Protein AF-A0A1F2TTV2-F1 (afdb_monomer_lite)

Structure (mmCIF, N/CA/C/O backbone):
data_AF-A0A1F2TTV2-F1
#
_entry.id   AF-A0A1F2TTV2-F1
#
loop_
_atom_site.group_PDB
_atom_site.id
_atom_site.type_symbol
_atom_site.label_atom_id
_atom_site.label_alt_id
_atom_site.label_comp_id
_atom_site.label_asym_id
_atom_site.label_entity_id
_atom_site.label_seq_id
_atom_site.pdbx_PDB_ins_code
_atom_site.Cartn_x
_atom_site.Cartn_y
_atom_site.Cartn_z
_atom_site.occupancy
_atom_site.B_iso_or_equiv
_atom_site.auth_seq_id
_atom_site.auth_comp_id
_atom_site.auth_asym_id
_atom_site.auth_atom_id
_atom_site.pdbx_PDB_model_num
ATOM 1 N N . MET A 1 1 ? 66.619 -64.057 42.452 1.00 34.75 1 MET A N 1
ATOM 2 C CA . MET A 1 1 ? 66.960 -62.623 42.629 1.00 34.75 1 MET A CA 1
ATOM 3 C C . MET A 1 1 ? 65.905 -61.986 43.529 1.00 34.75 1 MET A C 1
ATOM 5 O O . MET A 1 1 ? 64.802 -62.516 43.561 1.00 34.75 1 MET A O 1
ATOM 9 N N . ILE A 1 2 ? 66.247 -60.961 44.324 1.00 36.12 2 ILE A N 1
ATOM 10 C CA . ILE A 1 2 ? 65.448 -60.530 45.494 1.00 36.12 2 ILE A CA 1
ATOM 11 C C . ILE A 1 2 ? 65.369 -58.992 45.594 1.00 36.12 2 ILE A C 1
ATOM 13 O O . ILE A 1 2 ? 66.400 -58.347 45.754 1.00 36.12 2 ILE A O 1
ATOM 17 N N . ALA A 1 3 ? 64.149 -58.440 45.583 1.00 34.34 3 ALA A N 1
ATOM 18 C CA . ALA A 1 3 ? 63.735 -57.106 46.069 1.00 34.34 3 ALA A CA 1
ATOM 19 C C . ALA A 1 3 ? 62.182 -57.108 46.128 1.00 34.34 3 ALA A C 1
ATOM 21 O O . ALA A 1 3 ? 61.565 -57.591 45.187 1.00 34.34 3 ALA A O 1
ATOM 22 N N . ARG A 1 4 ? 61.511 -56.873 47.272 1.00 38.62 4 ARG A N 1
ATOM 23 C CA . ARG A 1 4 ? 61.163 -55.578 47.923 1.00 38.62 4 ARG A CA 1
ATOM 24 C C . ARG A 1 4 ? 60.173 -54.715 47.102 1.00 38.62 4 ARG A C 1
ATOM 26 O O . ARG A 1 4 ? 60.444 -54.479 45.936 1.00 38.62 4 ARG A O 1
ATOM 33 N N . ALA A 1 5 ? 59.076 -54.170 47.656 1.00 34.44 5 ALA A N 1
ATOM 34 C CA . ALA A 1 5 ? 58.500 -54.276 49.015 1.00 34.44 5 ALA A CA 1
ATOM 35 C C . ALA A 1 5 ? 56.993 -53.879 49.063 1.00 34.44 5 ALA A C 1
ATOM 37 O O . ALA A 1 5 ? 56.451 -53.390 48.077 1.00 34.44 5 ALA A O 1
ATOM 38 N N . LEU A 1 6 ? 56.337 -54.082 50.219 1.00 35.69 6 LEU A N 1
ATOM 39 C CA . LEU A 1 6 ? 54.960 -53.650 50.546 1.00 35.69 6 LEU A CA 1
ATOM 40 C C . LEU A 1 6 ? 54.846 -52.131 50.789 1.00 35.69 6 LEU A C 1
ATOM 42 O O . LEU A 1 6 ? 55.786 -51.558 51.332 1.00 35.69 6 LEU A O 1
ATOM 46 N N . VAL A 1 7 ? 53.633 -51.574 50.611 1.00 31.55 7 VAL A N 1
ATOM 47 C CA . VAL A 1 7 ? 52.887 -50.770 51.623 1.00 31.55 7 VAL A CA 1
ATOM 48 C C . VAL A 1 7 ? 51.375 -51.087 51.486 1.00 31.55 7 VAL A C 1
ATOM 50 O O . VAL A 1 7 ? 50.939 -51.492 50.411 1.00 31.55 7 VAL A O 1
ATOM 53 N N . ILE A 1 8 ? 50.583 -50.959 52.565 1.00 40.19 8 ILE A N 1
ATOM 54 C CA . ILE A 1 8 ? 49.146 -51.317 52.649 1.00 40.19 8 ILE A CA 1
ATOM 55 C C . ILE A 1 8 ? 48.315 -50.174 53.275 1.00 40.19 8 ILE A C 1
ATOM 57 O O . ILE A 1 8 ? 48.687 -49.683 54.337 1.00 40.19 8 ILE A O 1
ATOM 61 N N . ALA A 1 9 ? 47.160 -49.841 52.676 1.00 28.47 9 ALA A N 1
ATOM 62 C CA . ALA A 1 9 ? 45.941 -49.261 53.290 1.00 28.47 9 ALA A CA 1
ATOM 63 C C . ALA A 1 9 ? 44.778 -49.405 52.263 1.00 28.47 9 ALA A C 1
ATOM 65 O O . ALA A 1 9 ? 45.043 -49.260 51.074 1.00 28.47 9 ALA A O 1
ATOM 66 N N . ALA A 1 10 ? 43.532 -49.828 52.538 1.00 34.47 10 ALA A N 1
ATOM 67 C CA . ALA A 1 10 ? 42.574 -49.580 53.637 1.00 34.47 10 ALA A CA 1
ATOM 68 C C . ALA A 1 10 ? 41.893 -48.182 53.547 1.00 34.47 10 ALA A C 1
ATOM 70 O O . ALA A 1 10 ? 42.606 -47.191 53.476 1.00 34.47 10 ALA A O 1
ATOM 71 N N . ALA A 1 11 ? 40.553 -48.018 53.560 1.00 32.34 11 ALA A N 1
ATOM 72 C CA . ALA A 1 11 ? 39.453 -49.002 53.645 1.00 32.34 11 ALA A CA 1
ATOM 73 C C . ALA A 1 11 ? 38.073 -48.484 53.128 1.00 32.34 11 ALA A C 1
ATOM 75 O O . ALA A 1 11 ? 37.852 -47.286 53.018 1.00 32.34 11 ALA A O 1
ATOM 76 N N . LEU A 1 12 ? 37.162 -49.438 52.865 1.00 37.59 12 LEU A N 1
ATOM 77 C CA . LEU A 1 12 ? 35.678 -49.439 52.975 1.00 37.59 12 LEU A CA 1
ATOM 78 C C . LEU A 1 12 ? 34.848 -48.124 52.959 1.00 37.59 12 LEU A C 1
ATOM 80 O O . LEU A 1 12 ? 34.830 -47.407 53.953 1.00 37.59 12 LEU A O 1
ATOM 84 N N . ALA A 1 13 ? 33.988 -47.969 51.934 1.00 31.77 13 ALA A N 1
ATOM 85 C CA . ALA A 1 13 ? 32.542 -47.606 51.970 1.00 31.77 13 ALA A CA 1
ATOM 86 C C . ALA A 1 13 ? 32.059 -47.257 50.535 1.00 31.77 13 ALA A C 1
ATOM 88 O O . ALA A 1 13 ? 32.844 -46.728 49.758 1.00 31.77 13 ALA A O 1
ATOM 89 N N . GLY A 1 14 ? 30.822 -47.497 50.078 1.00 34.19 14 GLY A N 1
ATOM 90 C CA . GLY A 1 14 ? 29.649 -48.182 50.643 1.00 34.19 14 GLY A CA 1
ATOM 91 C C . GLY A 1 14 ? 28.718 -48.673 49.505 1.00 34.19 14 GLY A C 1
ATOM 92 O O . GLY A 1 14 ? 29.017 -48.458 48.333 1.00 34.19 14 GLY A O 1
ATOM 93 N N . GLY A 1 15 ? 27.629 -49.384 49.823 1.00 35.47 15 GLY A N 1
ATOM 94 C CA . GLY A 1 15 ? 26.853 -50.160 48.835 1.00 35.47 15 GLY A CA 1
ATOM 95 C C . GLY A 1 15 ? 25.969 -49.361 47.858 1.00 35.47 15 GLY A C 1
ATOM 96 O O . GLY A 1 15 ? 25.373 -48.347 48.212 1.00 35.47 15 GLY A O 1
ATOM 97 N N . THR A 1 16 ? 25.824 -49.878 46.633 1.00 38.53 16 THR A N 1
ATOM 98 C CA . THR A 1 16 ? 24.942 -49.359 45.574 1.00 38.53 16 THR A CA 1
ATOM 99 C C . THR A 1 16 ? 23.474 -49.734 45.807 1.00 38.53 16 THR A C 1
ATOM 101 O O . THR A 1 16 ? 23.049 -50.853 45.520 1.00 38.53 16 THR A O 1
ATOM 104 N N . ALA A 1 17 ? 22.669 -48.783 46.283 1.00 38.94 17 ALA A N 1
ATOM 105 C CA . ALA A 1 17 ? 21.218 -48.942 46.367 1.00 38.94 17 ALA A CA 1
ATOM 106 C C . ALA A 1 17 ? 20.551 -48.737 44.993 1.00 38.94 17 ALA A C 1
ATOM 108 O O . ALA A 1 17 ? 20.716 -47.693 44.361 1.00 38.94 17 ALA A O 1
ATOM 109 N N . LEU A 1 18 ? 19.752 -49.713 44.548 1.00 42.56 18 LEU A N 1
ATOM 110 C CA . LEU A 1 18 ? 18.902 -49.594 43.359 1.00 42.56 18 LEU A CA 1
ATOM 111 C C . LEU A 1 18 ? 17.686 -48.704 43.663 1.00 42.56 18 LEU A C 1
ATOM 113 O O . LEU A 1 18 ? 16.630 -49.184 44.070 1.00 42.56 18 LEU A O 1
ATOM 117 N N . LEU A 1 19 ? 17.838 -47.394 43.462 1.00 38.66 19 LEU A N 1
ATOM 118 C CA . LEU A 1 19 ? 16.725 -46.446 43.509 1.00 38.66 19 LEU A CA 1
ATOM 119 C C . LEU A 1 19 ? 15.846 -46.600 42.262 1.00 38.66 19 LEU A C 1
ATOM 121 O O . LEU A 1 19 ? 16.197 -46.154 41.170 1.00 38.66 19 LEU A O 1
ATOM 125 N N . GLY A 1 20 ? 14.681 -47.224 42.438 1.00 40.62 20 GLY A N 1
ATOM 126 C CA . GLY A 1 20 ? 13.650 -47.290 41.409 1.00 40.62 20 GLY A CA 1
ATOM 127 C C . GLY A 1 20 ? 13.056 -45.908 41.139 1.00 40.62 20 GLY A C 1
ATOM 128 O O . GLY A 1 20 ? 12.301 -45.385 41.956 1.00 40.62 20 GLY A O 1
ATOM 129 N N . LEU A 1 21 ? 13.368 -45.335 39.976 1.00 37.97 21 LEU A N 1
ATOM 130 C CA . LEU A 1 21 ? 12.730 -44.122 39.465 1.00 37.97 21 LEU A CA 1
ATOM 131 C C . LEU A 1 21 ? 11.260 -44.407 39.121 1.00 37.97 21 LEU A C 1
ATOM 133 O O . LEU A 1 21 ? 10.924 -44.756 37.990 1.00 37.97 21 LEU A O 1
ATOM 137 N N . GLN A 1 22 ? 10.368 -44.226 40.098 1.00 37.34 22 GLN A N 1
ATOM 138 C CA . GLN A 1 22 ? 8.961 -43.984 39.797 1.00 37.34 22 GLN A CA 1
ATOM 139 C C . GLN A 1 22 ? 8.866 -42.671 39.017 1.00 37.34 22 GLN A C 1
ATOM 141 O O . GLN A 1 22 ? 9.113 -41.595 39.564 1.00 37.34 22 GLN A O 1
ATOM 146 N N . ALA A 1 23 ? 8.508 -42.759 37.736 1.00 35.72 23 ALA A N 1
ATOM 147 C CA . ALA A 1 23 ? 8.170 -41.590 36.944 1.00 35.72 23 ALA A CA 1
ATOM 148 C C . ALA A 1 23 ? 6.909 -40.947 37.540 1.00 35.72 23 ALA A C 1
ATOM 150 O O . ALA A 1 23 ? 5.801 -41.455 37.364 1.00 35.72 23 ALA A O 1
ATOM 151 N N . GLN A 1 24 ? 7.080 -39.848 38.277 1.00 35.12 24 GLN A N 1
ATOM 152 C CA . GLN A 1 24 ? 5.955 -39.041 38.729 1.00 35.12 24 GLN A CA 1
ATOM 153 C C . GLN A 1 24 ? 5.282 -38.438 37.497 1.00 35.12 24 GLN A C 1
ATOM 155 O O . GLN A 1 24 ? 5.885 -37.628 36.791 1.00 35.12 24 GLN A O 1
ATOM 160 N N . THR A 1 25 ? 4.041 -38.844 37.229 1.00 33.66 25 THR A N 1
ATOM 161 C CA . THR A 1 25 ? 3.214 -38.220 36.197 1.00 33.66 25 THR A CA 1
ATOM 162 C C . THR A 1 25 ? 3.136 -36.723 36.499 1.00 33.66 25 THR A C 1
ATOM 164 O O . THR A 1 25 ? 2.717 -36.373 37.608 1.00 33.66 25 THR A O 1
ATOM 167 N N . PRO A 1 26 ? 3.535 -35.825 35.578 1.00 36.94 26 PRO A N 1
ATOM 168 C CA . PRO A 1 26 ? 3.401 -34.397 35.823 1.00 36.94 26 PRO A CA 1
ATOM 169 C C . PRO A 1 26 ? 1.919 -34.074 36.063 1.00 36.94 26 PRO A C 1
ATOM 171 O O . PRO A 1 26 ? 1.062 -34.650 35.381 1.00 36.94 26 PRO A O 1
ATOM 174 N N . PRO A 1 27 ? 1.587 -33.188 37.020 1.00 36.09 27 PRO A N 1
ATOM 175 C CA . PRO A 1 27 ? 0.204 -32.789 37.233 1.00 36.09 27 PRO A CA 1
ATOM 176 C C . PRO A 1 27 ? -0.344 -32.220 35.925 1.00 36.09 27 PRO A C 1
ATOM 178 O O . PRO A 1 27 ? 0.301 -31.380 35.292 1.00 36.09 27 PRO A O 1
ATOM 181 N N . ALA A 1 28 ? -1.518 -32.700 35.507 1.00 32.53 28 ALA A N 1
ATOM 182 C CA . ALA A 1 28 ? -2.161 -32.209 34.296 1.00 32.53 28 ALA A CA 1
ATOM 183 C C . ALA A 1 28 ? -2.293 -30.677 34.384 1.00 32.53 28 ALA A C 1
ATOM 185 O O . ALA A 1 28 ? -2.692 -30.176 35.443 1.00 32.53 28 ALA A O 1
ATOM 186 N N . PRO A 1 29 ? -1.948 -29.925 33.321 1.00 31.00 29 PRO A N 1
ATOM 187 C CA . PRO A 1 29 ? -2.025 -28.475 33.362 1.00 31.00 29 PRO A CA 1
ATOM 188 C C . PRO A 1 29 ? -3.463 -28.073 33.681 1.00 31.00 29 PRO A C 1
ATOM 190 O O . PRO A 1 29 ? -4.391 -28.437 32.957 1.00 31.00 29 PRO A O 1
ATOM 193 N N . GLN A 1 30 ? -3.651 -27.330 34.774 1.00 28.20 30 GLN A N 1
ATOM 194 C CA . GLN A 1 30 ? -4.941 -26.723 35.073 1.00 28.20 30 GLN A CA 1
ATOM 195 C C . GLN A 1 30 ? -5.226 -25.695 33.979 1.00 28.20 30 GLN A C 1
ATOM 197 O O . GLN A 1 30 ? -4.713 -24.578 34.015 1.00 28.20 30 GLN A O 1
ATOM 202 N N . THR A 1 31 ? -6.020 -26.091 32.982 1.00 25.53 31 THR A N 1
ATOM 203 C CA . THR A 1 31 ? -6.529 -25.181 31.958 1.00 25.53 31 THR A CA 1
ATOM 204 C C . THR A 1 31 ? -7.436 -24.176 32.648 1.00 25.53 31 THR A C 1
ATOM 206 O O . THR A 1 31 ? -8.600 -24.475 32.928 1.00 25.53 31 THR A O 1
ATOM 209 N N . PHE A 1 32 ? -6.888 -23.007 32.959 1.00 27.59 32 PHE A N 1
ATOM 210 C CA . PHE A 1 32 ? -7.654 -21.873 33.443 1.00 27.59 32 PHE A CA 1
ATOM 211 C C . PHE A 1 32 ? -8.563 -21.434 32.291 1.00 27.59 32 PHE A C 1
ATOM 213 O O . PHE A 1 32 ? -8.093 -20.858 31.316 1.00 27.59 32 PHE A O 1
ATOM 220 N N . ARG A 1 33 ? -9.841 -21.821 32.342 1.00 29.30 33 ARG A N 1
ATOM 221 C CA . ARG A 1 33 ? -10.832 -21.438 31.332 1.00 29.30 33 ARG A CA 1
ATOM 222 C C . ARG A 1 33 ? -11.462 -20.125 31.760 1.00 29.30 33 ARG A C 1
ATOM 224 O O . ARG A 1 33 ? -12.367 -20.128 32.593 1.00 29.30 33 ARG A O 1
ATOM 231 N N . THR A 1 34 ? -10.984 -19.024 31.201 1.00 36.19 34 THR A N 1
ATOM 232 C CA . THR A 1 34 ? -11.531 -17.680 31.415 1.00 36.19 34 THR A CA 1
ATOM 233 C C . THR A 1 34 ? -12.776 -17.438 30.554 1.00 36.19 34 THR A C 1
ATOM 235 O O . THR A 1 34 ? -12.873 -16.427 29.872 1.00 36.19 34 THR A O 1
ATOM 238 N N . ALA A 1 35 ? -13.752 -18.352 30.623 1.00 39.97 35 ALA A N 1
ATOM 239 C CA . ALA A 1 35 ? -15.047 -18.186 29.970 1.00 39.97 35 ALA A CA 1
ATOM 240 C C . ALA A 1 35 ? -15.745 -16.946 30.551 1.00 39.97 35 ALA A C 1
ATOM 242 O O . ALA A 1 35 ? -16.278 -16.972 31.665 1.00 39.97 35 ALA A O 1
ATOM 243 N N . THR A 1 36 ? -15.677 -15.822 29.838 1.00 49.72 36 THR A N 1
ATOM 244 C CA . THR A 1 36 ? -16.248 -14.558 30.300 1.00 49.72 36 THR A CA 1
ATOM 245 C C . THR A 1 36 ? -17.733 -14.499 29.975 1.00 49.72 36 THR A C 1
ATOM 247 O O . THR A 1 36 ? -18.146 -13.794 29.059 1.00 49.72 36 THR A O 1
ATOM 250 N N . ASP A 1 37 ? -18.548 -15.150 30.808 1.00 62.72 37 ASP A N 1
ATOM 251 C CA . ASP A 1 37 ? -20.015 -15.005 30.819 1.00 62.72 37 ASP A CA 1
ATOM 252 C C . ASP A 1 37 ? -20.481 -13.565 31.152 1.00 62.72 37 ASP A C 1
ATOM 254 O O . ASP A 1 37 ? -21.675 -13.313 31.292 1.00 62.72 37 ASP A O 1
ATOM 258 N N . VAL A 1 38 ? -19.560 -12.615 31.353 1.00 62.28 38 VAL A N 1
ATOM 259 C CA . VAL A 1 38 ? -19.804 -11.267 31.880 1.00 62.28 38 VAL A CA 1
ATOM 260 C C . VAL A 1 38 ? -19.554 -10.216 30.805 1.00 62.28 38 VAL A C 1
ATOM 262 O O . VAL A 1 38 ? -18.458 -10.099 30.263 1.00 62.28 38 VAL A O 1
ATOM 265 N N . VAL A 1 39 ? -20.575 -9.400 30.576 1.00 67.88 39 VAL A N 1
ATOM 266 C CA . VAL A 1 39 ? -20.692 -8.423 29.499 1.00 67.88 39 VAL A CA 1
ATOM 267 C C . VAL A 1 39 ? -20.663 -7.010 30.064 1.00 67.88 39 VAL A C 1
ATOM 269 O O . VAL A 1 39 ? -21.239 -6.737 31.120 1.00 67.88 39 VAL A O 1
ATOM 272 N N . PHE A 1 40 ? -20.027 -6.104 29.326 1.00 70.19 40 PHE A N 1
ATOM 273 C CA . PHE A 1 40 ? -19.833 -4.705 29.688 1.00 70.19 40 PHE A CA 1
ATOM 274 C C . PHE A 1 40 ? -20.339 -3.788 28.562 1.00 70.19 40 PHE A C 1
ATOM 276 O O . PHE A 1 40 ? -19.992 -3.956 27.390 1.00 70.19 40 PHE A O 1
ATOM 283 N N . VAL A 1 41 ? -21.211 -2.838 28.913 1.00 73.25 41 VAL A N 1
ATOM 284 C CA . VAL A 1 41 ? -21.916 -1.961 27.968 1.00 73.25 41 VAL A CA 1
ATOM 285 C C . VAL A 1 41 ? -21.794 -0.512 28.392 1.00 73.25 41 VAL A C 1
ATOM 287 O O . VAL A 1 41 ? -22.342 -0.103 29.414 1.00 73.25 41 VAL A O 1
ATOM 290 N N . ASP A 1 42 ? -21.149 0.286 27.553 1.00 70.50 42 ASP A N 1
ATOM 291 C CA . ASP A 1 42 ? -21.013 1.714 27.791 1.00 70.50 42 ASP A CA 1
ATOM 292 C C . ASP A 1 42 ? -22.217 2.502 27.295 1.00 70.50 42 ASP A C 1
ATOM 294 O O . ASP A 1 42 ? -22.691 2.306 26.173 1.00 70.50 42 ASP A O 1
ATOM 298 N N . VAL A 1 43 ? -22.710 3.394 28.156 1.00 76.38 43 VAL A N 1
ATOM 299 C CA . VAL A 1 43 ? -23.959 4.127 27.947 1.00 76.38 43 VAL A CA 1
ATOM 300 C C . VAL A 1 43 ? -23.799 5.588 28.350 1.00 76.38 43 VAL A C 1
ATOM 302 O O . VAL A 1 43 ? -23.602 5.919 29.519 1.00 76.38 43 VAL A O 1
ATOM 305 N N . SER A 1 44 ? -23.927 6.491 27.382 1.00 77.25 44 SER A N 1
ATOM 306 C CA . SER A 1 44 ? -24.083 7.927 27.628 1.00 77.25 44 SER A CA 1
ATOM 307 C C . SER A 1 44 ? -25.564 8.295 27.562 1.00 77.25 44 SER A C 1
ATOM 309 O O . SER A 1 44 ? -26.265 7.883 26.637 1.00 77.25 44 SER A O 1
ATOM 311 N N . VAL A 1 45 ? -26.037 9.079 28.532 1.00 81.00 45 VAL A N 1
ATOM 312 C CA . VAL A 1 45 ? -27.416 9.583 28.593 1.00 81.00 45 VAL A CA 1
ATOM 313 C C . VAL A 1 45 ? -27.368 11.106 28.660 1.00 81.00 45 VAL A C 1
ATOM 315 O O . VAL A 1 45 ? -26.722 11.666 29.549 1.00 81.00 45 VAL A O 1
ATOM 318 N N . ARG A 1 46 ? -28.030 11.787 27.719 1.00 77.81 46 ARG A N 1
ATOM 319 C CA . ARG A 1 46 ? -28.066 13.256 27.651 1.00 77.81 46 ARG A CA 1
ATOM 320 C C . ARG A 1 46 ? -29.483 13.813 27.613 1.00 77.81 46 ARG A C 1
ATOM 322 O O . ARG A 1 46 ? -30.352 13.274 26.935 1.00 77.81 46 ARG A O 1
ATOM 329 N N . ASP A 1 47 ? -29.653 14.947 28.279 1.00 80.50 47 ASP A N 1
ATOM 330 C CA . ASP A 1 47 ? -30.802 15.841 28.188 1.00 80.50 47 ASP A CA 1
ATOM 331 C C . ASP A 1 47 ? -30.343 17.118 27.462 1.00 80.50 47 ASP A C 1
ATOM 333 O O . ASP A 1 47 ? -29.612 17.954 28.006 1.00 80.50 47 ASP A O 1
ATOM 337 N N . GLY A 1 48 ? -30.641 17.198 26.162 1.00 78.06 48 GLY A N 1
ATOM 338 C CA . GLY A 1 48 ? -30.021 18.172 25.261 1.00 78.06 48 GLY A CA 1
ATOM 339 C C . GLY A 1 48 ? -28.489 18.050 25.245 1.00 78.06 48 GLY A C 1
ATOM 340 O O . GLY A 1 48 ? -27.935 17.013 24.883 1.00 78.06 48 GLY A O 1
ATOM 341 N N . SER A 1 49 ? -27.789 19.118 25.636 1.00 66.69 49 SER A N 1
ATOM 342 C CA . SER A 1 49 ? -26.323 19.137 25.762 1.00 66.69 49 SER A CA 1
ATOM 343 C C . SER A 1 49 ? -25.808 18.565 27.091 1.00 66.69 49 SER A C 1
ATOM 345 O O . SER A 1 49 ? -24.650 18.136 27.169 1.00 66.69 49 SER A O 1
ATOM 347 N N . ARG A 1 50 ? -26.649 18.536 28.133 1.00 71.94 50 ARG A N 1
ATOM 348 C CA . ARG A 1 50 ? -26.280 18.162 29.503 1.00 71.94 50 ARG A CA 1
ATOM 349 C C . ARG A 1 50 ? -26.262 16.644 29.662 1.00 71.94 50 ARG A C 1
ATOM 351 O O . ARG A 1 50 ? -27.205 15.966 29.272 1.00 71.94 50 ARG A O 1
ATOM 358 N N . ALA A 1 51 ? -25.214 16.103 30.274 1.00 70.94 51 ALA A N 1
ATOM 359 C CA . ALA A 1 51 ? -25.189 14.695 30.658 1.00 70.94 51 ALA A CA 1
ATOM 360 C C . ALA A 1 51 ? -26.044 14.437 31.911 1.00 70.94 51 ALA A C 1
ATOM 362 O O . ALA A 1 51 ? -26.048 15.243 32.847 1.00 70.94 51 ALA A O 1
ATOM 363 N N . VAL A 1 52 ? -26.760 13.312 31.923 1.00 78.69 52 VAL A N 1
ATOM 364 C CA . VAL A 1 52 ? -27.648 12.896 33.016 1.00 78.69 52 VAL A CA 1
ATOM 365 C C . VAL A 1 52 ? -26.876 11.978 33.962 1.00 78.69 52 VAL A C 1
ATOM 367 O O . VAL A 1 52 ? -26.576 10.836 33.620 1.00 78.69 52 VAL A O 1
ATOM 370 N N . THR A 1 53 ? -26.553 12.469 35.159 1.00 79.50 53 THR A N 1
ATOM 371 C CA . THR A 1 53 ? -25.823 11.726 36.200 1.00 79.50 53 THR A CA 1
ATOM 372 C C . THR A 1 53 ? -26.757 11.208 37.302 1.00 79.50 53 THR A C 1
ATOM 374 O O . THR A 1 53 ? -27.804 11.795 37.563 1.00 79.50 53 THR A O 1
ATOM 377 N N . GLY A 1 54 ? -26.367 10.117 37.972 1.00 79.75 54 GLY A N 1
ATOM 378 C CA . GLY A 1 54 ? -27.088 9.544 39.119 1.00 79.75 54 GLY A CA 1
ATOM 379 C C . GLY A 1 54 ? -28.076 8.407 38.814 1.00 79.75 54 GLY A C 1
ATOM 380 O O . GLY A 1 54 ? -28.695 7.913 39.754 1.00 79.75 54 GLY A O 1
ATOM 381 N N . LEU A 1 55 ? -28.202 7.976 37.552 1.00 85.25 55 LEU A N 1
ATOM 382 C CA . LEU A 1 55 ? -29.024 6.822 37.160 1.00 85.25 55 LEU A CA 1
ATOM 383 C C . LEU A 1 55 ? -28.468 5.505 37.730 1.00 85.25 55 LEU A C 1
ATOM 385 O O . LEU A 1 55 ? -27.273 5.374 38.010 1.00 85.25 55 LEU A O 1
ATOM 389 N N . ARG A 1 56 ? -29.350 4.518 37.877 1.00 85.19 56 ARG A N 1
ATOM 390 C CA . ARG A 1 56 ? -29.120 3.222 38.527 1.00 85.19 56 ARG A CA 1
ATOM 391 C C . ARG A 1 56 ? -29.546 2.055 37.632 1.00 85.19 56 ARG A C 1
ATOM 393 O O . ARG A 1 56 ? -30.239 2.240 36.640 1.00 85.19 56 ARG A O 1
ATOM 400 N N . ALA A 1 57 ? -29.210 0.824 38.027 1.00 84.25 57 ALA A N 1
ATOM 401 C CA . ALA A 1 57 ? -29.617 -0.405 37.325 1.00 84.25 57 ALA A CA 1
ATOM 402 C C . ALA A 1 57 ? -31.136 -0.526 37.093 1.00 84.25 57 ALA A C 1
ATOM 404 O O . ALA A 1 57 ? -31.570 -1.067 36.080 1.00 84.25 57 ALA A O 1
ATOM 405 N N . GLU A 1 58 ? -31.942 0.009 38.010 1.00 86.06 58 GLU A N 1
ATOM 406 C CA . GLU A 1 58 ? -33.404 0.045 37.920 1.00 86.06 58 GLU A CA 1
ATOM 407 C C . GLU A 1 58 ? -33.938 1.003 36.834 1.00 86.06 58 GLU A C 1
ATOM 409 O O . GLU A 1 58 ? -35.015 0.749 36.286 1.00 86.06 58 GLU A O 1
ATOM 414 N N . ASP A 1 59 ? -33.165 2.020 36.439 1.00 90.00 59 ASP A N 1
ATOM 415 C CA . ASP A 1 59 ? -33.529 2.989 35.395 1.00 90.00 59 ASP A CA 1
ATOM 416 C C . ASP A 1 59 ? -33.255 2.477 33.974 1.00 90.00 59 ASP A C 1
ATOM 418 O O . ASP A 1 59 ? -33.871 2.949 33.022 1.00 90.00 59 ASP A O 1
ATOM 422 N N . PHE A 1 60 ? -32.352 1.511 33.797 1.00 90.00 60 PHE A N 1
ATOM 423 C CA . PHE A 1 60 ? -31.976 0.997 32.477 1.00 90.00 60 PHE A CA 1
ATOM 424 C C . PHE A 1 60 ? -32.773 -0.258 32.084 1.00 90.00 60 PHE A C 1
ATOM 426 O O . PHE A 1 60 ? -33.154 -1.085 32.916 1.00 90.00 60 PHE A O 1
ATOM 433 N N . GLN A 1 61 ? -32.983 -0.439 30.780 1.00 91.94 61 GLN A N 1
ATOM 434 C CA . GLN A 1 61 ? -33.357 -1.723 30.192 1.00 91.94 61 GLN A CA 1
ATOM 435 C C . GLN A 1 61 ? -32.333 -2.110 29.126 1.00 91.94 61 GLN A C 1
ATOM 437 O O . GLN A 1 61 ? -32.183 -1.410 28.129 1.00 91.94 61 GLN A O 1
ATOM 442 N N . VAL A 1 62 ? -31.671 -3.252 29.323 1.00 89.62 62 VAL A N 1
ATOM 443 C CA . VAL A 1 62 ? -30.808 -3.886 28.319 1.00 89.62 62 VAL A CA 1
ATOM 444 C C . VAL A 1 62 ? -31.553 -5.046 27.668 1.00 89.62 62 VAL A C 1
ATOM 446 O O . VAL A 1 62 ? -32.219 -5.830 28.349 1.00 89.62 62 VAL A O 1
ATOM 449 N N . LYS A 1 63 ? -31.414 -5.170 26.349 1.00 90.88 63 LYS A N 1
ATOM 450 C CA . LYS A 1 63 ? -31.780 -6.360 25.577 1.00 90.88 63 LYS A CA 1
ATOM 451 C C . LYS A 1 63 ? -30.563 -6.863 24.816 1.00 90.88 63 LYS A C 1
ATOM 453 O O . LYS A 1 63 ? -29.879 -6.063 24.189 1.00 90.88 63 LYS A O 1
ATOM 458 N N . ASP A 1 64 ? -30.363 -8.170 24.831 1.00 83.81 64 ASP A N 1
ATOM 459 C CA . ASP A 1 64 ? -29.341 -8.897 24.084 1.00 83.81 64 ASP A CA 1
ATOM 460 C C . ASP A 1 64 ? -30.036 -9.889 23.151 1.00 83.81 64 ASP A C 1
ATOM 462 O O . ASP A 1 64 ? -30.852 -10.691 23.606 1.00 83.81 64 ASP A O 1
ATOM 466 N N . ASN A 1 65 ? -29.805 -9.770 21.840 1.00 86.56 65 ASN A N 1
ATOM 467 C CA . ASN A 1 65 ? -30.498 -10.543 20.803 1.00 86.56 65 ASN A CA 1
ATOM 468 C C . ASN A 1 65 ? -32.039 -10.545 20.991 1.00 86.56 65 ASN A C 1
ATOM 470 O O . ASN A 1 65 ? -32.737 -11.507 20.684 1.00 86.56 65 ASN A O 1
ATOM 474 N N . GLY A 1 66 ? -32.575 -9.434 21.520 1.00 84.00 66 GLY A N 1
ATOM 475 C CA . GLY A 1 66 ? -33.990 -9.233 21.860 1.00 84.00 66 GLY A CA 1
ATOM 476 C C . GLY A 1 66 ? -34.402 -9.668 23.277 1.00 84.00 66 GLY A C 1
ATOM 477 O O . GLY A 1 66 ? -35.384 -9.138 23.806 1.00 84.00 66 GLY A O 1
ATOM 478 N N . VAL A 1 67 ? -33.646 -10.556 23.926 1.00 88.69 67 VAL A N 1
ATOM 479 C CA . VAL A 1 67 ? -33.889 -11.065 25.289 1.00 88.69 67 VAL A CA 1
ATOM 480 C C . VAL A 1 67 ? -33.499 -10.002 26.319 1.00 88.69 67 VAL A C 1
ATOM 482 O O . VAL A 1 67 ? -32.383 -9.493 26.286 1.00 88.69 67 VAL A O 1
ATOM 485 N N . SER A 1 68 ? -34.392 -9.638 27.249 1.00 90.25 68 SER A N 1
ATOM 486 C CA . SER A 1 68 ? -34.038 -8.666 28.302 1.00 90.25 68 SER A CA 1
ATOM 487 C C . SER A 1 68 ? -33.080 -9.281 29.321 1.00 90.25 68 SER A C 1
ATOM 489 O O . SER A 1 68 ? -33.404 -10.296 29.931 1.00 90.25 68 SER A O 1
ATOM 491 N N . GLN A 1 69 ? -31.933 -8.635 29.519 1.00 90.88 69 GLN A N 1
ATOM 492 C CA . GLN A 1 69 ? -30.869 -9.092 30.414 1.00 90.88 69 GLN A CA 1
ATOM 493 C C . GLN A 1 69 ? -30.994 -8.446 31.796 1.00 90.88 69 GLN A C 1
ATOM 495 O O . GLN A 1 69 ? -31.439 -7.299 31.920 1.00 90.88 69 GLN A O 1
ATOM 500 N N . ARG A 1 70 ? -30.580 -9.162 32.849 1.00 88.19 70 ARG A N 1
ATOM 501 C CA . ARG A 1 70 ? -30.505 -8.593 34.200 1.00 88.19 70 ARG A CA 1
ATOM 502 C C . ARG A 1 70 ? -29.175 -7.868 34.379 1.00 88.19 70 ARG A C 1
ATOM 504 O O . ARG A 1 70 ? -28.129 -8.499 34.427 1.00 88.19 70 ARG A O 1
ATOM 511 N N . ILE A 1 71 ? -29.235 -6.551 34.535 1.00 86.81 71 ILE A N 1
ATOM 512 C CA . ILE A 1 71 ? -28.064 -5.737 34.863 1.00 86.81 71 ILE A CA 1
ATOM 513 C C . ILE A 1 71 ? -27.616 -6.073 36.295 1.00 86.81 71 ILE A C 1
ATOM 515 O O . ILE A 1 71 ? -28.396 -5.937 37.237 1.00 86.81 71 ILE A O 1
ATOM 519 N N . ASP A 1 72 ? -26.375 -6.532 36.442 1.00 78.44 72 ASP A N 1
ATOM 520 C CA . ASP A 1 72 ? -25.766 -6.973 37.701 1.00 78.44 72 ASP A CA 1
ATOM 521 C C . ASP A 1 72 ? -25.050 -5.829 38.437 1.00 78.44 72 ASP A C 1
ATOM 523 O O . ASP A 1 72 ? -25.096 -5.765 39.665 1.00 78.44 72 ASP A O 1
ATOM 527 N N . SER A 1 73 ? -24.433 -4.892 37.707 1.00 75.94 73 SER A N 1
ATOM 528 C CA . SER A 1 73 ? -24.013 -3.593 38.251 1.00 75.94 73 SER A CA 1
ATOM 529 C C . SER A 1 73 ? -24.231 -2.466 37.241 1.00 75.94 73 SER A C 1
ATOM 531 O O . SER A 1 73 ? -24.156 -2.660 36.027 1.00 75.94 73 SER A O 1
ATOM 533 N N . VAL A 1 74 ? -24.512 -1.269 37.758 1.00 74.44 74 VAL A N 1
ATOM 534 C CA . VAL A 1 74 ? -24.367 -0.015 37.012 1.00 74.44 74 VAL A CA 1
ATOM 535 C C . VAL A 1 74 ? -23.357 0.829 37.746 1.00 74.44 74 VAL A C 1
ATOM 537 O O . VAL A 1 74 ? -23.576 1.231 38.888 1.00 74.44 74 VAL A O 1
ATOM 540 N N . GLU A 1 75 ? -22.246 1.086 37.077 1.00 68.94 75 GLU A N 1
ATOM 541 C CA . GLU A 1 75 ? -21.141 1.849 37.624 1.00 68.94 75 GLU A CA 1
ATOM 542 C C . GLU A 1 75 ? -21.045 3.172 36.856 1.00 68.94 75 GLU A C 1
ATOM 544 O O . GLU A 1 75 ? -20.977 3.200 35.627 1.00 68.94 75 GLU A O 1
ATOM 549 N N . ALA A 1 76 ? -21.054 4.294 37.579 1.00 58.91 76 ALA A N 1
ATOM 550 C CA . ALA A 1 76 ? -20.735 5.607 37.019 1.00 58.91 76 ALA A CA 1
ATOM 551 C C . ALA A 1 76 ? -19.211 5.672 36.821 1.00 58.91 76 ALA A C 1
ATOM 553 O O . ALA A 1 76 ? -18.463 6.113 37.697 1.00 58.91 76 ALA A O 1
ATOM 554 N N . THR A 1 77 ? -18.733 5.071 35.732 1.00 55.75 77 THR A N 1
ATOM 555 C CA . THR A 1 77 ? -17.386 4.502 35.708 1.00 55.75 77 THR A CA 1
ATOM 556 C C . THR A 1 77 ? -16.264 5.512 35.557 1.00 55.75 77 THR A C 1
ATOM 558 O O . THR A 1 77 ? -16.105 6.181 34.538 1.00 55.75 77 THR A O 1
ATOM 561 N N . ALA A 1 78 ? -15.357 5.461 36.528 1.00 55.84 78 ALA A N 1
ATOM 562 C CA . ALA A 1 78 ? -14.002 5.977 36.428 1.00 55.84 78 ALA A CA 1
ATOM 563 C C . ALA A 1 78 ? -13.001 4.901 35.938 1.00 55.84 78 ALA A C 1
ATOM 565 O O . ALA A 1 78 ? -11.840 4.949 36.343 1.00 55.84 78 ALA A O 1
ATOM 566 N N . VAL A 1 79 ? -13.440 3.943 35.103 1.00 67.56 79 VAL A N 1
ATOM 567 C CA . VAL A 1 79 ? -12.607 2.825 34.608 1.00 67.56 79 VAL A CA 1
ATOM 568 C C . VAL A 1 79 ? -11.345 3.303 33.881 1.00 67.56 79 VAL A C 1
ATOM 570 O O . VAL A 1 79 ? -11.354 4.400 33.309 1.00 67.56 79 VAL A O 1
ATOM 573 N N . PRO A 1 80 ? -10.266 2.498 33.886 1.00 80.38 80 PRO A N 1
ATOM 574 C CA . PRO A 1 80 ? -9.052 2.814 33.150 1.00 80.38 80 PRO A CA 1
ATOM 575 C C . PRO A 1 80 ? -9.266 2.900 31.635 1.00 80.38 80 PRO A C 1
ATOM 577 O O . PRO A 1 80 ? -10.056 2.148 31.055 1.00 80.38 80 PRO A O 1
ATOM 580 N N . ILE A 1 81 ? -8.510 3.788 30.996 1.00 86.88 81 ILE A N 1
ATOM 581 C CA . ILE A 1 81 ? -8.514 3.988 29.543 1.00 86.88 81 ILE A CA 1
ATOM 582 C C . ILE A 1 81 ? -7.272 3.375 28.898 1.00 86.88 81 ILE A C 1
ATOM 584 O O . ILE A 1 81 ? -6.174 3.440 29.446 1.00 86.88 81 ILE A O 1
ATOM 588 N N . ASP A 1 82 ? -7.447 2.836 27.696 1.00 90.69 82 ASP A N 1
ATOM 589 C CA . ASP A 1 82 ? -6.389 2.483 26.755 1.00 90.69 82 ASP A CA 1
ATOM 590 C C . ASP A 1 82 ? -6.414 3.471 25.584 1.00 90.69 82 ASP A C 1
ATOM 592 O O . ASP A 1 82 ? -7.211 3.344 24.650 1.00 90.69 82 ASP A O 1
ATOM 596 N N . LEU A 1 83 ? -5.558 4.495 25.643 1.00 93.12 83 LEU A N 1
ATOM 597 C CA . LEU A 1 83 ? -5.483 5.531 24.617 1.00 93.12 83 LEU A CA 1
ATOM 598 C C . LEU A 1 83 ? -4.571 5.086 23.469 1.00 93.12 83 LEU A C 1
ATOM 600 O O . LEU A 1 83 ? -3.375 4.857 23.633 1.00 93.12 83 LEU A O 1
ATOM 604 N N . THR A 1 84 ? -5.133 5.027 22.270 1.00 94.75 84 THR A N 1
ATOM 605 C CA . THR A 1 84 ? -4.386 4.945 21.018 1.00 94.75 84 THR A CA 1
ATOM 606 C C . THR A 1 84 ? -4.308 6.326 20.401 1.00 94.75 84 THR A C 1
ATOM 608 O O . THR A 1 84 ? -5.327 6.882 19.995 1.00 94.75 84 THR A O 1
ATOM 611 N N . LEU A 1 85 ? -3.096 6.850 20.268 1.00 95.19 85 LEU A N 1
ATOM 612 C CA . LEU A 1 85 ? -2.838 7.957 19.358 1.00 95.19 85 LEU A CA 1
ATOM 613 C C . LEU A 1 85 ? -2.426 7.372 18.006 1.00 95.19 85 LEU A C 1
ATOM 615 O O . LEU A 1 85 ? -1.471 6.599 17.938 1.00 95.19 85 LEU A O 1
ATOM 619 N N . VAL A 1 86 ? -3.142 7.739 16.944 1.00 94.81 86 VAL A N 1
ATOM 620 C CA . VAL A 1 86 ? -2.693 7.530 15.560 1.00 94.81 86 VAL A CA 1
ATOM 621 C C . VAL A 1 86 ? -2.286 8.889 15.008 1.00 94.81 86 VAL A C 1
ATOM 623 O O . VAL A 1 86 ? -3.048 9.851 15.121 1.00 94.81 86 VAL A O 1
ATOM 626 N N . VAL A 1 87 ? -1.091 8.994 14.431 1.00 90.81 87 VAL A N 1
ATOM 627 C CA . VAL A 1 87 ? -0.599 10.250 13.851 1.00 90.81 87 VAL A CA 1
ATOM 628 C C . VAL A 1 87 ? -0.147 10.076 12.414 1.00 90.81 87 VAL A C 1
ATOM 630 O O . VAL A 1 87 ? 0.578 9.149 12.068 1.00 90.81 87 VAL A O 1
ATOM 633 N N . ASP A 1 88 ? -0.587 10.991 11.569 1.00 85.81 88 ASP A N 1
ATOM 634 C CA . ASP A 1 88 ? -0.312 10.969 10.145 1.00 85.81 88 ASP A CA 1
ATOM 635 C C . ASP A 1 88 ? 1.012 11.669 9.821 1.00 85.81 88 ASP A C 1
ATOM 637 O O . ASP A 1 88 ? 1.168 12.873 10.049 1.00 85.81 88 ASP A O 1
ATOM 641 N N . LEU A 1 89 ? 1.978 10.896 9.316 1.00 78.88 89 LEU A N 1
ATOM 642 C CA . LEU A 1 89 ? 3.270 11.387 8.831 1.00 78.88 89 LEU A CA 1
ATOM 643 C C . LEU A 1 89 ? 3.347 11.359 7.292 1.00 78.88 89 LEU A C 1
ATOM 645 O O . LEU A 1 89 ? 4.406 11.654 6.729 1.00 78.88 89 LEU A O 1
ATOM 649 N N . SER A 1 90 ? 2.247 11.029 6.603 1.00 69.62 90 SER A N 1
ATOM 650 C CA . SER A 1 90 ? 2.161 11.094 5.144 1.00 69.62 90 SER A CA 1
ATOM 651 C C . SER A 1 90 ? 2.119 12.551 4.675 1.00 69.62 90 SER A C 1
ATOM 653 O O . SER A 1 90 ? 1.489 13.403 5.305 1.00 69.62 90 SER A O 1
ATOM 655 N N . GLY A 1 91 ? 2.827 12.868 3.585 1.00 58.19 91 GLY A N 1
ATOM 656 C CA . GLY A 1 91 ? 3.084 14.248 3.148 1.00 58.19 91 GLY A CA 1
ATOM 657 C C . GLY A 1 91 ? 3.955 15.058 4.129 1.00 58.19 91 GLY A C 1
ATOM 658 O O . GLY A 1 91 ? 3.827 14.960 5.348 1.00 58.19 91 GLY A O 1
ATOM 659 N N . ASN A 1 92 ? 4.859 15.898 3.623 1.00 47.66 92 ASN A N 1
ATOM 660 C CA . ASN A 1 92 ? 5.743 16.712 4.466 1.00 47.66 92 ASN A CA 1
ATOM 661 C C . ASN A 1 92 ? 5.207 18.157 4.577 1.00 47.66 92 ASN A C 1
ATOM 663 O O . ASN A 1 92 ? 5.483 18.968 3.694 1.00 47.66 92 ASN A O 1
ATOM 667 N N . PRO A 1 93 ? 4.533 18.535 5.685 1.00 38.81 93 PRO A N 1
ATOM 668 C CA . PRO A 1 93 ? 3.804 19.804 5.793 1.00 38.81 93 PRO A CA 1
ATOM 669 C C . PRO A 1 93 ? 4.709 21.041 5.951 1.00 38.81 93 PRO A C 1
ATOM 671 O O . PRO A 1 93 ? 4.228 22.118 6.300 1.00 38.81 93 PRO A O 1
ATOM 674 N N . ARG A 1 94 ? 6.034 20.906 5.778 1.00 35.47 94 ARG A N 1
ATOM 675 C CA . ARG A 1 94 ? 6.999 22.021 5.847 1.00 35.47 94 ARG A CA 1
ATOM 676 C C . ARG A 1 94 ? 8.077 22.017 4.760 1.00 35.47 94 ARG A C 1
ATOM 678 O O . ARG A 1 94 ? 8.879 22.948 4.728 1.00 35.47 94 ARG A O 1
ATOM 685 N N . ALA A 1 95 ? 8.119 21.022 3.874 1.00 36.31 95 ALA A N 1
ATOM 686 C CA . ALA A 1 95 ? 8.971 21.055 2.687 1.00 36.31 95 ALA A CA 1
ATOM 687 C C . ALA A 1 95 ? 8.429 20.116 1.596 1.00 36.31 95 ALA A C 1
ATOM 689 O O . ALA A 1 95 ? 7.901 19.057 1.926 1.00 36.31 95 ALA A O 1
ATOM 690 N N . PRO A 1 96 ? 8.618 20.423 0.299 1.00 37.31 96 PRO A N 1
ATOM 691 C CA . PRO A 1 96 ? 8.436 19.421 -0.751 1.00 37.31 96 PRO A CA 1
ATOM 692 C C . PRO A 1 96 ? 9.332 18.193 -0.505 1.00 37.31 96 PRO A C 1
ATOM 694 O O . PRO A 1 96 ? 10.327 18.278 0.217 1.00 37.31 96 PRO A O 1
ATOM 697 N N . TRP A 1 97 ? 9.045 17.078 -1.188 1.00 37.38 97 TRP A N 1
ATOM 698 C CA . TRP A 1 97 ? 9.820 15.818 -1.152 1.00 37.38 97 TRP A CA 1
ATOM 699 C C . TRP A 1 97 ? 11.346 15.969 -1.411 1.00 37.38 97 TRP A C 1
ATOM 701 O O . TRP A 1 97 ? 12.098 15.015 -1.229 1.00 37.38 97 TRP A O 1
ATOM 711 N N . THR A 1 98 ? 11.826 17.149 -1.831 1.00 37.00 98 THR A N 1
ATOM 712 C CA . THR A 1 98 ? 13.257 17.501 -1.933 1.00 37.00 98 THR A CA 1
ATOM 713 C C . THR A 1 98 ? 13.942 17.635 -0.570 1.00 37.00 98 THR A C 1
ATOM 715 O O . THR A 1 98 ? 15.124 17.319 -0.438 1.00 37.00 98 THR A O 1
ATOM 718 N N . GLY A 1 99 ? 13.222 18.125 0.440 1.00 41.44 99 GLY A N 1
ATOM 719 C CA . GLY A 1 99 ? 13.739 18.298 1.784 1.00 41.44 99 GLY A CA 1
ATOM 720 C C . GLY A 1 99 ? 13.630 16.986 2.539 1.00 41.44 99 GLY A C 1
ATOM 721 O O . GLY A 1 99 ? 12.518 16.508 2.768 1.00 41.44 99 GLY A O 1
ATOM 722 N N . ARG A 1 100 ? 14.768 16.434 2.988 1.00 45.88 100 ARG A N 1
ATOM 723 C CA . ARG A 1 100 ? 14.754 15.378 4.012 1.00 45.88 100 ARG A CA 1
ATOM 724 C C . ARG A 1 100 ? 13.872 15.864 5.157 1.00 45.88 100 ARG A C 1
ATOM 726 O O . ARG A 1 100 ? 14.177 16.896 5.758 1.00 45.88 100 ARG A O 1
ATOM 733 N N . ALA A 1 101 ? 12.799 15.129 5.444 1.00 57.53 101 ALA A N 1
ATOM 734 C CA . ALA A 1 101 ? 11.976 15.381 6.614 1.00 57.53 101 ALA A CA 1
ATOM 735 C C . ALA A 1 101 ? 12.905 15.484 7.831 1.00 57.53 101 ALA A C 1
ATOM 737 O O . ALA A 1 101 ? 13.759 14.616 8.036 1.00 57.53 101 ALA A O 1
ATOM 738 N N . ASN A 1 102 ? 12.802 16.567 8.605 1.00 69.25 102 ASN A N 1
ATOM 739 C CA . ASN A 1 102 ? 13.642 16.738 9.785 1.00 69.25 102 ASN A CA 1
ATOM 740 C C . ASN A 1 102 ? 13.085 15.839 10.896 1.00 69.25 102 ASN A C 1
ATOM 742 O O . ASN A 1 102 ? 12.360 16.298 11.775 1.00 69.25 102 ASN A O 1
ATOM 746 N N . VAL A 1 103 ? 13.379 14.539 10.792 1.00 73.31 103 VAL A N 1
ATOM 747 C CA . VAL A 1 103 ? 12.879 13.492 11.688 1.00 73.31 103 VAL A CA 1
ATOM 748 C C . VAL A 1 103 ? 13.145 13.834 13.161 1.00 73.31 103 VAL A C 1
ATOM 750 O O . VAL A 1 103 ? 12.196 13.723 13.929 1.00 73.31 103 VAL A O 1
ATOM 753 N N . PRO A 1 104 ? 14.320 14.360 13.574 1.00 78.69 104 PRO A N 1
ATOM 754 C CA . PRO A 1 104 ? 14.509 14.883 14.930 1.00 78.69 104 PRO A CA 1
ATOM 755 C C . PRO A 1 104 ? 13.498 15.967 15.342 1.00 78.69 104 PRO A C 1
ATOM 757 O O . PRO A 1 104 ? 12.964 15.913 16.446 1.00 78.69 104 PRO A O 1
ATOM 760 N N . THR A 1 105 ? 13.183 16.935 14.473 1.00 79.31 105 THR A N 1
ATOM 761 C CA . THR A 1 105 ? 12.163 17.961 14.763 1.00 79.31 105 THR A CA 1
ATOM 762 C C . THR A 1 105 ? 10.743 17.390 14.787 1.00 79.31 105 THR A C 1
ATOM 764 O O . THR A 1 105 ? 9.957 17.786 15.646 1.00 79.31 105 THR A O 1
ATOM 767 N N . ILE A 1 106 ? 10.406 16.460 13.889 1.00 79.00 106 ILE A N 1
ATOM 768 C CA . ILE A 1 106 ? 9.092 15.794 13.861 1.00 79.00 106 ILE A CA 1
ATOM 769 C C . ILE A 1 106 ? 8.908 14.953 15.130 1.00 79.00 106 ILE A C 1
ATOM 771 O O . ILE A 1 106 ? 7.910 15.113 15.826 1.00 79.00 106 ILE A O 1
ATOM 775 N N . ALA A 1 107 ? 9.904 14.136 15.483 1.00 84.31 107 ALA A N 1
ATOM 776 C CA . ALA A 1 107 ? 9.921 13.338 16.703 1.00 84.31 107 ALA A CA 1
ATOM 777 C C . ALA A 1 107 ? 9.824 14.213 17.962 1.00 84.31 107 ALA A C 1
ATOM 779 O O . ALA A 1 107 ? 9.025 13.910 18.840 1.00 84.31 107 ALA A O 1
ATOM 780 N N . ALA A 1 108 ? 10.555 15.332 18.038 1.00 83.00 108 ALA A N 1
ATOM 781 C CA . ALA A 1 108 ? 10.479 16.254 19.174 1.00 83.00 108 ALA A CA 1
ATOM 782 C C . ALA A 1 108 ? 9.107 16.946 19.301 1.00 83.00 108 ALA A C 1
ATOM 784 O O . ALA A 1 108 ? 8.593 17.094 20.411 1.00 83.00 108 ALA A O 1
ATOM 785 N N . GLN A 1 109 ? 8.488 17.348 18.184 1.00 83.00 109 GLN A N 1
ATOM 786 C CA . GLN A 1 109 ? 7.134 17.919 18.188 1.00 83.00 109 GLN A CA 1
ATOM 787 C C . GLN A 1 109 ? 6.093 16.876 18.606 1.00 83.00 109 GLN A C 1
ATOM 789 O O . GLN A 1 109 ? 5.260 17.155 19.467 1.00 83.00 109 GLN A O 1
ATOM 794 N N . LEU A 1 110 ? 6.188 15.658 18.068 1.00 86.75 110 LEU A N 1
ATOM 795 C CA . LEU A 1 110 ? 5.296 14.553 18.401 1.00 86.75 110 LEU A CA 1
ATOM 796 C C . LEU A 1 110 ? 5.454 14.107 19.864 1.00 86.75 110 LEU A C 1
ATOM 798 O O . LEU A 1 110 ? 4.454 13.957 20.558 1.00 86.75 110 LEU A O 1
ATOM 802 N N . GLN A 1 111 ? 6.683 13.999 20.378 1.00 90.00 111 GLN A N 1
ATOM 803 C CA . GLN A 1 111 ? 6.969 13.713 21.790 1.00 90.00 111 GLN A CA 1
ATOM 804 C C . GLN A 1 111 ? 6.280 14.744 22.701 1.00 90.00 111 GLN A C 1
ATOM 806 O O . GLN A 1 111 ? 5.672 14.371 23.702 1.00 90.00 111 GLN A O 1
ATOM 811 N N . ALA A 1 112 ? 6.310 16.030 22.329 1.00 88.12 112 ALA A N 1
ATOM 812 C CA . ALA A 1 112 ? 5.665 17.105 23.081 1.00 88.12 112 ALA A CA 1
ATOM 813 C C . ALA A 1 112 ? 4.125 17.132 22.963 1.00 88.12 112 ALA A C 1
ATOM 815 O O . ALA A 1 112 ? 3.465 17.637 23.870 1.00 88.12 112 ALA A O 1
ATOM 816 N N . GLU A 1 113 ? 3.525 16.618 21.883 1.00 86.62 113 GLU A N 1
ATOM 817 C CA . GLU A 1 113 ? 2.064 16.436 21.784 1.00 86.62 113 GLU A CA 1
ATOM 818 C C . GLU A 1 113 ? 1.585 15.203 22.566 1.00 86.62 113 GLU A C 1
ATOM 820 O O . GLU A 1 113 ? 0.598 15.279 23.302 1.00 86.62 113 GLU A O 1
ATOM 825 N N . VAL A 1 114 ? 2.318 14.092 22.469 1.00 90.88 114 VAL A N 1
ATOM 826 C CA . VAL A 1 114 ? 2.029 12.832 23.171 1.00 90.88 114 VAL A CA 1
ATOM 827 C C . VAL A 1 114 ? 2.182 13.005 24.683 1.00 90.88 114 VAL A C 1
ATOM 829 O O . VAL A 1 114 ? 1.318 12.563 25.434 1.00 90.88 114 VAL A O 1
ATOM 832 N N . GLU A 1 115 ? 3.203 13.732 25.145 1.00 92.44 115 GLU A N 1
ATOM 833 C CA . GLU A 1 115 ? 3.386 14.054 26.567 1.00 92.44 115 GLU A CA 1
ATOM 834 C C . GLU A 1 115 ? 2.217 14.884 27.131 1.00 92.44 115 GLU A C 1
ATOM 836 O O . GLU A 1 115 ? 1.721 14.595 28.219 1.00 92.44 115 GLU A O 1
ATOM 841 N N . LYS A 1 116 ? 1.689 15.854 26.370 1.00 89.44 116 LYS A N 1
ATOM 842 C CA . LYS A 1 116 ? 0.494 16.625 26.771 1.00 89.44 116 LYS A CA 1
ATOM 843 C C . LYS A 1 116 ? -0.766 15.761 26.857 1.00 89.44 116 LYS A C 1
ATOM 845 O O . LYS A 1 116 ? -1.630 16.041 27.682 1.00 89.44 116 LYS A O 1
ATOM 850 N N . ALA A 1 117 ? -0.895 14.736 26.011 1.00 88.50 117 ALA A N 1
ATOM 851 C CA . ALA A 1 117 ? -1.981 13.761 26.117 1.00 88.50 117 ALA A CA 1
ATOM 852 C C . ALA A 1 117 ? -1.786 12.840 27.336 1.00 88.50 117 ALA A C 1
ATOM 854 O O . ALA A 1 117 ? -2.721 12.647 28.110 1.00 88.50 117 ALA A O 1
ATOM 855 N N . ARG A 1 118 ? -0.559 12.353 27.568 1.00 90.56 118 ARG A N 1
ATOM 856 C CA . ARG A 1 118 ? -0.187 11.520 28.722 1.00 90.56 118 ARG A CA 1
ATOM 857 C C . ARG A 1 118 ? -0.464 12.211 30.062 1.00 90.56 118 ARG A C 1
ATOM 859 O O . ARG A 1 118 ? -0.920 11.562 30.992 1.00 90.56 118 ARG A O 1
ATOM 866 N N . GLN A 1 119 ? -0.281 13.529 30.144 1.00 89.94 119 GLN A N 1
ATOM 867 C CA . GLN A 1 119 ? -0.598 14.341 31.331 1.00 89.94 119 GLN A CA 1
ATOM 868 C C . GLN A 1 119 ? -2.101 14.441 31.665 1.00 89.94 119 GLN A C 1
ATOM 870 O O . GLN A 1 119 ? -2.451 14.937 32.735 1.00 89.94 119 GLN A O 1
ATOM 875 N N . LEU A 1 120 ? -2.997 13.979 30.784 1.00 87.44 120 LEU A N 1
ATOM 876 C CA . LEU A 1 120 ? -4.435 13.860 31.063 1.00 87.44 120 LEU A CA 1
ATOM 877 C C . LEU A 1 120 ? -4.834 12.459 31.561 1.00 87.44 120 LEU A C 1
ATOM 879 O O . LEU A 1 120 ? -5.944 12.292 32.066 1.00 87.44 120 LEU A O 1
ATOM 883 N N . LEU A 1 121 ? -3.941 11.474 31.434 1.00 88.88 121 LEU A N 1
ATOM 884 C CA . LEU A 1 121 ? -4.166 10.084 31.824 1.00 88.88 121 LEU A CA 1
ATOM 885 C C . LEU A 1 121 ? -3.897 9.855 33.321 1.00 88.88 121 LEU A C 1
ATOM 887 O O . LEU A 1 121 ? -3.073 10.519 33.952 1.00 88.88 121 LEU A O 1
ATOM 891 N N . ARG A 1 122 ? -4.606 8.887 33.900 1.00 86.44 122 ARG A N 1
ATOM 892 C CA . ARG A 1 122 ? -4.448 8.414 35.282 1.00 86.44 122 ARG A CA 1
ATOM 893 C C . ARG A 1 122 ? -3.354 7.337 35.376 1.00 86.44 122 ARG A C 1
ATOM 895 O O . ARG A 1 122 ? -3.062 6.681 34.382 1.00 86.44 122 ARG A O 1
ATOM 902 N N . PRO A 1 123 ? -2.814 7.042 36.577 1.00 80.56 123 PRO A N 1
ATOM 903 C CA . PRO A 1 123 ? -1.794 5.998 36.755 1.00 80.56 123 PRO A CA 1
ATOM 904 C C . PRO A 1 123 ? -2.195 4.576 36.318 1.00 80.56 123 PRO A C 1
ATOM 906 O O . PRO A 1 123 ? -1.312 3.756 36.091 1.00 80.56 123 PRO A O 1
ATOM 909 N N . GLY A 1 124 ? -3.497 4.273 36.224 1.00 83.19 124 GLY A N 1
ATOM 910 C CA . GLY A 1 124 ? -4.009 2.985 35.732 1.00 83.19 124 GLY A CA 1
ATOM 911 C C . GLY A 1 124 ? -4.283 2.933 34.223 1.00 83.19 124 GLY A C 1
ATOM 912 O O . GLY A 1 124 ? -4.558 1.854 33.693 1.00 83.19 124 GLY A O 1
ATOM 913 N N . ASP A 1 125 ? -4.227 4.071 33.530 1.00 90.88 125 ASP A N 1
ATOM 914 C CA . ASP A 1 125 ? -4.477 4.172 32.090 1.00 90.88 125 ASP A CA 1
ATOM 915 C C . ASP A 1 125 ? -3.244 3.708 31.291 1.00 90.88 125 ASP A C 1
ATOM 917 O O . ASP A 1 125 ? -2.117 3.702 31.797 1.00 90.88 125 ASP A O 1
ATOM 921 N N . ARG A 1 126 ? -3.443 3.329 30.026 1.00 93.00 126 ARG A N 1
ATOM 922 C CA . ARG A 1 126 ? -2.380 2.974 29.077 1.00 93.00 126 ARG A CA 1
ATOM 923 C C . ARG A 1 126 ? -2.401 3.877 27.850 1.00 93.00 126 ARG A C 1
ATOM 925 O O . ARG A 1 126 ? -3.394 4.538 27.552 1.00 93.00 126 ARG A O 1
ATOM 932 N N . LEU A 1 127 ? -1.276 3.888 27.148 1.00 94.06 127 LEU A N 1
ATOM 933 C CA . LEU A 1 127 ? -1.019 4.675 25.954 1.00 94.06 127 LEU A CA 1
ATOM 934 C C . LEU A 1 127 ? -0.238 3.825 24.937 1.00 94.06 127 LEU A C 1
ATOM 936 O O . LEU A 1 127 ? 0.754 3.193 25.304 1.00 94.06 127 LEU A O 1
ATOM 940 N N . ARG A 1 128 ? -0.638 3.862 23.661 1.00 92.81 128 ARG A N 1
ATOM 941 C CA . ARG A 1 128 ? 0.200 3.478 22.506 1.00 92.81 128 ARG A CA 1
ATOM 942 C C . ARG A 1 128 ? 0.254 4.607 21.482 1.00 92.81 128 ARG A C 1
ATOM 944 O O . ARG A 1 128 ? -0.640 5.458 21.440 1.00 92.81 128 ARG A O 1
ATOM 951 N N . LEU A 1 129 ? 1.264 4.562 20.620 1.00 93.69 129 LEU A N 1
ATOM 952 C CA . LEU A 1 129 ? 1.419 5.486 19.501 1.00 93.69 129 LEU A CA 1
ATOM 953 C C . LEU A 1 129 ? 1.666 4.711 18.207 1.00 93.69 129 LEU A C 1
ATOM 955 O O . LEU A 1 129 ? 2.683 4.029 18.067 1.00 93.69 129 LEU A O 1
ATOM 959 N N . LEU A 1 130 ? 0.743 4.862 17.261 1.00 92.94 130 LEU A N 1
ATOM 960 C CA . LEU A 1 130 ? 0.869 4.388 15.887 1.00 92.94 130 LEU A CA 1
ATOM 961 C C . LEU A 1 130 ? 1.115 5.591 14.968 1.00 92.94 130 LEU A C 1
ATOM 963 O O . LEU A 1 130 ? 0.519 6.652 15.163 1.00 92.94 130 LEU A O 1
ATOM 967 N N . ALA A 1 131 ? 1.967 5.434 13.960 1.00 89.75 131 ALA A N 1
ATOM 968 C CA . ALA A 1 131 ? 2.201 6.445 12.935 1.00 89.75 131 ALA A CA 1
ATOM 969 C C . ALA A 1 131 ? 1.911 5.899 11.530 1.00 89.75 131 ALA A C 1
ATOM 971 O O . ALA A 1 131 ? 2.253 4.757 11.217 1.00 89.75 131 ALA A O 1
ATOM 972 N N . VAL A 1 132 ? 1.282 6.731 10.698 1.00 87.94 132 VAL A N 1
ATOM 973 C CA . VAL A 1 132 ? 0.940 6.427 9.303 1.00 87.94 132 VAL A CA 1
ATOM 974 C C . VAL A 1 132 ? 2.065 6.899 8.389 1.00 87.94 132 VAL A C 1
ATOM 976 O O . VAL A 1 132 ? 2.442 8.070 8.409 1.00 87.94 132 VAL A O 1
ATOM 979 N N . ASP A 1 133 ? 2.557 5.984 7.566 1.00 81.00 133 ASP A N 1
ATOM 980 C CA . ASP A 1 133 ? 3.407 6.218 6.397 1.00 81.00 133 ASP A CA 1
ATOM 981 C C . ASP A 1 133 ? 3.026 5.143 5.348 1.00 81.00 133 ASP A C 1
ATOM 983 O O . ASP A 1 133 ? 1.958 4.530 5.445 1.00 81.00 133 ASP A O 1
ATOM 987 N N . ARG A 1 134 ? 3.896 4.841 4.375 1.00 73.75 134 ARG A N 1
ATOM 988 C CA . ARG A 1 134 ? 3.784 3.668 3.482 1.00 73.75 134 ARG A CA 1
ATOM 989 C C . ARG A 1 134 ? 3.478 2.367 4.235 1.00 73.75 134 ARG A C 1
ATOM 991 O O . ARG A 1 134 ? 2.706 1.550 3.744 1.00 73.75 134 ARG A O 1
ATOM 998 N N . ARG A 1 135 ? 4.074 2.191 5.416 1.00 77.31 135 ARG A N 1
ATOM 999 C CA . ARG A 1 135 ? 3.728 1.137 6.375 1.00 77.31 135 ARG A CA 1
ATOM 1000 C C . ARG A 1 135 ? 3.172 1.753 7.649 1.00 77.31 135 ARG A C 1
ATOM 1002 O O . ARG A 1 135 ? 3.570 2.861 8.016 1.00 77.31 135 ARG A O 1
ATOM 1009 N N . MET A 1 136 ? 2.325 1.011 8.350 1.00 86.31 136 MET A N 1
ATOM 1010 C CA . MET A 1 136 ? 2.005 1.339 9.732 1.00 86.31 136 MET A CA 1
ATOM 1011 C C . MET A 1 136 ? 3.267 1.188 10.594 1.00 86.31 136 MET A C 1
ATOM 1013 O O . MET A 1 136 ? 4.000 0.206 10.484 1.00 86.31 136 MET A O 1
ATOM 1017 N N . GLN A 1 137 ? 3.517 2.155 11.472 1.00 87.44 137 GLN A N 1
ATOM 1018 C CA . GLN A 1 137 ? 4.624 2.122 12.424 1.00 87.44 137 GLN A CA 1
ATOM 1019 C C . GLN A 1 137 ? 4.086 2.095 13.853 1.00 87.44 137 GLN A C 1
ATOM 1021 O O . GLN A 1 137 ? 3.523 3.085 14.320 1.00 87.44 137 GLN A O 1
ATOM 1026 N N . GLN A 1 138 ? 4.304 1.001 14.584 1.00 87.81 138 GLN A N 1
ATOM 1027 C CA . GLN A 1 138 ? 4.131 1.002 16.037 1.00 87.81 138 GLN A CA 1
ATOM 1028 C C . GLN A 1 138 ? 5.326 1.724 16.679 1.00 87.81 138 GLN A C 1
ATOM 1030 O O . GLN A 1 138 ? 6.375 1.128 16.912 1.00 87.81 138 GLN A O 1
ATOM 1035 N N . VAL A 1 139 ? 5.172 3.024 16.948 1.00 88.50 139 VAL A N 1
ATOM 1036 C CA . VAL A 1 139 ? 6.225 3.874 17.535 1.00 88.50 139 VAL A CA 1
ATOM 1037 C C . VAL A 1 139 ? 6.500 3.466 18.984 1.00 88.50 139 VAL A C 1
ATOM 1039 O O . VAL A 1 139 ? 7.649 3.456 19.419 1.00 88.50 139 VAL A O 1
ATOM 1042 N N . PHE A 1 140 ? 5.451 3.086 19.719 1.00 88.56 140 PHE A N 1
ATOM 1043 C CA . PHE A 1 140 ? 5.552 2.253 20.917 1.00 88.56 140 PHE A CA 1
ATOM 1044 C C . PHE A 1 140 ? 4.244 1.487 21.163 1.00 88.56 140 PHE A C 1
ATOM 1046 O O . PHE A 1 140 ? 3.156 1.986 20.861 1.00 88.56 140 PHE A O 1
ATOM 1053 N N . ALA A 1 141 ? 4.369 0.275 21.711 1.00 89.31 141 ALA A N 1
ATOM 1054 C CA . ALA A 1 141 ? 3.257 -0.615 22.045 1.00 89.31 141 ALA A CA 1
ATOM 1055 C C . ALA A 1 141 ? 2.405 -0.095 23.218 1.00 89.31 141 ALA A C 1
ATOM 1057 O O . ALA A 1 141 ? 2.795 0.841 23.915 1.00 89.31 141 ALA A O 1
ATOM 1058 N N . MET A 1 142 ? 1.246 -0.718 23.456 1.00 89.62 142 MET A N 1
ATOM 1059 C CA . MET A 1 142 ? 0.355 -0.358 24.566 1.00 89.62 142 MET A CA 1
ATOM 1060 C C . MET A 1 142 ? 1.031 -0.594 25.921 1.00 89.62 142 MET A C 1
ATOM 1062 O O . MET A 1 142 ? 1.284 -1.729 26.318 1.00 89.62 142 MET A O 1
ATOM 1066 N N . GLN A 1 143 ? 1.303 0.493 26.643 1.00 90.62 143 GLN A N 1
ATOM 1067 C CA . GLN A 1 143 ? 2.014 0.485 27.923 1.00 90.62 143 GLN A CA 1
ATOM 1068 C C . GLN A 1 143 ? 1.353 1.428 28.939 1.00 90.62 143 GLN A C 1
ATOM 1070 O O . GLN A 1 143 ? 0.651 2.351 28.524 1.00 90.62 143 GLN A O 1
ATOM 1075 N N . PRO A 1 144 ? 1.557 1.248 30.259 1.00 92.00 144 PRO A N 1
ATOM 1076 C CA . PRO A 1 144 ? 1.079 2.190 31.274 1.00 92.00 144 PRO A CA 1
ATOM 1077 C C . PRO A 1 144 ? 1.442 3.645 30.957 1.00 92.00 144 PRO A C 1
ATOM 1079 O O . PRO A 1 144 ? 2.565 3.938 30.555 1.00 92.00 144 PRO A O 1
ATOM 1082 N N . ALA A 1 145 ? 0.522 4.580 31.195 1.00 90.69 145 ALA A N 1
ATOM 1083 C CA . ALA A 1 145 ? 0.754 6.015 30.995 1.00 90.69 145 ALA A CA 1
ATOM 1084 C C . ALA A 1 145 ? 1.824 6.599 31.946 1.00 90.69 145 ALA A C 1
ATOM 1086 O O . ALA A 1 145 ? 2.300 7.721 31.758 1.00 90.69 145 ALA A O 1
ATOM 1087 N N . SER A 1 146 ? 2.213 5.840 32.972 1.00 87.06 146 SER A N 1
ATOM 1088 C CA . SER A 1 146 ? 3.345 6.102 33.864 1.00 87.06 146 SER A CA 1
ATOM 1089 C C . SER A 1 146 ? 4.702 5.651 33.303 1.00 87.06 146 SER A C 1
ATOM 1091 O O . SER A 1 146 ? 5.727 6.118 33.799 1.00 87.06 146 SER A O 1
ATOM 1093 N N . SER A 1 147 ? 4.736 4.785 32.283 1.00 90.19 147 SER A N 1
ATOM 1094 C CA . SER A 1 147 ? 5.980 4.312 31.668 1.00 90.19 147 SER A CA 1
ATOM 1095 C C . SER A 1 147 ? 6.699 5.426 30.893 1.00 90.19 147 SER A C 1
ATOM 1097 O O . SER A 1 147 ? 6.048 6.229 30.216 1.00 90.19 147 SER A O 1
ATOM 1099 N N . PRO A 1 148 ? 8.045 5.474 30.926 1.00 88.19 148 PRO A N 1
ATOM 1100 C CA . PRO A 1 148 ? 8.810 6.359 30.058 1.00 88.19 148 PRO A CA 1
ATOM 1101 C C . PRO A 1 148 ? 8.708 5.896 28.597 1.00 88.19 148 PRO A C 1
ATOM 1103 O O . PRO A 1 148 ? 8.844 4.713 28.297 1.00 88.19 148 PRO A O 1
ATOM 1106 N N . PHE A 1 149 ? 8.520 6.841 27.676 1.00 89.38 149 PHE A N 1
ATOM 1107 C CA . PHE A 1 149 ? 8.466 6.588 26.235 1.00 89.38 149 PHE A CA 1
ATOM 1108 C C . PHE A 1 149 ? 9.399 7.554 25.492 1.00 89.38 149 PHE A C 1
ATOM 1110 O O . PHE A 1 149 ? 9.568 8.704 25.903 1.00 89.38 149 PHE A O 1
ATOM 1117 N N . ALA A 1 150 ? 9.995 7.103 24.388 1.00 86.19 150 ALA A N 1
ATOM 1118 C CA . ALA A 1 150 ? 10.892 7.915 23.572 1.00 86.19 150 ALA A CA 1
ATOM 1119 C C . ALA A 1 150 ? 10.700 7.611 22.083 1.00 86.19 150 ALA A C 1
ATOM 1121 O O . ALA A 1 150 ? 10.804 6.462 21.654 1.00 86.19 150 ALA A O 1
ATOM 1122 N N . ILE A 1 151 ? 10.459 8.648 21.285 1.00 85.88 151 ILE A N 1
ATOM 1123 C CA . ILE A 1 151 ? 10.280 8.538 19.833 1.00 85.88 151 ILE A CA 1
ATOM 1124 C C . ILE A 1 151 ? 11.662 8.538 19.160 1.00 85.88 151 ILE A C 1
ATOM 1126 O O . ILE A 1 151 ? 12.149 9.556 18.674 1.00 85.88 151 ILE A O 1
ATOM 1130 N N . ALA A 1 152 ? 12.334 7.383 19.204 1.00 72.19 152 ALA A N 1
ATOM 1131 C CA . ALA A 1 152 ? 13.733 7.235 18.786 1.00 72.19 152 ALA A CA 1
ATOM 1132 C C . ALA A 1 152 ? 13.932 7.060 17.266 1.00 72.19 152 ALA A C 1
ATOM 1134 O O . ALA A 1 152 ? 14.963 7.465 16.728 1.00 72.19 152 ALA A O 1
ATOM 1135 N N . ARG A 1 153 ? 12.959 6.463 16.566 1.00 73.06 153 ARG A N 1
ATOM 1136 C CA . ARG A 1 153 ? 12.957 6.255 15.108 1.00 73.06 153 ARG A CA 1
ATOM 1137 C C . ARG A 1 153 ? 11.552 6.525 14.577 1.00 73.06 153 ARG A C 1
ATOM 1139 O O . ARG A 1 153 ? 10.584 6.015 15.127 1.00 73.06 153 ARG A O 1
ATOM 1146 N N . LEU A 1 154 ? 11.474 7.302 13.502 1.00 76.81 154 LEU A N 1
ATOM 1147 C CA . LEU A 1 154 ? 10.302 7.427 12.640 1.00 76.81 154 LEU A CA 1
ATOM 1148 C C . LEU A 1 154 ? 10.783 7.303 11.196 1.00 76.81 154 LEU A C 1
ATOM 1150 O O . LEU A 1 154 ? 11.791 7.907 10.819 1.00 76.81 154 LEU A O 1
ATOM 1154 N N . GLU A 1 155 ? 10.054 6.545 10.396 1.00 72.38 155 GLU A N 1
ATOM 1155 C CA . GLU A 1 155 ? 10.138 6.579 8.942 1.00 72.38 155 GLU A CA 1
ATOM 1156 C C . GLU A 1 155 ? 9.129 7.604 8.411 1.00 72.38 155 GLU A C 1
ATOM 1158 O O . GLU A 1 155 ? 8.038 7.772 8.956 1.00 72.38 155 GLU A O 1
ATOM 1163 N N . VAL A 1 156 ? 9.555 8.365 7.401 1.00 70.75 156 VAL A N 1
ATOM 1164 C CA . VAL A 1 156 ? 8.760 9.413 6.746 1.00 70.75 156 VAL A CA 1
ATOM 1165 C C . VAL A 1 156 ? 9.002 9.288 5.242 1.00 70.75 156 VAL A C 1
ATOM 1167 O O . VAL A 1 156 ? 9.747 10.054 4.631 1.00 70.75 156 VAL A O 1
ATOM 1170 N N . GLY A 1 157 ? 8.433 8.231 4.669 1.00 61.41 157 GLY A N 1
ATOM 1171 C CA . GLY A 1 157 ? 8.453 7.870 3.255 1.00 61.41 157 GLY A CA 1
ATOM 1172 C C . GLY A 1 157 ? 7.398 8.579 2.405 1.00 61.41 157 GLY A C 1
ATOM 1173 O O . GLY A 1 157 ? 7.329 8.296 1.209 1.00 61.41 157 GLY A O 1
ATOM 1174 N N . GLY A 1 158 ? 6.609 9.483 3.000 1.00 61.41 158 GLY A N 1
ATOM 1175 C CA . GLY A 1 158 ? 5.749 10.453 2.316 1.00 61.41 158 GLY A CA 1
ATOM 1176 C C . GLY A 1 158 ? 4.479 9.882 1.681 1.00 61.41 158 GLY A C 1
ATOM 1177 O O . GLY A 1 158 ? 3.854 10.580 0.886 1.00 61.41 158 GLY A O 1
ATOM 1178 N N . LEU A 1 159 ? 4.109 8.646 2.016 1.00 69.50 159 LEU A N 1
ATOM 1179 C CA . LEU A 1 159 ? 2.965 7.908 1.465 1.00 69.50 159 LEU A CA 1
ATOM 1180 C C . LEU A 1 159 ? 2.023 7.482 2.601 1.00 69.50 159 LEU A C 1
ATOM 1182 O O . LEU A 1 159 ? 2.395 7.608 3.763 1.00 69.50 159 LEU A O 1
ATOM 1186 N N . ALA A 1 160 ? 0.823 6.989 2.288 1.00 77.62 160 ALA A N 1
ATOM 1187 C CA . ALA A 1 160 ? -0.179 6.650 3.301 1.00 77.62 160 ALA A CA 1
ATOM 1188 C C . ALA A 1 160 ? -0.789 5.254 3.117 1.00 77.62 160 ALA A C 1
ATOM 1190 O O . ALA A 1 160 ? -1.454 4.988 2.115 1.00 77.62 160 ALA A O 1
ATOM 1191 N N . SER A 1 161 ? -0.626 4.409 4.134 1.00 86.81 161 SER A N 1
ATOM 1192 C CA . SER A 1 161 ? -1.472 3.239 4.407 1.00 86.81 161 SER A CA 1
ATOM 1193 C C . SER A 1 161 ? -2.354 3.554 5.626 1.00 86.81 161 SER A C 1
ATOM 1195 O O . SER A 1 161 ? -2.189 2.999 6.718 1.00 86.81 161 SER A O 1
ATOM 1197 N N . LEU A 1 162 ? -3.216 4.561 5.460 1.00 89.81 162 LEU A N 1
ATOM 1198 C CA . LEU A 1 162 ? -4.045 5.164 6.501 1.00 89.81 162 LEU A CA 1
ATOM 1199 C C . LEU A 1 162 ? -5.200 4.243 6.895 1.00 89.81 162 LEU A C 1
ATOM 1201 O O . LEU A 1 162 ? -5.386 4.009 8.087 1.00 89.81 162 LEU A O 1
ATOM 1205 N N . PHE A 1 163 ? -5.939 3.685 5.933 1.00 91.88 163 PHE A N 1
ATOM 1206 C CA . PHE A 1 163 ? -7.014 2.735 6.233 1.00 91.88 163 PHE A CA 1
ATOM 1207 C C . PHE A 1 163 ? -6.481 1.466 6.907 1.00 91.88 163 PHE A C 1
ATOM 1209 O O . PHE A 1 163 ? -7.032 1.066 7.930 1.00 91.88 163 PHE A O 1
ATOM 1216 N N . ASP A 1 164 ? -5.370 0.900 6.420 1.00 91.50 164 ASP A N 1
ATOM 1217 C CA . ASP A 1 164 ? -4.686 -0.233 7.060 1.00 91.50 164 ASP A CA 1
ATOM 1218 C C . ASP A 1 164 ? -4.328 0.084 8.528 1.00 91.50 164 ASP A C 1
ATOM 1220 O O . ASP A 1 164 ? -4.619 -0.701 9.435 1.00 91.50 164 ASP A O 1
ATOM 1224 N N . THR A 1 165 ? -3.742 1.263 8.775 1.00 92.94 165 THR A N 1
ATOM 1225 C CA . THR A 1 165 ? -3.357 1.709 10.125 1.00 92.94 165 THR A CA 1
ATOM 1226 C C . THR A 1 165 ? -4.572 1.921 11.028 1.00 92.94 165 THR A C 1
ATOM 1228 O O . THR A 1 165 ? -4.545 1.540 12.197 1.00 92.94 165 THR A O 1
ATOM 1231 N N . LEU A 1 166 ? -5.646 2.528 10.514 1.00 94.88 166 LEU A N 1
ATOM 1232 C CA . LEU A 1 166 ? -6.874 2.766 11.274 1.00 94.88 166 LEU A CA 1
ATOM 1233 C C . LEU A 1 166 ? -7.616 1.461 11.578 1.00 94.88 166 LEU A C 1
ATOM 1235 O O . LEU A 1 166 ? -8.121 1.302 12.684 1.00 94.88 166 LEU A O 1
ATOM 1239 N N . ALA A 1 167 ? -7.627 0.500 10.657 1.00 92.62 167 ALA A N 1
ATOM 1240 C CA . ALA A 1 167 ? -8.235 -0.806 10.876 1.00 92.62 167 ALA A CA 1
ATOM 1241 C C . ALA A 1 167 ? -7.499 -1.612 11.959 1.00 92.62 167 ALA A C 1
ATOM 1243 O O . ALA A 1 167 ? -8.136 -2.099 12.891 1.00 92.62 167 ALA A O 1
ATOM 1244 N N . ALA A 1 168 ? -6.162 -1.674 11.911 1.00 89.94 168 ALA A N 1
ATOM 1245 C CA . ALA A 1 168 ? -5.360 -2.277 12.982 1.00 89.94 168 ALA A CA 1
ATOM 1246 C C . ALA A 1 168 ? -5.446 -1.479 14.304 1.00 89.94 168 ALA A C 1
ATOM 1248 O O . ALA A 1 168 ? -5.376 -2.041 15.400 1.00 89.94 168 ALA A O 1
ATOM 1249 N N . ALA A 1 169 ? -5.656 -0.158 14.237 1.00 93.31 169 ALA A N 1
ATOM 1250 C CA . ALA A 1 169 ? -5.942 0.637 15.423 1.00 93.31 169 ALA A CA 1
ATOM 1251 C C . ALA A 1 169 ? -7.293 0.249 16.052 1.00 93.31 169 ALA A C 1
ATOM 1253 O O . ALA A 1 169 ? -7.340 0.085 17.267 1.00 93.31 169 ALA A O 1
ATOM 1254 N N . LEU A 1 170 ? -8.357 0.083 15.262 1.00 91.88 170 LEU A N 1
ATOM 1255 C CA . LEU A 1 170 ? -9.721 -0.214 15.725 1.00 91.88 170 LEU A CA 1
ATOM 1256 C C . LEU A 1 170 ? -9.947 -1.681 16.121 1.00 91.88 170 LEU A C 1
ATOM 1258 O O . LEU A 1 170 ? -10.815 -1.953 16.948 1.00 91.88 170 LEU A O 1
ATOM 1262 N N . LEU A 1 171 ? -9.171 -2.617 15.570 1.00 85.69 171 LEU A N 1
ATOM 1263 C CA . LEU A 1 171 ? -9.201 -4.048 15.909 1.00 85.69 171 LEU A CA 1
ATOM 1264 C C . LEU A 1 171 ? -8.088 -4.416 16.890 1.00 85.69 171 LEU A C 1
ATOM 1266 O O . LEU A 1 171 ? -7.362 -5.388 16.710 1.00 85.69 171 LEU A O 1
ATOM 1270 N N . GLN A 1 172 ? -7.909 -3.595 17.917 1.00 81.88 172 GLN A N 1
ATOM 1271 C CA . GLN A 1 172 ? -7.017 -3.906 19.024 1.00 81.88 172 GLN A CA 1
ATOM 1272 C C . GLN A 1 172 ? -7.784 -4.712 20.080 1.00 81.88 172 GLN A C 1
ATOM 1274 O O . GLN A 1 172 ? -8.788 -4.195 20.566 1.00 81.88 172 GLN A O 1
ATOM 1279 N N . PRO A 1 173 ? -7.294 -5.890 20.513 1.00 69.38 173 PRO A N 1
ATOM 1280 C CA . PRO A 1 173 ? -7.788 -6.549 21.718 1.00 69.38 173 PRO A CA 1
ATOM 1281 C C . PRO A 1 173 ? -7.836 -5.590 22.914 1.00 69.38 173 PRO A C 1
ATOM 1283 O O . PRO A 1 173 ? -6.823 -4.966 23.260 1.00 69.38 173 PRO A O 1
ATOM 1286 N N . VAL A 1 174 ? -9.008 -5.486 23.543 1.00 68.62 174 VAL A N 1
ATOM 1287 C CA . VAL A 1 174 ? -9.270 -4.653 24.726 1.00 68.62 174 VAL A CA 1
ATOM 1288 C C . VAL A 1 174 ? -9.588 -5.564 25.909 1.00 68.62 174 VAL A C 1
ATOM 1290 O O . VAL A 1 174 ? -10.363 -6.508 25.782 1.00 68.62 174 VAL A O 1
ATOM 1293 N N . GLU A 1 175 ? -9.014 -5.290 27.079 1.00 68.25 175 GLU A N 1
ATOM 1294 C CA . GLU A 1 175 ? -9.384 -6.016 28.301 1.00 68.25 175 GLU A CA 1
ATOM 1295 C C . GLU A 1 175 ? -10.807 -5.621 28.745 1.00 68.25 175 GLU A C 1
ATOM 1297 O O . GLU A 1 175 ? -11.062 -4.422 28.866 1.00 68.25 175 GLU A O 1
ATOM 1302 N N . PRO A 1 176 ? -11.708 -6.566 29.091 1.00 53.66 176 PRO A N 1
ATOM 1303 C CA . PRO A 1 176 ? -13.122 -6.273 29.388 1.00 53.66 176 PRO A CA 1
ATOM 1304 C C . PRO A 1 176 ? -13.415 -5.246 30.501 1.00 53.66 176 PRO A C 1
ATOM 1306 O O . PRO A 1 176 ? -14.546 -4.790 30.629 1.00 53.66 176 PRO A O 1
ATOM 1309 N N . ALA A 1 177 ? -12.420 -4.875 31.315 1.00 66.00 177 ALA A N 1
ATOM 1310 C CA . ALA A 1 177 ? -12.528 -3.869 32.378 1.00 66.00 177 ALA A CA 1
ATOM 1311 C C . ALA A 1 177 ? -11.885 -2.507 32.022 1.00 66.00 177 ALA A C 1
ATOM 1313 O O . ALA A 1 177 ? -11.659 -1.675 32.906 1.00 66.00 177 ALA A O 1
ATOM 1314 N N . ARG A 1 178 ? -11.540 -2.281 30.748 1.00 77.50 178 ARG A N 1
ATOM 1315 C CA . ARG A 1 178 ? -10.839 -1.088 30.248 1.00 77.50 178 ARG A CA 1
ATOM 1316 C C . ARG A 1 178 ? -11.556 -0.550 29.013 1.00 77.50 178 ARG A C 1
ATOM 1318 O O . ARG A 1 178 ? -12.050 -1.329 28.207 1.00 77.50 178 ARG A O 1
ATOM 1325 N N . ARG A 1 179 ? -11.599 0.774 28.832 1.00 80.31 179 ARG A N 1
ATOM 1326 C CA . ARG A 1 179 ? -12.162 1.368 27.605 1.00 80.31 179 ARG A CA 1
ATOM 1327 C C . ARG A 1 179 ? -11.078 1.799 26.643 1.00 80.31 179 ARG A C 1
ATOM 1329 O O . ARG A 1 179 ? -10.156 2.518 27.020 1.00 80.31 179 ARG A O 1
ATOM 1336 N N . HIS A 1 180 ? -11.240 1.435 25.382 1.00 88.94 180 HIS A N 1
ATOM 1337 C CA . HIS A 1 180 ? -10.314 1.798 24.324 1.00 88.94 180 HIS A CA 1
ATOM 1338 C C . HIS A 1 180 ? -10.769 3.067 23.601 1.00 88.94 180 HIS A C 1
ATOM 1340 O O . HIS A 1 180 ? -11.944 3.231 23.273 1.00 88.94 180 HIS A O 1
ATOM 1346 N N . VAL A 1 181 ? -9.837 3.993 23.381 1.00 90.88 181 VAL A N 1
ATOM 1347 C CA . VAL A 1 181 ? -10.092 5.261 22.684 1.00 90.88 181 VAL A CA 1
ATOM 1348 C C . VAL A 1 181 ? -9.051 5.416 21.586 1.00 90.88 181 VAL A C 1
ATOM 1350 O O . VAL A 1 181 ? -7.854 5.428 21.869 1.00 90.88 181 VAL A O 1
ATOM 1353 N N . VAL A 1 182 ? -9.488 5.562 20.337 1.00 94.06 182 VAL A N 1
ATOM 1354 C CA . VAL A 1 182 ? -8.613 5.817 19.186 1.00 94.06 182 VAL A CA 1
ATOM 1355 C C . VAL A 1 182 ? -8.772 7.274 18.777 1.00 94.06 182 VAL A C 1
ATOM 1357 O O . VAL A 1 182 ? -9.821 7.667 18.279 1.00 94.06 182 VAL A O 1
ATOM 1360 N N . VAL A 1 183 ? -7.729 8.082 18.971 1.00 94.38 183 VAL A N 1
ATOM 1361 C CA . VAL A 1 183 ? -7.679 9.469 18.489 1.00 94.38 183 VAL A CA 1
ATOM 1362 C C . VAL A 1 183 ? -6.674 9.547 17.345 1.00 94.38 183 VAL A C 1
ATOM 1364 O O . VAL A 1 183 ? -5.462 9.487 17.562 1.00 94.38 183 VAL A O 1
ATOM 1367 N N . ALA A 1 184 ? -7.182 9.667 16.121 1.00 93.38 184 ALA A N 1
ATOM 1368 C CA . ALA A 1 184 ? -6.389 9.726 14.903 1.00 93.38 184 ALA A CA 1
ATOM 1369 C C . ALA A 1 184 ? -6.276 11.158 14.377 1.00 93.38 184 ALA A C 1
ATOM 1371 O O . ALA A 1 184 ? -7.272 11.739 13.953 1.00 93.38 184 ALA A O 1
ATOM 1372 N N . ARG A 1 185 ? -5.068 11.728 14.364 1.00 89.25 185 ARG A N 1
ATOM 1373 C CA . ARG A 1 185 ? -4.790 13.019 13.718 1.00 89.25 185 ARG A CA 1
ATOM 1374 C C . ARG A 1 185 ? -4.288 12.780 12.301 1.00 89.25 185 ARG A C 1
ATOM 1376 O O . ARG A 1 185 ? -3.215 12.204 12.142 1.00 89.25 185 ARG A O 1
ATOM 1383 N N . THR A 1 186 ? -5.052 13.213 11.298 1.00 85.31 186 THR A N 1
ATOM 1384 C CA . THR A 1 186 ? -4.774 12.902 9.888 1.00 85.31 186 THR A CA 1
ATOM 1385 C C . THR A 1 186 ? -5.175 14.008 8.918 1.00 85.31 186 THR A C 1
ATOM 1387 O O . THR A 1 186 ? -6.082 14.798 9.183 1.00 85.31 186 THR A O 1
ATOM 1390 N N . LYS A 1 187 ? -4.483 14.048 7.776 1.00 75.31 187 LYS A N 1
ATOM 1391 C CA . LYS A 1 187 ? -4.823 14.852 6.597 1.00 75.31 187 LYS A CA 1
ATOM 1392 C C . LYS A 1 187 ? -5.899 14.198 5.729 1.00 75.31 187 LYS A C 1
ATOM 1394 O O . LYS A 1 187 ? -6.379 14.833 4.807 1.00 75.31 187 LYS A O 1
ATOM 1399 N N . GLY A 1 188 ? -6.272 12.946 5.991 1.00 72.94 188 GLY A N 1
ATOM 1400 C CA . GLY A 1 188 ? -7.248 12.237 5.172 1.00 72.94 188 GLY A CA 1
ATOM 1401 C C . GLY A 1 188 ? -6.743 11.926 3.761 1.00 72.94 188 GLY A C 1
ATOM 1402 O O . GLY A 1 188 ? -7.452 12.155 2.779 1.00 72.94 188 GLY A O 1
ATOM 1403 N N . PHE A 1 189 ? -5.503 11.439 3.678 1.00 74.38 189 PHE A N 1
ATOM 1404 C CA . PHE A 1 189 ? -4.916 10.855 2.476 1.00 74.38 189 PHE A CA 1
ATOM 1405 C C . PHE A 1 189 ? -4.742 9.344 2.666 1.00 74.38 189 PHE A C 1
ATOM 1407 O O . PHE A 1 189 ? -4.163 8.916 3.661 1.00 74.38 189 PHE A O 1
ATOM 1414 N N . ASP A 1 190 ? -5.158 8.545 1.684 1.00 78.94 190 ASP A N 1
ATOM 1415 C CA . ASP A 1 190 ? -4.693 7.161 1.514 1.00 78.94 190 ASP A CA 1
ATOM 1416 C C . ASP A 1 190 ? -4.059 6.972 0.124 1.00 78.94 190 ASP A C 1
ATOM 1418 O O . ASP A 1 190 ? -4.312 7.750 -0.800 1.00 78.94 190 ASP A O 1
ATOM 1422 N N . THR A 1 191 ? -3.165 5.995 -0.026 1.00 68.38 191 THR A N 1
ATOM 1423 C CA . THR A 1 191 ? -2.409 5.736 -1.268 1.00 68.38 191 THR A CA 1
ATOM 1424 C C . THR A 1 191 ? -1.993 4.269 -1.432 1.00 68.38 191 THR A C 1
ATOM 1426 O O . THR A 1 191 ? -1.808 3.817 -2.561 1.00 68.38 191 THR A O 1
ATOM 1429 N N . PHE A 1 192 ? -1.801 3.530 -0.333 1.00 73.31 192 PHE A N 1
ATOM 1430 C CA . PHE A 1 192 ? -1.241 2.173 -0.337 1.00 73.31 192 PHE A CA 1
ATOM 1431 C C . PHE A 1 192 ? -2.002 1.154 0.521 1.00 73.31 192 PHE A C 1
ATOM 1433 O O . PHE A 1 192 ? -1.595 -0.011 0.520 1.00 73.31 192 PHE A O 1
ATOM 1440 N N . SER A 1 193 ? -3.094 1.529 1.199 1.00 84.38 193 SER A N 1
ATOM 1441 C CA . SER A 1 193 ? -3.867 0.551 1.974 1.00 84.38 193 SER A CA 1
ATOM 1442 C C . SER A 1 193 ? -4.428 -0.564 1.092 1.00 84.38 193 SER A C 1
ATOM 1444 O O . SER A 1 193 ? -4.813 -0.357 -0.059 1.00 84.38 193 SER A O 1
ATOM 1446 N N . SER A 1 194 ? -4.469 -1.759 1.668 1.00 84.69 194 SER A N 1
ATOM 1447 C CA . SER A 1 194 ? -5.061 -2.963 1.084 1.00 84.69 194 SER A CA 1
ATOM 1448 C C . SER A 1 194 ? -6.587 -2.928 1.073 1.00 84.69 194 SER A C 1
ATOM 1450 O O . SER A 1 194 ? -7.224 -3.463 0.169 1.00 84.69 194 SER A O 1
ATOM 1452 N N . ILE A 1 195 ? -7.173 -2.285 2.080 1.00 87.88 195 ILE A N 1
ATOM 1453 C CA . ILE A 1 195 ? -8.613 -2.094 2.223 1.00 87.88 195 ILE A CA 1
ATOM 1454 C C . ILE A 1 195 ? -9.024 -0.692 1.769 1.00 87.88 195 ILE A C 1
ATOM 1456 O O . ILE A 1 195 ? -8.203 0.222 1.663 1.00 87.88 195 ILE A O 1
ATOM 1460 N N . ASP A 1 196 ? -10.314 -0.514 1.503 1.00 84.62 196 ASP A N 1
ATOM 1461 C CA . ASP A 1 196 ? -10.905 0.794 1.246 1.00 84.62 196 ASP A CA 1
ATOM 1462 C C . ASP A 1 196 ? -11.608 1.373 2.486 1.00 84.62 196 ASP A C 1
ATOM 1464 O O . ASP A 1 196 ? -11.593 0.816 3.588 1.00 84.62 196 ASP A O 1
ATOM 1468 N N . VAL A 1 197 ? -12.229 2.533 2.288 1.00 85.81 197 VAL A N 1
ATOM 1469 C CA . VAL A 1 197 ? -12.954 3.253 3.333 1.00 85.81 197 VAL A CA 1
ATOM 1470 C C . VAL A 1 197 ? -14.254 2.560 3.763 1.00 85.81 197 VAL A C 1
ATOM 1472 O O . VAL A 1 197 ? -14.687 2.752 4.896 1.00 85.81 197 VAL A O 1
ATOM 1475 N N . GLN A 1 198 ? -14.868 1.739 2.902 1.00 84.94 198 GLN A N 1
ATOM 1476 C CA . GLN A 1 198 ? -16.101 1.007 3.214 1.00 84.94 198 GLN A CA 1
ATOM 1477 C C . GLN A 1 198 ? -15.785 -0.167 4.142 1.00 84.94 198 GLN A C 1
ATOM 1479 O O . GLN A 1 198 ? -16.442 -0.351 5.166 1.00 84.94 198 GLN A O 1
ATOM 1484 N N . ALA A 1 199 ? -14.710 -0.899 3.839 1.00 86.69 199 ALA A N 1
ATOM 1485 C CA . ALA A 1 199 ? -14.140 -1.907 4.721 1.00 86.69 199 ALA A CA 1
ATOM 1486 C C . ALA A 1 199 ? -13.723 -1.302 6.074 1.00 86.69 199 ALA A C 1
ATOM 1488 O O . ALA A 1 199 ? -14.072 -1.853 7.117 1.00 86.69 199 ALA A O 1
ATOM 1489 N N . LEU A 1 200 ? -13.067 -0.131 6.090 1.00 92.56 200 LEU A N 1
ATOM 1490 C CA . LEU A 1 200 ? -12.769 0.576 7.344 1.00 92.56 200 LEU A CA 1
ATOM 1491 C C . LEU A 1 200 ? -14.042 0.986 8.109 1.00 92.56 200 LEU A C 1
ATOM 1493 O O . LEU A 1 200 ? -14.085 0.850 9.331 1.00 92.56 200 LEU A O 1
ATOM 1497 N N . GLY A 1 201 ? -15.079 1.462 7.414 1.00 86.19 201 GLY A N 1
ATOM 1498 C CA . GLY A 1 201 ? -16.370 1.800 8.016 1.00 86.19 201 GLY A CA 1
ATOM 1499 C C . GLY A 1 201 ? -17.018 0.594 8.692 1.00 86.19 201 GLY A C 1
ATOM 1500 O O . GLY A 1 201 ? -17.349 0.652 9.875 1.00 86.19 201 GLY A O 1
ATOM 1501 N N . ALA A 1 202 ? -17.090 -0.535 7.988 1.00 82.94 202 ALA A N 1
ATOM 1502 C CA . ALA A 1 202 ? -17.610 -1.785 8.528 1.00 82.94 202 ALA A CA 1
ATOM 1503 C C . ALA A 1 202 ? -16.754 -2.336 9.691 1.00 82.94 202 ALA A C 1
ATOM 1505 O O . ALA A 1 202 ? -17.287 -2.941 10.624 1.00 82.94 202 ALA A O 1
ATOM 1506 N N . ILE A 1 203 ? -15.438 -2.102 9.686 1.00 88.00 203 ILE A N 1
ATOM 1507 C CA . ILE A 1 203 ? -14.558 -2.396 10.827 1.00 88.00 203 ILE A CA 1
ATOM 1508 C C . ILE A 1 203 ? -14.900 -1.503 12.031 1.00 88.00 203 ILE A C 1
ATOM 1510 O O . ILE A 1 203 ? -15.011 -2.012 13.146 1.00 88.00 203 ILE A O 1
ATOM 1514 N N . ALA A 1 204 ? -15.128 -0.203 11.826 1.00 88.94 204 ALA A N 1
ATOM 1515 C CA . ALA A 1 204 ? -15.497 0.729 12.892 1.00 88.94 204 ALA A CA 1
ATOM 1516 C C . ALA A 1 204 ? -16.868 0.404 13.516 1.00 88.94 204 ALA A C 1
ATOM 1518 O O . ALA A 1 204 ? -16.980 0.377 14.737 1.00 88.94 204 ALA A O 1
ATOM 1519 N N . GLU A 1 205 ? -17.880 0.059 12.709 1.00 80.62 205 GLU A N 1
ATOM 1520 C CA . GLU A 1 205 ? -19.195 -0.425 13.182 1.00 80.62 205 GLU A CA 1
ATOM 1521 C C . GLU A 1 205 ? -19.105 -1.631 14.136 1.00 80.62 205 GLU A C 1
ATOM 1523 O O . GLU A 1 205 ? -19.995 -1.845 14.961 1.00 80.62 205 GLU A O 1
ATOM 1528 N N . ARG A 1 206 ? -18.052 -2.446 13.991 1.00 80.25 206 ARG A N 1
ATOM 1529 C CA . ARG A 1 206 ? -17.817 -3.693 14.737 1.00 80.25 206 ARG A CA 1
ATOM 1530 C C . ARG A 1 206 ? -16.741 -3.546 15.820 1.00 80.25 206 ARG A C 1
ATOM 1532 O O . ARG A 1 206 ? -16.436 -4.534 16.487 1.00 80.25 206 ARG A O 1
ATOM 1539 N N . SER A 1 207 ? -16.173 -2.351 15.989 1.00 83.06 207 SER A N 1
ATOM 1540 C CA . SER A 1 207 ? -15.123 -2.054 16.966 1.00 83.06 207 SER A CA 1
ATOM 1541 C C . SER A 1 207 ? -15.698 -1.716 18.346 1.00 83.06 207 SER A C 1
ATOM 1543 O O . SER A 1 207 ? -16.782 -1.150 18.478 1.00 83.06 207 SER A O 1
ATOM 1545 N N . ASP A 1 208 ? -14.925 -2.028 19.385 1.00 75.94 208 ASP A N 1
ATOM 1546 C CA . ASP A 1 208 ? -15.191 -1.653 20.781 1.00 75.94 208 ASP A CA 1
ATOM 1547 C C . ASP A 1 208 ? -14.569 -0.287 21.143 1.00 75.94 208 ASP A C 1
ATOM 1549 O O . ASP A 1 208 ? -14.706 0.192 22.269 1.00 75.94 208 ASP A O 1
ATOM 1553 N N . ALA A 1 209 ? -13.857 0.333 20.199 1.00 85.56 209 ALA A N 1
ATOM 1554 C CA . ALA A 1 209 ? -13.074 1.540 20.404 1.00 85.56 209 ALA A CA 1
ATOM 1555 C C . ALA A 1 209 ? -13.889 2.815 20.160 1.00 85.56 209 ALA A C 1
ATOM 1557 O O . ALA A 1 209 ? -14.472 2.979 19.092 1.00 85.56 209 ALA A O 1
ATOM 1558 N N . LEU A 1 210 ? -13.826 3.789 21.072 1.00 85.94 210 LEU A N 1
ATOM 1559 C CA . LEU A 1 210 ? -14.331 5.141 20.800 1.00 85.94 210 LEU A CA 1
ATOM 1560 C C . LEU A 1 210 ? -13.414 5.833 19.778 1.00 85.94 210 LEU A C 1
ATOM 1562 O O . LEU A 1 210 ? -12.284 6.204 20.113 1.00 85.94 210 LEU A O 1
ATOM 1566 N N . PHE A 1 211 ? -13.882 6.008 18.539 1.00 91.69 211 PHE A N 1
ATOM 1567 C CA . PHE A 1 211 ? -13.070 6.514 17.431 1.00 91.69 211 PHE A CA 1
ATOM 1568 C C . PHE A 1 211 ? -13.283 8.010 17.175 1.00 91.69 211 PHE A C 1
ATOM 1570 O O . PHE A 1 211 ? -14.369 8.473 16.821 1.00 91.69 211 PHE A O 1
ATOM 1577 N N . HIS A 1 212 ? -12.207 8.782 17.308 1.00 92.31 212 HIS A N 1
ATOM 1578 C CA . HIS A 1 212 ? -12.170 10.205 17.010 1.00 92.31 212 HIS A CA 1
ATOM 1579 C C . HIS A 1 212 ? -11.145 10.525 15.929 1.00 92.31 212 HIS A C 1
ATOM 1581 O O . HIS A 1 212 ? -9.964 10.210 16.063 1.00 92.31 212 HIS A O 1
ATOM 1587 N N . VAL A 1 213 ? -11.589 11.239 14.897 1.00 90.88 213 VAL A N 1
ATOM 1588 C CA . VAL A 1 213 ? -10.724 11.744 13.826 1.00 90.88 213 VAL A CA 1
ATOM 1589 C C . VAL A 1 213 ? -10.497 13.238 14.037 1.00 90.88 213 VAL A C 1
ATOM 1591 O O . VAL A 1 213 ? -11.443 13.986 14.260 1.00 90.88 213 VAL A O 1
ATOM 1594 N N . VAL A 1 214 ? -9.244 13.677 13.988 1.00 87.94 214 VAL A N 1
ATOM 1595 C CA . VAL A 1 214 ? -8.808 15.070 14.137 1.00 87.94 214 VAL A CA 1
ATOM 1596 C C . VAL A 1 214 ? -8.244 15.514 12.792 1.00 87.94 214 VAL A C 1
ATOM 1598 O O . VAL A 1 214 ? -7.127 15.136 12.429 1.00 87.94 214 VAL A O 1
ATOM 1601 N N . ALA A 1 215 ? -9.039 16.272 12.037 1.00 81.12 215 ALA A N 1
ATOM 1602 C CA . ALA A 1 215 ? -8.682 16.697 10.690 1.00 81.12 215 ALA A CA 1
ATOM 1603 C C . ALA A 1 215 ? -7.564 17.753 10.710 1.00 81.12 215 ALA A C 1
ATOM 1605 O O . ALA A 1 215 ? -7.623 18.724 11.465 1.00 81.12 215 ALA A O 1
ATOM 1606 N N . MET A 1 216 ? -6.551 17.570 9.863 1.00 74.75 216 MET A N 1
ATOM 1607 C CA . MET A 1 216 ? -5.441 18.510 9.665 1.00 74.75 216 MET A CA 1
ATOM 1608 C C . MET A 1 216 ? -5.685 19.381 8.423 1.00 74.75 216 MET A C 1
ATOM 1610 O O . MET A 1 216 ? -4.919 19.336 7.461 1.00 74.75 216 MET A O 1
ATOM 1614 N N . GLU A 1 217 ? -6.792 20.124 8.407 1.00 69.56 217 GLU A N 1
ATOM 1615 C CA . GLU A 1 217 ? -7.286 20.842 7.221 1.00 69.56 217 GLU A CA 1
ATOM 1616 C C . GLU A 1 217 ? -6.279 21.870 6.678 1.00 69.56 217 GLU A C 1
ATOM 1618 O O . GLU A 1 217 ? -6.053 21.919 5.470 1.00 69.56 217 GLU A O 1
ATOM 1623 N N . THR A 1 218 ? -5.581 22.606 7.549 1.00 64.44 218 THR A N 1
ATOM 1624 C CA . THR A 1 218 ? -4.557 23.588 7.139 1.00 64.44 218 THR A CA 1
ATOM 1625 C C . THR A 1 218 ? -3.328 22.893 6.562 1.00 64.44 218 THR A C 1
ATOM 1627 O O . THR A 1 218 ? -2.710 23.377 5.614 1.00 64.44 218 THR A O 1
ATOM 1630 N N . ALA A 1 219 ? -2.962 21.737 7.125 1.00 61.53 219 ALA A N 1
ATOM 1631 C CA . ALA A 1 219 ? -1.867 20.932 6.598 1.00 61.53 219 ALA A CA 1
ATOM 1632 C C . ALA A 1 219 ? -2.229 20.311 5.241 1.00 61.53 219 ALA A C 1
ATOM 1634 O O . ALA A 1 219 ? -1.342 20.197 4.398 1.00 61.53 219 ALA A O 1
ATOM 1635 N N . LEU A 1 220 ? -3.506 19.971 5.002 1.00 59.91 220 LEU A N 1
ATOM 1636 C CA . LEU A 1 220 ? -3.970 19.583 3.671 1.00 59.91 220 LEU A CA 1
ATOM 1637 C C . LEU A 1 220 ? -3.917 20.764 2.699 1.00 59.91 220 LEU A C 1
ATOM 1639 O O . LEU A 1 220 ? -3.408 20.581 1.605 1.00 59.91 220 LEU A O 1
ATOM 1643 N N . ASP A 1 221 ? -4.373 21.967 3.059 1.00 59.88 221 ASP A N 1
ATOM 1644 C CA . ASP A 1 221 ? -4.317 23.115 2.137 1.00 59.88 221 ASP A CA 1
ATOM 1645 C C . ASP A 1 221 ? -2.875 23.446 1.710 1.00 59.88 221 ASP A C 1
ATOM 1647 O O . ASP A 1 221 ? -2.623 23.698 0.527 1.00 59.88 221 ASP A O 1
ATOM 1651 N N . TYR A 1 222 ? -1.907 23.373 2.634 1.00 57.28 222 TYR A N 1
ATOM 1652 C CA . TYR A 1 222 ? -0.487 23.477 2.286 1.00 57.28 222 TYR A CA 1
ATOM 1653 C C . TYR A 1 222 ? -0.032 22.328 1.378 1.00 57.28 222 TYR A C 1
ATOM 1655 O O . TYR A 1 222 ? 0.511 22.597 0.303 1.00 57.28 222 TYR A O 1
ATOM 1663 N N . ASP A 1 223 ? -0.268 21.069 1.763 1.00 55.59 223 ASP A N 1
ATOM 1664 C CA . ASP A 1 223 ? 0.154 19.897 0.987 1.00 55.59 223 ASP A CA 1
ATOM 1665 C C . ASP A 1 223 ? -0.537 19.814 -0.379 1.00 55.59 223 ASP A C 1
ATOM 1667 O O . ASP A 1 223 ? 0.080 19.339 -1.325 1.00 55.59 223 ASP A O 1
ATOM 1671 N N . ALA A 1 224 ? -1.766 20.309 -0.528 1.00 55.34 224 ALA A N 1
ATOM 1672 C CA . ALA A 1 224 ? -2.545 20.309 -1.763 1.00 55.34 224 ALA A CA 1
ATOM 1673 C C . ALA A 1 224 ? -2.141 21.455 -2.696 1.00 55.34 224 ALA A C 1
ATOM 1675 O O . ALA A 1 224 ? -1.998 21.230 -3.896 1.00 55.34 224 ALA A O 1
ATOM 1676 N N . ALA A 1 225 ? -1.863 22.655 -2.172 1.00 51.28 225 ALA A N 1
ATOM 1677 C CA . ALA A 1 225 ? -1.247 23.725 -2.960 1.00 51.28 225 ALA A CA 1
ATOM 1678 C C . ALA A 1 225 ? 0.149 23.306 -3.460 1.00 51.28 225 ALA A C 1
ATOM 1680 O O . ALA A 1 225 ? 0.486 23.501 -4.631 1.00 51.28 225 ALA A O 1
ATOM 1681 N N . LEU A 1 226 ? 0.934 22.650 -2.596 1.00 50.12 226 LEU A N 1
ATOM 1682 C CA . LEU A 1 226 ? 2.206 22.027 -2.957 1.00 50.12 226 LEU A CA 1
ATOM 1683 C C . LEU A 1 226 ? 2.022 20.874 -3.953 1.00 50.12 226 LEU A C 1
ATOM 1685 O O . LEU A 1 226 ? 2.782 20.812 -4.911 1.00 50.12 226 LEU A O 1
ATOM 1689 N N . SER A 1 227 ? 1.033 19.997 -3.787 1.00 49.12 227 SER A N 1
ATOM 1690 C CA . SER A 1 227 ? 0.797 18.843 -4.672 1.00 49.12 227 SER A CA 1
ATOM 1691 C C . SER A 1 227 ? 0.252 19.246 -6.035 1.00 49.12 227 SER A C 1
ATOM 1693 O O . SER A 1 227 ? 0.670 18.674 -7.033 1.00 49.12 227 SER A O 1
ATOM 1695 N N . ALA A 1 228 ? -0.598 20.271 -6.128 1.00 49.84 228 ALA A N 1
ATOM 1696 C CA . ALA A 1 228 ? -1.035 20.829 -7.406 1.00 49.84 228 ALA A CA 1
ATOM 1697 C C . ALA A 1 228 ? 0.152 21.439 -8.172 1.00 49.84 228 ALA A C 1
ATOM 1699 O O . ALA A 1 228 ? 0.367 21.125 -9.344 1.00 49.84 228 ALA A O 1
ATOM 1700 N N . PHE A 1 229 ? 0.987 22.226 -7.482 1.00 43.81 229 PHE A N 1
ATOM 1701 C CA . PHE A 1 229 ? 2.230 22.763 -8.035 1.00 43.81 229 PHE A CA 1
ATOM 1702 C C . PHE A 1 229 ? 3.216 21.650 -8.436 1.00 43.81 229 PHE A C 1
ATOM 1704 O O . PHE A 1 229 ? 3.796 21.706 -9.514 1.00 43.81 229 PHE A O 1
ATOM 1711 N N . GLN A 1 230 ? 3.380 20.600 -7.626 1.00 47.44 230 GLN A N 1
ATOM 1712 C CA . GLN A 1 230 ? 4.261 19.461 -7.922 1.00 47.44 230 GLN A CA 1
ATOM 1713 C C . GLN A 1 230 ? 3.717 18.564 -9.045 1.00 47.44 230 GLN A C 1
ATOM 1715 O O . GLN A 1 230 ? 4.492 18.070 -9.860 1.00 47.44 230 GLN A O 1
ATOM 1720 N N . CYS A 1 231 ? 2.402 18.402 -9.153 1.00 49.09 231 CYS A N 1
ATOM 1721 C CA . CYS A 1 231 ? 1.760 17.683 -10.247 1.00 49.09 231 CYS A CA 1
ATOM 1722 C C . CYS A 1 231 ? 1.994 18.419 -11.580 1.00 49.09 231 CYS A C 1
ATOM 1724 O O . CYS A 1 231 ? 2.475 17.819 -12.541 1.00 49.09 231 CYS A O 1
ATOM 1726 N N . GLN A 1 232 ? 1.777 19.742 -11.609 1.00 43.09 232 GLN A N 1
ATOM 1727 C CA . GLN A 1 232 ? 1.989 20.575 -12.800 1.00 43.09 232 GLN A CA 1
ATOM 1728 C C . GLN A 1 232 ? 3.473 20.788 -13.160 1.00 43.09 232 GLN A C 1
ATOM 1730 O O . GLN A 1 232 ? 3.817 20.759 -14.339 1.00 43.09 232 GLN A O 1
ATOM 1735 N N . MET A 1 233 ? 4.360 20.980 -12.176 1.00 38.16 233 MET A N 1
ATOM 1736 C CA . MET A 1 233 ? 5.774 21.342 -12.398 1.00 38.16 233 MET A CA 1
ATOM 1737 C C . MET A 1 233 ? 6.760 20.170 -12.277 1.00 38.16 233 MET A C 1
ATOM 1739 O O . MET A 1 233 ? 7.922 20.309 -12.662 1.00 38.16 233 MET A O 1
ATOM 1743 N N . MET A 1 234 ? 6.355 19.032 -11.700 1.00 40.22 234 MET A N 1
ATOM 1744 C CA . MET A 1 234 ? 7.257 17.901 -11.426 1.00 40.22 234 MET A CA 1
ATOM 1745 C C . MET A 1 234 ? 6.775 16.534 -11.929 1.00 40.22 234 MET A C 1
ATOM 1747 O O . MET A 1 234 ? 7.570 15.597 -11.882 1.00 40.22 234 MET A O 1
ATOM 1751 N N . GLY A 1 235 ? 5.547 16.412 -12.450 1.00 40.16 235 GLY A N 1
ATOM 1752 C CA . GLY A 1 235 ? 5.068 15.189 -13.112 1.00 40.16 235 GLY A CA 1
ATOM 1753 C C . GLY A 1 235 ? 4.843 13.993 -12.179 1.00 40.16 235 GLY A C 1
ATOM 1754 O O . GLY A 1 235 ? 4.894 12.850 -12.623 1.00 40.16 235 GLY A O 1
ATOM 1755 N N . PHE A 1 236 ? 4.626 14.252 -10.889 1.00 45.84 236 PHE A N 1
ATOM 1756 C CA . PHE A 1 236 ? 4.284 13.246 -9.886 1.00 45.84 236 PHE A CA 1
ATOM 1757 C C . PHE A 1 236 ? 2.904 13.564 -9.299 1.00 45.84 236 PHE A C 1
ATOM 1759 O O . PHE A 1 236 ? 2.793 14.388 -8.393 1.00 45.84 236 PHE A O 1
ATOM 1766 N N . CYS A 1 237 ? 1.861 12.905 -9.804 1.00 51.72 237 CYS A N 1
ATOM 1767 C CA . CYS A 1 237 ? 0.498 12.994 -9.274 1.00 51.72 237 CYS A CA 1
ATOM 1768 C C . CYS A 1 237 ? 0.030 11.599 -8.812 1.00 51.72 237 CYS A C 1
ATOM 1770 O O . CYS A 1 237 ? -0.792 10.976 -9.482 1.00 51.72 237 CYS A O 1
ATOM 1772 N N . PHE A 1 238 ? 0.599 11.090 -7.707 1.00 43.75 238 PHE A N 1
ATOM 1773 C CA . PHE A 1 238 ? 0.140 9.839 -7.078 1.00 43.75 238 PHE A CA 1
ATOM 1774 C C . PHE A 1 238 ? -1.374 9.916 -6.783 1.00 43.75 238 PHE A C 1
ATOM 1776 O O . PHE A 1 238 ? -1.847 10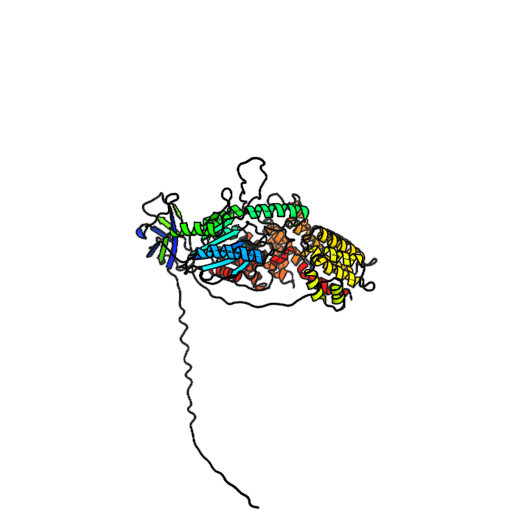.979 -6.375 1.00 43.75 238 PHE A O 1
ATOM 1783 N N . PRO A 1 239 ? -2.131 8.815 -6.947 1.00 43.97 239 PRO A N 1
ATOM 1784 C CA . PRO A 1 239 ? -3.564 8.773 -6.706 1.00 43.97 239 PRO A CA 1
ATOM 1785 C C . PRO A 1 239 ? -3.810 8.765 -5.200 1.00 43.97 239 PRO A C 1
ATOM 1787 O O . PRO A 1 239 ? -3.812 7.718 -4.553 1.00 43.97 239 PRO A O 1
ATOM 1790 N N . THR A 1 240 ? -4.001 9.942 -4.621 1.00 49.69 240 THR A N 1
ATOM 1791 C CA . THR A 1 240 ? -4.489 10.042 -3.253 1.00 49.69 240 THR A CA 1
ATOM 1792 C C . THR A 1 240 ? -6.000 9.840 -3.246 1.00 49.69 240 THR A C 1
ATOM 1794 O O . THR A 1 240 ? -6.745 10.587 -3.881 1.00 49.69 240 THR A O 1
ATOM 1797 N N . ARG A 1 241 ? -6.481 8.855 -2.479 1.00 52.12 241 ARG A N 1
ATOM 1798 C CA . ARG A 1 241 ? -7.857 8.920 -1.970 1.00 52.12 241 ARG A CA 1
ATOM 1799 C C . ARG A 1 241 ? -7.879 10.098 -0.999 1.00 52.12 241 ARG A C 1
ATOM 1801 O O . ARG A 1 241 ? -7.115 10.105 -0.034 1.00 52.12 241 ARG A O 1
ATOM 1808 N N . THR A 1 242 ? -8.655 11.130 -1.323 1.00 53.41 242 THR A N 1
ATOM 1809 C CA . THR A 1 242 ? -8.688 12.408 -0.594 1.00 53.41 242 THR A CA 1
ATOM 1810 C C . THR A 1 242 ? -10.031 12.567 0.104 1.00 53.41 242 THR A C 1
ATOM 1812 O O . THR A 1 242 ? -11.077 12.317 -0.490 1.00 53.41 242 THR A O 1
ATOM 1815 N N . PHE A 1 243 ? -10.021 12.937 1.386 1.00 53.69 243 PHE A N 1
ATOM 1816 C CA . PHE A 1 243 ? -11.245 12.909 2.199 1.00 53.69 243 PHE A CA 1
ATOM 1817 C C . PHE A 1 243 ? -11.979 14.256 2.243 1.00 53.69 243 PHE A C 1
ATOM 1819 O O . PHE A 1 243 ? -13.147 14.305 2.627 1.00 53.69 243 PHE A O 1
ATOM 1826 N N . TRP A 1 244 ? -11.354 15.352 1.811 1.00 57.19 244 TRP A N 1
ATOM 1827 C CA . TRP A 1 244 ? -12.024 16.639 1.611 1.00 57.19 244 TRP A CA 1
ATOM 1828 C C . TRP A 1 244 ? -11.420 17.439 0.459 1.00 57.19 244 TRP A C 1
ATOM 1830 O O . TRP A 1 244 ? -10.269 17.243 0.069 1.00 57.19 244 TRP A O 1
ATOM 1840 N N . VAL A 1 245 ? -12.226 18.346 -0.091 1.00 48.12 245 VAL A N 1
ATOM 1841 C CA . VAL A 1 245 ? -11.827 19.247 -1.174 1.00 48.12 245 VAL A CA 1
ATOM 1842 C C . VAL A 1 245 ? -10.852 20.301 -0.618 1.00 48.12 245 VAL A C 1
ATOM 1844 O O . VAL A 1 245 ? -11.230 21.023 0.310 1.00 48.12 245 VAL A O 1
ATOM 1847 N N . PRO A 1 246 ? -9.622 20.431 -1.156 1.00 50.66 246 PRO A N 1
ATOM 1848 C CA . PRO A 1 246 ? -8.711 21.517 -0.790 1.00 50.66 246 PRO A CA 1
ATOM 1849 C C . PRO A 1 246 ? -9.233 22.868 -1.301 1.00 50.66 246 PRO A C 1
ATOM 1851 O O . PRO A 1 246 ? -9.971 22.923 -2.287 1.00 50.66 246 PRO A O 1
ATOM 1854 N N . PHE A 1 247 ? -8.850 23.964 -0.641 1.00 53.50 247 PHE A N 1
ATOM 1855 C CA . PHE A 1 247 ? -9.459 25.288 -0.816 1.00 53.50 247 PHE A CA 1
ATOM 1856 C C . PHE A 1 247 ? -9.708 25.726 -2.278 1.00 53.50 247 PHE A C 1
ATOM 1858 O O . PHE A 1 247 ? -8.795 26.109 -3.018 1.00 53.50 247 PHE A O 1
ATOM 1865 N N . THR A 1 248 ? -10.987 25.795 -2.665 1.00 41.84 248 THR A N 1
ATOM 1866 C CA . THR A 1 248 ? -11.411 26.498 -3.884 1.00 41.84 248 THR A CA 1
ATOM 1867 C C . THR A 1 248 ? -11.541 27.997 -3.607 1.00 41.84 248 THR A C 1
ATOM 1869 O O . THR A 1 248 ? -12.270 28.423 -2.711 1.00 41.84 248 THR A O 1
ATOM 1872 N N . ARG A 1 249 ? -10.865 28.838 -4.404 1.00 39.44 249 ARG A N 1
ATOM 1873 C CA . ARG A 1 249 ? -11.009 30.302 -4.318 1.00 39.44 249 ARG A CA 1
ATOM 1874 C C . ARG A 1 249 ? -12.422 30.752 -4.719 1.00 39.44 249 ARG A C 1
ATOM 1876 O O . ARG A 1 249 ? -12.655 31.122 -5.869 1.00 39.44 249 ARG A O 1
ATOM 1883 N N . ARG A 1 250 ? -13.332 30.870 -3.750 1.00 35.59 250 ARG A N 1
ATOM 1884 C CA . ARG A 1 250 ? -14.356 31.924 -3.805 1.00 35.59 250 ARG A CA 1
ATOM 1885 C C . ARG A 1 250 ? -13.679 33.249 -3.457 1.00 35.59 250 ARG A C 1
ATOM 1887 O O . ARG A 1 250 ? -13.109 33.394 -2.383 1.00 35.59 250 ARG A O 1
ATOM 1894 N N . LEU A 1 251 ? -13.721 34.212 -4.379 1.00 38.44 251 LEU A N 1
ATOM 1895 C CA . LEU A 1 251 ? -13.142 35.551 -4.177 1.00 38.44 251 LEU A CA 1
ATOM 1896 C C . LEU A 1 251 ? -13.953 36.423 -3.198 1.00 38.44 251 LEU A C 1
ATOM 1898 O O . LEU A 1 251 ? -13.465 37.466 -2.775 1.00 38.44 251 LEU A O 1
ATOM 1902 N N . VAL A 1 252 ? -15.169 35.997 -2.835 1.00 37.50 252 VAL A N 1
ATOM 1903 C CA . VAL A 1 252 ? -16.040 36.638 -1.840 1.00 37.50 252 VAL A CA 1
ATOM 1904 C C . VAL A 1 252 ? -16.783 35.548 -1.057 1.00 37.50 252 VAL A C 1
ATOM 1906 O O . VAL A 1 252 ? -17.371 34.652 -1.663 1.00 37.50 252 VAL A O 1
ATOM 1909 N N . GLY A 1 253 ? -16.772 35.631 0.276 1.00 47.50 253 GLY A N 1
ATOM 1910 C CA . GLY A 1 253 ? -17.504 34.735 1.181 1.00 47.50 253 GLY A CA 1
ATOM 1911 C C . GLY A 1 253 ? -16.892 34.704 2.593 1.00 47.50 253 GLY A C 1
ATOM 1912 O O . GLY A 1 253 ? -15.680 34.890 2.719 1.00 47.50 253 GLY A O 1
ATOM 1913 N N . PRO A 1 254 ? -17.687 34.508 3.662 1.00 43.25 254 PRO A N 1
ATOM 1914 C CA . PRO A 1 254 ? -17.166 34.361 5.018 1.00 43.25 254 PRO A CA 1
ATOM 1915 C C . PRO A 1 254 ? -16.671 32.925 5.263 1.00 43.25 254 PRO A C 1
ATOM 1917 O O . PRO A 1 254 ? -17.475 32.001 5.327 1.00 43.25 254 PRO A O 1
ATOM 1920 N N . SER A 1 255 ? -15.356 32.779 5.463 1.00 47.31 255 SER A N 1
ATOM 1921 C CA . SER A 1 255 ? -14.632 31.517 5.722 1.00 47.31 255 SER A CA 1
ATOM 1922 C C . SER A 1 255 ? -14.562 30.517 4.546 1.00 47.31 255 SER A C 1
ATOM 1924 O O . SER A 1 255 ? -15.435 30.502 3.678 1.00 47.31 255 SER A O 1
ATOM 1926 N N . PRO A 1 256 ? -13.509 29.674 4.483 1.00 48.12 256 PRO A N 1
ATOM 1927 C CA . PRO A 1 256 ? -13.458 28.533 3.573 1.00 48.12 256 PRO A CA 1
ATOM 1928 C C . PRO A 1 256 ? -14.311 27.367 4.099 1.00 48.12 256 PRO A C 1
ATOM 1930 O O . PRO A 1 256 ? -14.307 27.075 5.293 1.00 48.12 256 PRO A O 1
ATOM 1933 N N . GLU A 1 257 ? -14.997 26.665 3.196 1.00 52.03 257 GLU A N 1
ATOM 1934 C CA . GLU A 1 257 ? -15.683 25.400 3.485 1.00 52.03 257 GLU A CA 1
ATOM 1935 C C . GLU A 1 257 ? -14.865 24.235 2.907 1.00 52.03 257 GLU A C 1
ATOM 1937 O O . GLU A 1 257 ? -14.900 23.990 1.700 1.00 52.03 257 GLU A O 1
ATOM 1942 N N . HIS A 1 258 ? -14.138 23.485 3.744 1.00 60.88 258 HIS A N 1
ATOM 1943 C CA . HIS A 1 258 ? -13.587 22.191 3.321 1.00 60.88 258 HIS A CA 1
ATOM 1944 C C . HIS A 1 258 ? -14.732 21.171 3.262 1.00 60.88 258 HIS A C 1
ATOM 1946 O O . HIS A 1 258 ? -15.131 20.599 4.280 1.00 60.88 258 HIS A O 1
ATOM 1952 N N . SER A 1 259 ? -15.327 20.977 2.089 1.00 62.47 259 SER A N 1
ATOM 1953 C CA . SER A 1 259 ? -16.372 19.964 1.899 1.00 62.47 259 SER A CA 1
ATOM 1954 C C . SER A 1 259 ? -15.773 18.561 1.952 1.00 62.47 259 SER A C 1
ATOM 1956 O O . SER A 1 259 ? -14.773 18.297 1.284 1.00 62.47 259 SER A O 1
ATOM 1958 N N . LEU A 1 260 ? -16.392 17.652 2.712 1.00 68.12 260 LEU A N 1
ATOM 1959 C CA . LEU A 1 260 ? -16.005 16.240 2.712 1.00 68.12 260 LEU A CA 1
ATOM 1960 C C . LEU A 1 260 ? -16.301 15.615 1.341 1.00 68.12 260 LEU A C 1
ATOM 1962 O O . LEU A 1 260 ? -17.367 15.830 0.763 1.00 68.12 260 LEU A O 1
ATOM 1966 N N . LEU A 1 261 ? -15.344 14.838 0.845 1.00 68.81 261 LEU A N 1
ATOM 1967 C CA . LEU A 1 261 ? -15.496 13.945 -0.303 1.00 68.81 261 LEU A CA 1
ATOM 1968 C C . LEU A 1 261 ? -16.119 12.611 0.162 1.00 68.81 261 LEU A C 1
ATOM 1970 O O . LEU A 1 261 ? -16.204 12.393 1.373 1.00 68.81 261 LEU A O 1
ATOM 1974 N N . PRO A 1 262 ? -16.561 11.714 -0.744 1.00 73.06 262 PRO A N 1
ATOM 1975 C CA . PRO A 1 262 ? -17.241 10.470 -0.367 1.00 73.06 262 PRO A CA 1
ATOM 1976 C C . PRO A 1 262 ? -16.511 9.662 0.716 1.00 73.06 262 PRO A C 1
ATOM 1978 O O . PRO A 1 262 ? -17.110 9.350 1.742 1.00 73.06 262 PRO A O 1
ATOM 1981 N N . ASP A 1 263 ? -15.203 9.438 0.569 1.00 76.00 263 ASP A N 1
ATOM 1982 C CA . ASP A 1 263 ? -14.384 8.747 1.573 1.00 76.00 263 ASP A CA 1
ATOM 1983 C C . ASP A 1 263 ? -14.364 9.480 2.929 1.00 76.00 263 ASP A C 1
ATOM 1985 O O . ASP A 1 263 ? -14.429 8.857 3.987 1.00 76.00 263 ASP A O 1
ATOM 1989 N N . GLY A 1 264 ? -14.349 10.815 2.930 1.00 80.19 264 GLY A N 1
ATOM 1990 C CA . GLY A 1 264 ? -14.423 11.605 4.162 1.00 80.19 264 GLY A CA 1
ATOM 1991 C C . GLY A 1 264 ? -15.783 11.552 4.851 1.00 80.19 264 GLY A C 1
ATOM 1992 O O . GLY A 1 264 ? -15.840 11.595 6.080 1.00 80.19 264 GLY A O 1
ATOM 1993 N N . LEU A 1 265 ? -16.872 11.417 4.088 1.00 82.38 265 LEU A N 1
ATOM 1994 C CA . LEU A 1 265 ? -18.212 11.184 4.633 1.00 82.38 265 LEU A CA 1
ATOM 1995 C C . LEU A 1 265 ? -18.303 9.796 5.283 1.00 82.38 265 LEU A C 1
ATOM 1997 O O . LEU A 1 265 ? -18.824 9.681 6.391 1.00 82.38 265 LEU A O 1
ATOM 2001 N N . VAL A 1 266 ? -17.741 8.763 4.645 1.00 84.50 266 VAL A N 1
ATOM 2002 C CA . VAL A 1 266 ? -17.694 7.403 5.208 1.00 84.50 266 VAL A CA 1
ATOM 2003 C C . VAL A 1 266 ? -16.813 7.359 6.459 1.00 84.50 266 VAL A C 1
ATOM 2005 O O . VAL A 1 266 ? -17.226 6.793 7.466 1.00 84.50 266 VAL A O 1
ATOM 2008 N N . LEU A 1 267 ? -15.649 8.019 6.463 1.00 87.69 267 LEU A N 1
ATOM 2009 C CA . LEU A 1 267 ? -14.791 8.102 7.650 1.00 87.69 267 LEU A CA 1
ATOM 2010 C C . LEU A 1 267 ? -15.453 8.879 8.806 1.00 87.69 267 LEU A C 1
ATOM 2012 O O . LEU A 1 267 ? -15.288 8.508 9.970 1.00 87.69 267 LEU A O 1
ATOM 2016 N N . ALA A 1 268 ? -16.219 9.933 8.508 1.00 86.06 268 ALA A N 1
ATOM 2017 C CA . ALA A 1 268 ? -17.007 10.645 9.513 1.00 86.06 268 ALA A CA 1
ATOM 2018 C C . ALA A 1 268 ? -18.093 9.736 10.115 1.00 86.06 268 ALA A C 1
ATOM 2020 O O . ALA A 1 268 ? -18.179 9.622 11.338 1.00 86.06 268 ALA A O 1
ATOM 2021 N N . ALA A 1 269 ? -18.852 9.031 9.270 1.00 83.69 269 ALA A N 1
ATOM 2022 C CA . ALA A 1 269 ? -19.865 8.068 9.698 1.00 83.69 269 ALA A CA 1
ATOM 2023 C C . ALA A 1 269 ? -19.261 6.908 10.511 1.00 83.69 269 ALA A C 1
ATOM 2025 O O . ALA A 1 269 ? -19.821 6.525 11.533 1.00 83.69 269 ALA A O 1
ATOM 2026 N N . ALA A 1 270 ? -18.083 6.405 10.128 1.00 87.44 270 ALA A N 1
ATOM 2027 C CA . ALA A 1 270 ? -17.334 5.388 10.865 1.00 87.44 270 ALA A CA 1
ATOM 2028 C C . ALA A 1 270 ? -16.959 5.859 12.283 1.00 87.44 270 ALA A C 1
ATOM 2030 O O . ALA A 1 270 ? -17.136 5.132 13.262 1.00 87.44 270 ALA A O 1
ATOM 2031 N N . ALA A 1 271 ? -16.490 7.104 12.417 1.00 88.75 271 ALA A N 1
ATOM 2032 C CA . ALA A 1 271 ? -16.203 7.705 13.717 1.00 88.75 271 ALA A CA 1
ATOM 2033 C C . ALA A 1 271 ? -17.482 7.898 14.557 1.00 88.75 271 ALA A C 1
ATOM 2035 O O . ALA A 1 271 ? -17.475 7.627 15.757 1.00 88.75 271 ALA A O 1
ATOM 2036 N N . GLU A 1 272 ? -18.598 8.306 13.946 1.00 83.31 272 GLU A N 1
ATOM 2037 C CA . GLU A 1 272 ? -19.890 8.451 14.634 1.00 83.31 272 GLU A CA 1
ATOM 2038 C C . GLU A 1 272 ? -20.532 7.109 15.031 1.00 83.31 272 GLU A C 1
ATOM 2040 O O . GLU A 1 272 ? -21.142 7.032 16.099 1.00 83.31 272 GLU A O 1
ATOM 2045 N N . ALA A 1 273 ? -20.347 6.043 14.244 1.00 77.88 273 ALA A N 1
ATOM 2046 C CA . ALA A 1 273 ? -20.876 4.702 14.514 1.00 77.88 273 ALA A CA 1
ATOM 2047 C C . ALA A 1 273 ? -20.330 4.105 15.824 1.00 77.88 273 ALA A C 1
ATOM 2049 O O . ALA A 1 273 ? -21.076 3.481 16.579 1.00 77.88 273 ALA A O 1
ATOM 2050 N N . THR A 1 274 ? -19.063 4.384 16.152 1.00 82.25 274 THR A N 1
ATOM 2051 C CA . THR A 1 274 ? -18.462 4.032 17.456 1.00 82.25 274 THR A CA 1
ATOM 2052 C C . THR A 1 274 ? -18.983 4.871 18.634 1.00 82.25 274 THR A C 1
ATOM 2054 O O . THR A 1 274 ? -18.590 4.658 19.778 1.00 82.25 274 THR A O 1
ATOM 2057 N N . GLY A 1 275 ? -19.832 5.872 18.382 1.00 70.38 275 GLY A N 1
ATOM 2058 C CA . GLY A 1 275 ? -20.223 6.893 19.358 1.00 70.38 275 GLY A CA 1
ATOM 2059 C C . GLY A 1 275 ? -19.215 8.039 19.514 1.00 70.38 275 GLY A C 1
ATOM 2060 O O . GLY A 1 275 ? -19.462 8.942 20.318 1.00 70.38 275 GLY A O 1
ATOM 2061 N N . GLY A 1 276 ? -18.117 8.016 18.750 1.00 84.12 276 GLY A N 1
ATOM 2062 C CA . GLY A 1 276 ? -17.065 9.026 18.728 1.00 84.12 276 GLY A CA 1
ATOM 2063 C C . GLY A 1 276 ? -17.384 10.226 17.823 1.00 84.12 276 GLY A C 1
ATOM 2064 O O . GLY A 1 276 ? -18.298 10.998 18.114 1.00 84.12 276 GLY A O 1
ATOM 2065 N N . GLY A 1 277 ? -16.584 10.446 16.771 1.00 85.62 277 GLY A N 1
ATOM 2066 C CA . GLY A 1 277 ? -16.875 11.448 15.728 1.00 85.62 277 GLY A CA 1
ATOM 2067 C C . GLY A 1 277 ? -15.676 12.246 15.196 1.00 85.62 277 GLY A C 1
ATOM 2068 O O . GLY A 1 277 ? -14.578 12.215 15.761 1.00 85.62 277 GLY A O 1
ATOM 2069 N N . LEU A 1 278 ? -15.913 12.980 14.103 1.00 85.25 278 LEU A N 1
ATOM 2070 C CA . LEU A 1 278 ? -14.943 13.828 13.399 1.00 85.25 278 LEU A CA 1
ATOM 2071 C C . LEU A 1 278 ? -14.849 15.238 14.018 1.00 85.25 278 LEU A C 1
ATOM 2073 O O . LEU A 1 278 ? -15.852 15.924 14.206 1.00 85.25 278 LEU A O 1
ATOM 2077 N N . HIS A 1 279 ? -13.627 15.699 14.283 1.00 84.25 279 HIS A N 1
ATOM 2078 C CA . HIS A 1 279 ? -13.314 17.027 14.817 1.00 84.25 279 HIS A CA 1
ATOM 2079 C C . HIS A 1 279 ? -12.581 17.844 13.754 1.00 84.25 279 HIS A C 1
ATOM 2081 O O . HIS A 1 279 ? -11.588 17.386 13.184 1.00 84.25 279 HIS A O 1
ATOM 2087 N N . ARG A 1 280 ? -13.074 19.061 13.507 1.00 77.69 280 ARG A N 1
ATOM 2088 C CA . ARG A 1 280 ? -12.656 19.953 12.415 1.00 77.69 280 ARG A CA 1
ATOM 2089 C C . ARG A 1 280 ? -12.333 21.357 12.927 1.00 77.69 280 ARG A C 1
ATOM 2091 O O . ARG A 1 280 ? -12.661 21.689 14.068 1.00 77.69 280 ARG A O 1
ATOM 2098 N N . THR A 1 281 ? -11.693 22.168 12.093 1.00 68.62 281 THR A N 1
ATOM 2099 C CA . THR A 1 281 ? -11.298 23.552 12.381 1.00 68.62 281 THR A CA 1
ATOM 2100 C C . THR A 1 281 ? -12.511 24.400 12.740 1.00 68.62 281 THR A C 1
ATOM 2102 O O . THR A 1 281 ? -13.473 24.497 11.982 1.00 68.62 281 THR A O 1
ATOM 2105 N N . ALA A 1 282 ? -12.455 25.051 13.901 1.00 59.62 282 ALA A N 1
ATOM 2106 C CA . ALA A 1 282 ? -13.494 25.963 14.355 1.00 59.62 282 ALA A CA 1
ATOM 2107 C C . ALA A 1 282 ? -12.989 27.406 14.241 1.00 59.62 282 ALA A C 1
ATOM 2109 O O . ALA A 1 282 ? -12.075 27.810 14.962 1.00 59.62 282 ALA A O 1
ATOM 2110 N N . MET A 1 283 ? -13.606 28.188 13.350 1.00 61.47 283 MET A N 1
ATOM 2111 C CA . MET A 1 283 ? -13.306 29.604 13.097 1.00 61.47 283 MET A CA 1
ATOM 2112 C C . MET A 1 283 ? -11.852 29.866 12.646 1.00 61.47 283 MET A C 1
ATOM 2114 O O . MET A 1 283 ? -11.605 29.964 11.450 1.00 61.47 283 MET A O 1
ATOM 2118 N N . PHE A 1 284 ? -10.901 29.958 13.581 1.00 54.81 284 PHE A N 1
ATOM 2119 C CA . PHE A 1 284 ? -9.471 30.200 13.327 1.00 54.81 284 PHE A CA 1
ATOM 2120 C C . PHE A 1 284 ? -8.557 29.242 14.115 1.00 54.81 284 PHE A C 1
ATOM 2122 O O . PHE A 1 284 ? -7.407 29.569 14.406 1.00 54.81 284 PHE A O 1
ATOM 2129 N N . SER A 1 285 ? -9.058 28.085 14.557 1.00 55.22 285 SER A N 1
ATOM 2130 C CA . SER A 1 285 ? -8.282 27.138 15.368 1.00 55.22 285 SER A CA 1
ATOM 2131 C C . SER A 1 285 ? -8.531 25.691 14.958 1.00 55.22 285 SER A C 1
ATOM 2133 O O . SER A 1 285 ? -9.658 25.198 15.041 1.00 55.22 285 SER A O 1
ATOM 2135 N N . GLU A 1 286 ? -7.461 25.006 14.545 1.00 63.62 286 GLU A N 1
ATOM 2136 C CA . GLU A 1 286 ? -7.477 23.556 14.348 1.00 63.62 286 GLU A CA 1
ATOM 2137 C C . GLU A 1 286 ? -7.693 22.825 15.688 1.00 63.62 286 GLU A C 1
ATOM 2139 O O . GLU A 1 286 ? -7.129 23.227 16.716 1.00 63.62 286 GLU A O 1
ATOM 2144 N N . PRO A 1 287 ? -8.450 21.717 15.702 1.00 68.56 287 PRO A N 1
ATOM 2145 C CA . PRO A 1 287 ? -8.501 20.824 16.848 1.00 68.56 287 PRO A CA 1
ATOM 2146 C C . PRO A 1 287 ? -7.133 20.154 17.057 1.00 68.56 287 PRO A C 1
ATOM 2148 O O . PRO A 1 287 ? -6.508 19.645 16.130 1.00 68.56 287 PRO A O 1
ATOM 2151 N N . SER A 1 288 ? -6.662 20.126 18.303 1.00 74.06 288 SER A N 1
ATOM 2152 C CA . SER A 1 288 ? -5.437 19.409 18.684 1.00 74.06 288 SER A CA 1
ATOM 2153 C C . SER A 1 288 ? -5.764 18.042 19.277 1.00 74.06 288 SER A C 1
ATOM 2155 O O . SER A 1 288 ? -6.800 17.889 19.922 1.00 74.06 288 SER A O 1
ATOM 2157 N N . LEU A 1 289 ? -4.842 17.076 19.165 1.00 74.44 289 LEU A N 1
ATOM 2158 C CA . LEU A 1 289 ? -4.946 15.767 19.833 1.00 74.44 289 LEU A CA 1
ATOM 2159 C C . LEU A 1 289 ? -5.320 15.903 21.316 1.00 74.44 289 LEU A C 1
ATOM 2161 O O . LEU A 1 289 ? -6.276 15.289 21.780 1.00 74.44 289 LEU A O 1
ATOM 2165 N N . THR A 1 290 ? -4.601 16.757 22.052 1.00 74.81 290 THR A N 1
ATOM 2166 C CA . THR A 1 290 ? -4.837 17.001 23.482 1.00 74.81 290 THR A CA 1
ATOM 2167 C C . THR A 1 290 ? -6.200 17.646 23.756 1.00 74.81 290 THR A C 1
ATOM 2169 O O . THR A 1 290 ? -6.845 17.309 24.746 1.00 74.81 290 THR A O 1
ATOM 2172 N N . GLY A 1 291 ? -6.651 18.575 22.904 1.00 73.69 291 GLY A N 1
ATOM 2173 C CA . GLY A 1 291 ? -7.957 19.228 23.037 1.00 73.69 291 GLY A CA 1
ATOM 2174 C C . GLY A 1 291 ? -9.119 18.274 22.753 1.00 73.69 291 GLY A C 1
ATOM 2175 O O . GLY A 1 291 ? -10.066 18.207 23.536 1.00 73.69 291 GLY A O 1
ATOM 2176 N N . THR A 1 292 ? -9.008 17.486 21.683 1.00 75.69 292 THR A N 1
ATOM 2177 C CA . THR A 1 292 ? -9.978 16.449 21.320 1.00 75.69 292 THR A CA 1
ATOM 2178 C C . THR A 1 292 ? -10.056 15.363 22.386 1.00 75.69 292 THR A C 1
ATOM 2180 O O . THR A 1 292 ? -11.154 15.056 22.846 1.00 75.69 292 THR A O 1
ATOM 2183 N N . PHE A 1 293 ? -8.913 14.831 22.836 1.00 75.31 293 PHE A N 1
ATOM 2184 C CA . PHE A 1 293 ? -8.890 13.820 23.892 1.00 75.31 293 PHE A CA 1
ATOM 2185 C C . PHE A 1 293 ? -9.502 14.350 25.195 1.00 75.31 293 PHE A C 1
ATOM 2187 O O . PHE A 1 293 ? -10.329 13.667 25.786 1.00 75.31 293 PHE A O 1
ATOM 2194 N N . ARG A 1 294 ? -9.193 15.593 25.601 1.00 78.62 294 ARG A N 1
ATOM 2195 C CA . ARG A 1 294 ? -9.828 16.232 26.766 1.00 78.62 294 ARG A CA 1
ATOM 2196 C C . ARG A 1 294 ? -11.352 16.288 26.628 1.00 78.62 294 ARG A C 1
ATOM 2198 O O . ARG A 1 294 ? -12.046 15.832 27.527 1.00 78.62 294 ARG A O 1
ATOM 2205 N N . LYS A 1 295 ? -11.872 16.786 25.499 1.00 72.00 295 LYS A N 1
ATOM 2206 C CA . LYS A 1 295 ? -13.323 16.878 25.251 1.00 72.00 295 LYS A CA 1
ATOM 2207 C C . LYS A 1 295 ? -13.999 15.502 25.304 1.00 72.00 295 LYS A C 1
ATOM 2209 O O . LYS A 1 295 ? -15.038 15.364 25.942 1.00 72.00 295 LYS A O 1
ATOM 2214 N N . ALA A 1 296 ? -13.394 14.493 24.676 1.00 68.81 296 ALA A N 1
ATOM 2215 C CA . ALA A 1 296 ? -13.875 13.114 24.723 1.00 68.81 296 ALA A CA 1
ATOM 2216 C C . ALA A 1 296 ? -13.871 12.553 26.157 1.00 68.81 296 ALA A C 1
ATOM 2218 O O . ALA A 1 296 ? -14.834 11.921 26.577 1.00 68.81 296 ALA A O 1
ATOM 2219 N N . PHE A 1 297 ? -12.814 12.824 26.925 1.00 68.31 297 PHE A N 1
ATOM 2220 C CA . PHE A 1 297 ? -12.612 12.348 28.296 1.00 68.31 297 PHE A CA 1
ATOM 2221 C C . PHE A 1 297 ? -13.524 13.032 29.329 1.00 68.31 297 PHE A C 1
ATOM 2223 O O . PHE A 1 297 ? -13.950 12.392 30.294 1.00 68.31 297 PHE A O 1
ATOM 2230 N N . ASP A 1 298 ? -13.867 14.304 29.125 1.00 65.94 298 ASP A N 1
ATOM 2231 C CA . ASP A 1 298 ? -14.828 15.021 29.967 1.00 65.94 298 ASP A CA 1
ATOM 2232 C C . ASP A 1 298 ? -16.269 14.533 29.710 1.00 65.94 298 ASP A C 1
ATOM 2234 O O . ASP A 1 298 ? -16.998 14.274 30.669 1.00 65.94 298 ASP A O 1
ATOM 2238 N N . ASP A 1 299 ? -16.650 14.277 28.450 1.00 62.44 299 ASP A N 1
ATOM 2239 C CA . ASP A 1 299 ? -17.912 13.593 28.113 1.00 62.44 299 ASP A CA 1
ATOM 2240 C C . ASP A 1 299 ? -17.943 12.156 28.686 1.00 62.44 299 ASP A C 1
ATOM 2242 O O . ASP A 1 299 ? -18.912 11.753 29.336 1.00 62.44 299 ASP A O 1
ATOM 2246 N N . PHE A 1 300 ? -16.859 11.391 28.516 1.00 61.66 300 PHE A N 1
ATOM 2247 C CA . PHE A 1 300 ? -16.691 10.014 29.007 1.00 61.66 300 PHE A CA 1
ATOM 2248 C C . PHE A 1 300 ? -16.959 9.893 30.511 1.00 61.66 300 PHE A C 1
ATOM 2250 O O . PHE A 1 300 ? -17.634 8.959 30.943 1.00 61.66 300 PHE A O 1
ATOM 2257 N N . ARG A 1 301 ? -16.475 10.843 31.321 1.00 63.16 301 ARG A N 1
ATOM 2258 C CA . ARG A 1 301 ? -16.649 10.856 32.789 1.00 63.16 301 ARG A CA 1
ATOM 2259 C C . ARG A 1 301 ? -18.100 11.025 33.254 1.00 63.16 301 ARG A C 1
ATOM 2261 O O . ARG A 1 301 ? -18.362 10.918 34.448 1.00 63.16 301 ARG A O 1
ATOM 2268 N N . SER A 1 302 ? -19.028 11.268 32.330 1.00 63.22 302 SER A N 1
ATOM 2269 C CA . SER A 1 302 ? -20.472 11.350 32.580 1.00 63.22 302 SER A CA 1
ATOM 2270 C C . SER A 1 302 ? -21.272 10.147 32.049 1.00 63.22 302 SER A C 1
ATOM 2272 O O . SER A 1 302 ? -22.501 10.174 32.049 1.00 63.22 302 SER A O 1
ATOM 2274 N N . SER A 1 303 ? -20.584 9.092 31.596 1.00 67.31 303 SER A N 1
ATOM 2275 C CA . SER A 1 303 ? -21.185 7.845 31.097 1.00 67.31 303 SER A CA 1
ATOM 2276 C C . SER A 1 303 ? -21.193 6.719 32.137 1.00 67.31 303 SER A C 1
ATOM 2278 O O . SER A 1 303 ? -20.383 6.692 33.066 1.00 67.31 303 SER A O 1
ATOM 2280 N N . TYR A 1 304 ? -22.099 5.768 31.937 1.00 75.88 304 TYR A N 1
ATOM 2281 C CA . TYR A 1 304 ? -22.266 4.566 32.745 1.00 75.88 304 TYR A CA 1
ATOM 2282 C C . TYR A 1 304 ? -21.630 3.362 32.057 1.00 75.88 304 TYR A C 1
ATOM 2284 O O . TYR A 1 304 ? -21.607 3.290 30.828 1.00 75.88 304 TYR A O 1
ATOM 2292 N N . MET A 1 305 ? -21.197 2.399 32.862 1.00 73.69 305 MET A N 1
ATOM 2293 C CA . MET A 1 305 ? -20.988 1.016 32.455 1.00 73.69 305 MET A CA 1
ATOM 2294 C C . MET A 1 305 ? -22.140 0.186 33.019 1.00 73.69 305 MET A C 1
ATOM 2296 O O . MET A 1 305 ? -22.330 0.146 34.238 1.00 73.69 305 MET A O 1
ATOM 2300 N N . LEU A 1 306 ? -22.910 -0.470 32.153 1.00 80.69 306 LEU A N 1
ATOM 2301 C CA . LEU A 1 306 ? -23.851 -1.512 32.554 1.00 80.69 306 LEU A CA 1
ATOM 2302 C C . LEU A 1 306 ? -23.131 -2.856 32.439 1.00 80.69 306 LEU A C 1
ATOM 2304 O O . LEU A 1 306 ? -22.677 -3.227 31.356 1.00 80.69 306 LEU A O 1
ATOM 2308 N N . ARG A 1 307 ? -23.048 -3.589 33.544 1.00 80.19 307 ARG A N 1
ATOM 2309 C CA . ARG A 1 307 ? -22.541 -4.960 33.582 1.00 80.19 307 ARG A CA 1
ATOM 2310 C C . ARG A 1 307 ? -23.712 -5.930 33.654 1.00 80.19 307 ARG A C 1
ATOM 2312 O O . ARG A 1 307 ? -24.590 -5.744 34.493 1.00 80.19 307 ARG A O 1
ATOM 2319 N N . TYR A 1 308 ? -23.706 -6.995 32.861 1.00 81.19 308 TYR A N 1
ATOM 2320 C CA . TYR A 1 308 ? -24.610 -8.135 33.055 1.00 81.19 308 TYR A CA 1
ATOM 2321 C C . TYR A 1 308 ? -23.911 -9.453 32.754 1.00 81.19 308 TYR A C 1
ATOM 2323 O O . TYR A 1 308 ? -22.979 -9.504 31.961 1.00 81.19 308 TYR A O 1
ATOM 2331 N N . THR A 1 309 ? -24.368 -10.522 33.389 1.00 80.44 309 THR A N 1
ATOM 2332 C CA . THR A 1 309 ? -23.981 -11.894 33.054 1.00 80.44 309 THR A CA 1
ATOM 2333 C C . THR A 1 309 ? -24.956 -12.447 32.010 1.00 80.44 309 THR A C 1
ATOM 2335 O O . THR A 1 309 ? -26.160 -12.211 32.127 1.00 80.44 309 THR A O 1
ATOM 2338 N N . LEU A 1 310 ? -24.4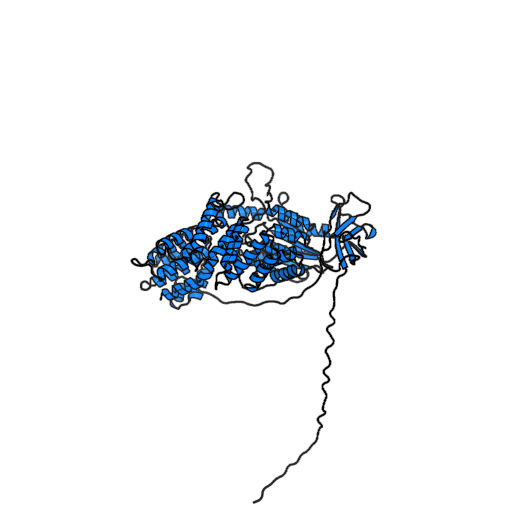63 -13.168 31.001 1.00 77.94 310 LEU A N 1
ATOM 2339 C CA . LEU A 1 310 ? -25.254 -13.759 29.914 1.00 77.94 310 LEU A CA 1
ATOM 2340 C C . LEU A 1 310 ? -26.394 -14.639 30.454 1.00 77.94 310 LEU A C 1
ATOM 2342 O O . LEU A 1 310 ? -26.153 -15.626 31.149 1.00 77.94 310 LEU A O 1
ATOM 2346 N N . GLN A 1 311 ? -27.647 -14.313 30.119 1.00 77.44 311 GLN A N 1
ATOM 2347 C CA . GLN A 1 311 ? -28.817 -15.115 30.494 1.00 77.44 311 GLN A CA 1
ATOM 2348 C C . GLN A 1 311 ? -29.740 -15.347 29.289 1.00 77.44 311 GLN A C 1
ATOM 2350 O O . GLN A 1 311 ? -30.250 -14.413 28.675 1.00 77.44 311 GLN A O 1
ATOM 2355 N N . GLY A 1 312 ? -29.979 -16.617 28.947 1.00 76.50 312 GLY A N 1
ATOM 2356 C CA . GLY A 1 312 ? -30.893 -17.002 27.860 1.00 76.50 312 GLY A CA 1
ATOM 2357 C C . GLY A 1 312 ? -30.380 -16.742 26.436 1.00 76.50 312 GLY A C 1
ATOM 2358 O O . GLY A 1 312 ? -31.171 -16.783 25.497 1.00 76.50 312 GLY A O 1
ATOM 2359 N N . VAL A 1 313 ? -29.079 -16.490 26.272 1.00 79.12 313 VAL A N 1
ATOM 2360 C CA . VAL A 1 313 ? -28.380 -16.271 24.991 1.00 79.12 313 VAL A CA 1
ATOM 2361 C C . VAL A 1 313 ? -27.098 -17.132 24.938 1.00 79.12 313 VAL A C 1
ATOM 2363 O O . VAL A 1 313 ? -26.679 -17.621 25.989 1.00 79.12 313 VAL A O 1
ATOM 2366 N N . PRO A 1 314 ? -26.495 -17.387 23.757 1.00 70.12 314 PRO A N 1
ATOM 2367 C CA . PRO A 1 314 ? -25.274 -18.198 23.636 1.00 70.12 314 PRO A CA 1
ATOM 2368 C C . PRO A 1 314 ? -24.073 -17.628 24.411 1.00 70.12 314 PRO A C 1
ATOM 2370 O O . PRO A 1 314 ? -24.035 -16.442 24.699 1.00 70.12 314 PRO A O 1
ATOM 2373 N N . GLY A 1 315 ? -23.070 -18.461 24.708 1.00 55.38 315 GLY A N 1
ATOM 2374 C CA . GLY A 1 315 ? -21.827 -18.050 25.389 1.00 55.38 315 GLY A CA 1
ATOM 2375 C C . GLY A 1 315 ? -20.742 -17.454 24.476 1.00 55.38 315 GLY A C 1
ATOM 2376 O O . GLY A 1 315 ? -19.595 -17.335 24.889 1.00 55.38 315 GLY A O 1
ATOM 2377 N N . GLY A 1 316 ? -21.065 -17.170 23.214 1.00 59.38 316 GLY A N 1
ATOM 2378 C CA . GLY A 1 316 ? -20.117 -16.733 22.191 1.00 59.38 316 GLY A CA 1
ATOM 2379 C C . GLY A 1 316 ? -20.762 -16.675 20.805 1.00 59.38 316 GLY A C 1
ATOM 2380 O O . GLY A 1 316 ? -21.817 -17.270 20.571 1.00 59.38 316 GLY A O 1
ATOM 2381 N N . GLY A 1 317 ? -20.125 -15.953 19.883 1.00 55.38 317 GLY A N 1
ATOM 2382 C CA . GLY A 1 317 ? -20.756 -15.468 18.653 1.00 55.38 317 GLY A CA 1
ATOM 2383 C C . GLY A 1 317 ? -21.229 -14.018 18.805 1.00 55.38 317 GLY A C 1
ATOM 2384 O O . GLY A 1 317 ? -20.837 -13.330 19.745 1.00 55.38 317 GLY A O 1
ATOM 2385 N N . TRP A 1 318 ? -22.039 -13.527 17.862 1.00 62.12 318 TRP A N 1
ATOM 2386 C CA . TRP A 1 318 ? -22.502 -12.135 17.879 1.00 62.12 318 TRP A CA 1
ATOM 2387 C C . TRP A 1 318 ? -23.747 -11.924 18.749 1.00 62.12 318 TRP A C 1
ATOM 2389 O O . TRP A 1 318 ? -24.763 -12.616 18.623 1.00 62.12 318 TRP A O 1
ATOM 2399 N N . HIS A 1 319 ? -23.684 -10.876 19.561 1.00 75.12 319 HIS A N 1
ATOM 2400 C CA . HIS A 1 319 ? -24.763 -10.427 20.428 1.00 75.12 319 HIS A CA 1
ATOM 2401 C C . HIS A 1 319 ? -25.234 -9.030 20.047 1.00 75.12 319 HIS A C 1
ATOM 2403 O O . HIS A 1 319 ? -24.425 -8.112 19.999 1.00 75.12 319 HIS A O 1
ATOM 2409 N N . THR A 1 320 ? -26.533 -8.841 19.806 1.00 81.50 320 THR A N 1
ATOM 2410 C CA . THR A 1 320 ? -27.116 -7.548 19.407 1.00 81.50 320 THR A CA 1
ATOM 2411 C C . THR A 1 320 ? -27.689 -6.811 20.615 1.00 81.50 320 THR A C 1
ATOM 2413 O O . THR A 1 320 ? -28.665 -7.271 21.207 1.00 81.50 320 THR A O 1
ATOM 2416 N N . ILE A 1 321 ? -27.129 -5.650 20.960 1.00 83.12 321 ILE A N 1
ATOM 2417 C CA . ILE A 1 321 ? -27.515 -4.865 22.139 1.00 83.12 321 ILE A CA 1
ATOM 2418 C C . ILE A 1 321 ? -28.501 -3.739 21.796 1.00 83.12 321 ILE A C 1
ATOM 2420 O O . ILE A 1 321 ? -28.242 -2.878 20.950 1.00 83.12 321 ILE A O 1
ATOM 2424 N N . GLY A 1 322 ? -29.598 -3.687 22.554 1.00 84.50 322 GLY A N 1
ATOM 2425 C CA . GLY A 1 322 ? -30.424 -2.494 22.752 1.00 84.50 322 GLY A CA 1
ATOM 2426 C C . GLY A 1 322 ? -30.319 -1.992 24.194 1.00 84.50 322 GLY A C 1
ATOM 2427 O O . GLY A 1 322 ? -30.346 -2.799 25.123 1.00 84.50 322 GLY A O 1
ATOM 2428 N N . VAL A 1 323 ? -30.222 -0.671 24.382 1.00 88.12 323 VAL A N 1
ATOM 2429 C CA . VAL A 1 323 ? -30.258 -0.019 25.702 1.00 88.12 323 VAL A CA 1
ATOM 2430 C C . VAL A 1 323 ? -31.238 1.148 25.672 1.00 88.12 323 VAL A C 1
ATOM 2432 O O . VAL A 1 323 ? -31.086 2.050 24.849 1.00 88.12 323 VAL A O 1
ATOM 2435 N N . ASP A 1 324 ? -32.182 1.147 26.608 1.00 87.50 324 ASP A N 1
ATOM 2436 C CA . ASP A 1 324 ? -33.166 2.208 26.829 1.00 87.50 324 ASP A CA 1
ATOM 2437 C C . ASP A 1 324 ? -33.112 2.703 28.288 1.00 87.50 324 ASP A C 1
ATOM 2439 O O . ASP A 1 324 ? -32.712 1.963 29.193 1.00 87.50 324 ASP A O 1
ATOM 2443 N N . VAL A 1 325 ? -33.558 3.941 28.531 1.00 88.19 325 VAL A N 1
ATOM 2444 C CA . VAL A 1 325 ? -33.771 4.499 29.880 1.00 88.19 325 VAL A CA 1
ATOM 2445 C C . VAL A 1 325 ? -35.272 4.596 30.155 1.00 88.19 325 VAL A C 1
ATOM 2447 O O . VAL A 1 325 ? -36.042 5.119 29.350 1.00 88.19 325 VAL A O 1
ATOM 2450 N N . ARG A 1 326 ? -35.707 4.075 31.301 1.00 82.50 326 ARG A N 1
ATOM 2451 C CA . ARG A 1 326 ? -37.099 4.079 31.755 1.00 82.50 326 ARG A CA 1
ATOM 2452 C C . ARG A 1 326 ? -37.520 5.479 32.208 1.00 82.50 326 ARG A C 1
ATOM 2454 O O . ARG A 1 326 ? -36.712 6.293 32.637 1.00 82.50 326 ARG A O 1
ATOM 2461 N N . GLY A 1 327 ? -38.817 5.765 32.117 1.00 69.62 327 GLY A N 1
ATOM 2462 C CA . GLY A 1 327 ? -39.414 7.004 32.635 1.00 69.62 327 GLY A CA 1
ATOM 2463 C C . GLY A 1 327 ? -39.223 8.267 31.781 1.00 69.62 327 GLY A C 1
ATOM 2464 O O . GLY A 1 327 ? -40.007 9.197 31.944 1.00 69.62 327 GLY A O 1
ATOM 2465 N N . SER A 1 328 ? -38.277 8.306 30.833 1.00 68.25 328 SER A N 1
ATOM 2466 C CA . SER A 1 328 ? -38.072 9.458 29.939 1.00 68.25 328 SER A CA 1
ATOM 2467 C C . SER A 1 328 ? -37.991 9.052 28.467 1.00 68.25 328 SER A C 1
ATOM 2469 O O . SER A 1 328 ? -37.230 8.166 28.099 1.00 68.25 328 SER A O 1
ATOM 2471 N N . ARG A 1 329 ? -38.753 9.748 27.611 1.00 64.56 329 ARG A N 1
ATOM 2472 C CA . ARG A 1 329 ? -38.634 9.677 26.140 1.00 64.56 329 ARG A CA 1
ATOM 2473 C C . ARG A 1 329 ? -37.877 10.869 25.536 1.00 64.56 329 ARG A C 1
ATOM 2475 O O . ARG A 1 329 ? -37.764 10.940 24.318 1.00 64.56 329 ARG A O 1
ATOM 2482 N N . SER A 1 330 ? -37.406 11.816 26.353 1.00 74.31 330 SER A N 1
ATOM 2483 C CA . SER A 1 330 ? -36.660 12.998 25.888 1.00 74.31 330 SER A CA 1
ATOM 2484 C C . SER A 1 330 ? -35.141 12.835 25.973 1.00 74.31 330 SER A C 1
ATOM 2486 O O . SER A 1 330 ? -34.415 13.634 25.386 1.00 74.31 330 SER A O 1
ATOM 2488 N N . PHE A 1 331 ? -34.647 11.822 26.692 1.00 82.94 331 PHE A N 1
ATOM 2489 C CA . PHE A 1 331 ? -33.213 11.579 26.816 1.00 82.94 331 PHE A CA 1
ATOM 2490 C C . PHE A 1 331 ? -32.641 10.891 25.574 1.00 82.94 331 PHE A C 1
ATOM 2492 O O . PHE A 1 331 ? -33.156 9.875 25.108 1.00 82.94 331 PHE A O 1
ATOM 2499 N N . THR A 1 332 ? -31.511 11.401 25.091 1.00 79.00 332 THR A N 1
ATOM 2500 C CA . THR A 1 332 ? -30.716 10.750 24.047 1.00 79.00 332 THR A CA 1
ATOM 2501 C C . THR A 1 332 ? -29.792 9.727 24.698 1.00 79.00 332 THR A C 1
ATOM 2503 O O . THR A 1 332 ? -28.866 10.102 25.422 1.00 79.00 332 THR A O 1
ATOM 2506 N N . VAL A 1 333 ? -30.026 8.442 24.425 1.00 79.56 333 VAL A N 1
ATOM 2507 C CA . VAL A 1 333 ? -29.182 7.326 24.876 1.00 79.56 333 VAL A CA 1
ATOM 2508 C C . VAL A 1 333 ? -28.227 6.925 23.748 1.00 79.56 333 VAL A C 1
ATOM 2510 O O . VAL A 1 333 ? -28.660 6.658 22.627 1.00 79.56 333 VAL A O 1
ATOM 2513 N N . ARG A 1 334 ? -26.922 6.866 24.031 1.00 75.56 334 ARG A N 1
ATOM 2514 C CA . ARG A 1 334 ? -25.892 6.331 23.125 1.00 75.56 334 ARG A CA 1
ATOM 2515 C C . ARG A 1 334 ? -25.206 5.141 23.785 1.00 75.56 334 ARG A C 1
ATOM 2517 O O . ARG A 1 334 ? -24.671 5.294 24.878 1.00 75.56 334 ARG A O 1
ATOM 2524 N N . ALA A 1 335 ? -25.216 3.994 23.112 1.00 73.88 335 ALA A N 1
ATOM 2525 C CA . ALA A 1 335 ? -24.590 2.753 23.560 1.00 73.88 335 ALA A CA 1
ATOM 2526 C C . ALA A 1 335 ? -24.203 1.870 22.363 1.00 73.88 335 ALA A C 1
ATOM 2528 O O . ALA A 1 335 ? -24.805 1.996 21.289 1.00 73.88 335 ALA A O 1
ATOM 2529 N N . ARG A 1 336 ? -23.236 0.961 22.565 1.00 63.53 336 ARG A N 1
ATOM 2530 C CA . ARG A 1 336 ? -22.812 -0.040 21.565 1.00 63.53 336 ARG A CA 1
ATOM 2531 C C . ARG A 1 336 ? -23.985 -0.908 21.088 1.00 63.53 336 ARG A C 1
ATOM 2533 O O . ARG A 1 336 ? -24.914 -1.170 21.850 1.00 63.53 336 ARG A O 1
ATOM 2540 N N . LYS A 1 337 ? -23.923 -1.385 19.839 1.00 76.69 337 LYS A N 1
ATOM 2541 C CA . LYS A 1 337 ? -24.970 -2.226 19.222 1.00 76.69 337 LYS A CA 1
ATOM 2542 C C . LYS A 1 337 ? -24.678 -3.732 19.225 1.00 76.69 337 LYS A C 1
ATOM 2544 O O . LYS A 1 337 ? -25.582 -4.497 18.908 1.00 76.69 337 LYS A O 1
ATOM 2549 N N . GLY A 1 338 ? -23.483 -4.172 19.632 1.00 72.12 338 GLY A N 1
ATOM 2550 C CA . GLY A 1 338 ? -23.183 -5.596 19.848 1.00 72.12 338 GLY A CA 1
ATOM 2551 C C . GLY A 1 338 ? -21.733 -5.936 20.225 1.00 72.12 338 GLY A C 1
ATOM 2552 O O . GLY A 1 338 ? -20.950 -5.003 20.422 1.00 72.12 338 GLY A O 1
ATOM 2553 N N . TYR A 1 339 ? -21.405 -7.231 20.405 1.00 58.88 339 TYR A N 1
ATOM 2554 C CA . TYR A 1 339 ? -20.102 -7.755 20.909 1.00 58.88 339 TYR A CA 1
ATOM 2555 C C . TYR A 1 339 ? -19.829 -9.266 20.610 1.00 58.88 339 TYR A C 1
ATOM 2557 O O . TYR A 1 339 ? -20.674 -9.926 20.001 1.00 58.88 339 TYR A O 1
ATOM 2565 N N . MET A 1 340 ? -18.632 -9.767 21.001 1.00 48.03 340 MET A N 1
ATOM 2566 C CA . MET A 1 340 ? -18.023 -11.117 20.779 1.00 48.03 340 MET A CA 1
ATOM 2567 C C . MET A 1 340 ? -16.933 -11.443 21.869 1.00 48.03 340 MET A C 1
ATOM 2569 O O . MET A 1 340 ? -16.695 -10.565 22.697 1.00 48.03 340 MET A O 1
ATOM 2573 N N . VAL A 1 341 ? -16.281 -12.640 21.922 1.00 45.69 341 VAL A N 1
ATOM 2574 C CA . VAL A 1 341 ? -15.487 -13.160 23.104 1.00 45.69 341 VAL A CA 1
ATOM 2575 C C . VAL A 1 341 ? -14.189 -14.023 22.790 1.00 45.69 341 VAL A C 1
ATOM 2577 O O . VAL A 1 341 ? -14.237 -14.775 21.821 1.00 45.69 341 VAL A O 1
ATOM 2580 N N . GLU A 1 342 ? -13.111 -13.962 23.644 1.00 45.03 342 GLU A N 1
ATOM 2581 C CA . GLU A 1 342 ? -11.795 -14.748 23.774 1.00 45.03 342 GLU A CA 1
ATOM 2582 C C . GLU A 1 342 ? -10.663 -14.652 22.673 1.00 45.03 342 GLU A C 1
ATOM 2584 O O . GLU A 1 342 ? -11.005 -14.448 21.513 1.00 45.03 342 GLU A O 1
ATOM 2589 N N . GLU A 1 343 ? -9.315 -14.872 22.839 1.00 39.44 343 GLU A N 1
ATOM 2590 C CA . GLU A 1 343 ? -8.209 -14.694 23.869 1.00 39.44 343 GLU A CA 1
ATOM 2591 C C . GLU A 1 343 ? -6.767 -14.790 23.173 1.00 39.44 343 GLU A C 1
ATOM 2593 O O . GLU A 1 343 ? -6.731 -15.130 21.989 1.00 39.44 343 GLU A O 1
ATOM 2598 N N . SER A 1 344 ? -5.572 -14.494 23.784 1.00 38.75 344 SER A N 1
ATOM 2599 C CA . SER A 1 344 ? -4.241 -14.349 23.045 1.00 38.75 344 SER A CA 1
ATOM 2600 C C . SER A 1 344 ? -2.851 -14.423 23.815 1.00 38.75 344 SER A C 1
ATOM 2602 O O . SER A 1 344 ? -2.862 -14.564 25.039 1.00 38.75 344 SER A O 1
ATOM 2604 N N . ARG A 1 345 ? -1.644 -14.340 23.134 1.00 35.81 345 ARG A N 1
ATOM 2605 C CA . ARG A 1 345 ? -0.236 -14.039 23.673 1.00 35.81 345 ARG A CA 1
ATOM 2606 C C . ARG A 1 345 ? 0.992 -13.919 22.643 1.00 35.81 345 ARG A C 1
ATOM 2608 O O . ARG A 1 345 ? 0.898 -14.564 21.603 1.00 35.81 345 ARG A O 1
ATOM 2615 N N . PRO A 1 346 ? 2.169 -13.229 22.923 1.00 40.41 346 PRO A N 1
ATOM 2616 C CA . PRO A 1 346 ? 3.217 -12.755 21.921 1.00 40.41 346 PRO A CA 1
ATOM 2617 C C . PRO A 1 346 ? 4.794 -12.851 22.209 1.00 40.41 346 PRO A C 1
ATOM 2619 O O . PRO A 1 346 ? 5.175 -13.287 23.295 1.00 40.41 346 PRO A O 1
ATOM 2622 N N . VAL A 1 347 ? 5.724 -12.414 21.279 1.00 30.69 347 VAL A N 1
ATOM 2623 C CA . VAL A 1 347 ? 7.268 -12.452 21.295 1.00 30.69 347 VAL A CA 1
ATOM 2624 C C . VAL A 1 347 ? 8.018 -11.331 20.407 1.00 30.69 347 VAL A C 1
ATOM 2626 O O . VAL A 1 347 ? 7.331 -10.796 19.543 1.00 30.69 347 VAL A O 1
ATOM 2629 N N . PRO A 1 348 ? 9.349 -10.932 20.551 1.00 39.09 348 PRO A N 1
ATOM 2630 C CA . PRO A 1 348 ? 10.046 -9.731 19.911 1.00 39.09 348 PRO A CA 1
ATOM 2631 C C . PRO A 1 348 ? 11.336 -9.886 18.955 1.00 39.09 348 PRO A C 1
ATOM 2633 O O . PRO A 1 348 ? 11.473 -10.924 18.319 1.00 39.09 348 PRO A O 1
ATOM 2636 N N . ALA A 1 349 ? 12.256 -8.864 18.789 1.00 36.62 349 ALA A N 1
ATOM 2637 C CA . ALA A 1 349 ? 13.009 -8.444 17.523 1.00 36.62 349 ALA A CA 1
ATOM 2638 C C . ALA A 1 349 ? 14.580 -8.014 17.523 1.00 36.62 349 ALA A C 1
ATOM 2640 O O . ALA A 1 349 ? 15.177 -8.060 18.599 1.00 36.62 349 ALA A O 1
ATOM 2641 N N . PRO A 1 350 ? 15.276 -7.608 16.376 1.00 39.62 350 PRO A N 1
ATOM 2642 C CA . PRO A 1 350 ? 16.791 -7.587 16.117 1.00 39.62 350 PRO A CA 1
ATOM 2643 C C . PRO A 1 350 ? 17.600 -6.246 15.664 1.00 39.62 350 PRO A C 1
ATOM 2645 O O . PRO A 1 350 ? 17.013 -5.169 15.759 1.00 39.62 350 PRO A O 1
ATOM 2648 N N . PRO A 1 351 ? 18.938 -6.237 15.239 1.00 39.31 351 PRO A N 1
ATOM 2649 C CA . PRO A 1 351 ? 19.941 -5.069 15.213 1.00 39.31 351 PRO A CA 1
ATOM 2650 C C . PRO A 1 351 ? 20.698 -4.585 13.854 1.00 39.31 351 PRO A C 1
ATOM 2652 O O . PRO A 1 351 ? 20.291 -5.043 12.792 1.00 39.31 351 PRO A O 1
ATOM 2655 N N . PRO A 1 352 ? 21.749 -3.657 13.807 1.00 43.94 352 PRO A N 1
ATOM 2656 C CA . PRO A 1 352 ? 22.169 -2.765 12.631 1.00 43.94 352 PRO A CA 1
ATOM 2657 C C . PRO A 1 352 ? 23.601 -2.855 11.892 1.00 43.94 352 PRO A C 1
ATOM 2659 O O . PRO A 1 352 ? 24.235 -3.904 11.924 1.00 43.94 352 PRO A O 1
ATOM 2662 N N . VAL A 1 353 ? 24.095 -1.791 11.151 1.00 43.16 353 VAL A N 1
ATOM 2663 C CA . VAL A 1 353 ? 25.015 -1.796 9.916 1.00 43.16 353 VAL A CA 1
ATOM 2664 C C . VAL A 1 353 ? 26.180 -0.695 9.794 1.00 43.16 353 VAL A C 1
ATOM 2666 O O . VAL A 1 353 ? 26.340 0.115 10.701 1.00 43.16 353 VAL A O 1
ATOM 2669 N N . LEU A 1 354 ? 27.009 -0.666 8.696 1.00 45.00 354 LEU A N 1
ATOM 2670 C CA . LEU A 1 354 ? 28.313 0.058 8.379 1.00 45.00 354 LEU A CA 1
ATOM 2671 C C . LEU A 1 354 ? 28.310 1.256 7.322 1.00 45.00 354 LEU A C 1
ATOM 2673 O O . LEU A 1 354 ? 27.245 1.749 6.970 1.00 45.00 354 LEU A O 1
ATOM 2677 N N . ALA A 1 355 ? 29.487 1.752 6.823 1.00 52.72 355 ALA A N 1
ATOM 2678 C CA . ALA A 1 355 ? 29.746 3.077 6.144 1.00 52.72 355 ALA A CA 1
ATOM 2679 C C . ALA A 1 355 ? 30.284 3.116 4.653 1.00 52.72 355 ALA A C 1
ATOM 2681 O O . ALA A 1 355 ? 30.511 2.069 4.050 1.00 52.72 355 ALA A O 1
ATOM 2682 N N . THR A 1 356 ? 30.481 4.321 4.043 1.00 63.66 356 THR A N 1
ATOM 2683 C CA . THR A 1 356 ? 30.448 4.596 2.556 1.00 63.66 356 THR A CA 1
ATOM 2684 C C . THR A 1 356 ? 31.328 5.751 1.949 1.00 63.66 356 THR A C 1
ATOM 2686 O O . THR A 1 356 ? 31.615 6.717 2.659 1.00 63.66 356 THR A O 1
ATOM 2689 N N . PRO A 1 357 ? 31.684 5.714 0.626 1.00 72.38 357 PRO A N 1
ATOM 2690 C CA . PRO A 1 357 ? 32.463 6.736 -0.139 1.00 72.38 357 PRO A CA 1
ATOM 2691 C C . PRO A 1 357 ? 31.616 7.870 -0.782 1.00 72.38 357 PRO A C 1
ATOM 2693 O O . PRO A 1 357 ? 30.389 7.804 -0.712 1.00 72.38 357 PRO A O 1
ATOM 2696 N N . ARG A 1 358 ? 32.230 8.925 -1.379 1.00 72.50 358 ARG A N 1
ATOM 2697 C CA . ARG A 1 358 ? 31.526 10.195 -1.722 1.00 72.50 358 ARG A CA 1
ATOM 2698 C C . ARG A 1 358 ? 31.898 10.999 -2.993 1.00 72.50 358 ARG A C 1
ATOM 2700 O O . ARG A 1 358 ? 31.043 11.778 -3.409 1.00 72.50 358 ARG A O 1
ATOM 2707 N N . THR A 1 359 ? 33.087 10.914 -3.605 1.00 83.31 359 THR A N 1
ATOM 2708 C CA . THR A 1 359 ? 33.436 11.764 -4.791 1.00 83.31 359 THR A CA 1
ATOM 2709 C C . THR A 1 359 ? 33.508 11.002 -6.118 1.00 83.31 359 THR A C 1
ATOM 2711 O O . THR A 1 359 ? 33.745 9.801 -6.118 1.00 83.31 359 THR A O 1
ATOM 2714 N N . LEU A 1 360 ? 33.373 11.677 -7.275 1.00 81.94 360 LEU A N 1
ATOM 2715 C CA . LEU A 1 360 ? 33.445 11.018 -8.595 1.00 81.94 360 LEU A CA 1
ATOM 2716 C C . LEU A 1 360 ? 34.732 10.194 -8.780 1.00 81.94 360 LEU A C 1
ATOM 2718 O O . LEU A 1 360 ? 34.673 9.090 -9.308 1.00 81.94 360 LEU A O 1
ATOM 2722 N N . ALA A 1 361 ? 35.876 10.698 -8.304 1.00 83.06 361 ALA A N 1
ATOM 2723 C CA . ALA A 1 361 ? 37.154 9.989 -8.377 1.00 83.06 361 ALA A CA 1
ATOM 2724 C C . ALA A 1 361 ? 37.219 8.771 -7.434 1.00 83.06 361 ALA A C 1
ATOM 2726 O O . ALA A 1 361 ? 37.768 7.737 -7.808 1.00 83.06 361 ALA A O 1
ATOM 2727 N N . GLU A 1 362 ? 36.629 8.854 -6.236 1.00 83.12 362 GLU A N 1
ATOM 2728 C CA . GLU A 1 362 ? 36.457 7.687 -5.359 1.00 83.12 362 GLU A CA 1
ATOM 2729 C C . GLU A 1 362 ? 35.513 6.654 -5.980 1.00 83.12 362 GLU A C 1
ATOM 2731 O O . GLU A 1 362 ? 35.777 5.458 -5.883 1.00 83.12 362 GLU A O 1
ATOM 2736 N N . LEU A 1 363 ? 34.433 7.104 -6.628 1.00 85.06 363 LEU A N 1
ATOM 2737 C CA . LEU A 1 363 ? 33.436 6.247 -7.261 1.00 85.06 363 LEU A CA 1
ATOM 2738 C C . LEU A 1 363 ? 34.020 5.508 -8.468 1.00 85.06 363 LEU A C 1
ATOM 2740 O O . LEU A 1 363 ? 33.887 4.289 -8.517 1.00 85.06 363 LEU A O 1
ATOM 2744 N N . THR A 1 364 ? 34.727 6.180 -9.387 1.00 86.19 364 THR A N 1
ATOM 2745 C CA . THR A 1 364 ? 35.415 5.489 -10.495 1.00 86.19 364 THR A CA 1
ATOM 2746 C C . THR A 1 364 ? 36.504 4.557 -9.969 1.00 86.19 364 THR A C 1
ATOM 2748 O O . THR A 1 364 ? 36.538 3.396 -10.357 1.00 86.19 364 THR A O 1
ATOM 2751 N N . SER A 1 365 ? 37.315 4.998 -8.999 1.00 83.69 365 SER A N 1
ATOM 2752 C CA . SER A 1 365 ? 38.377 4.169 -8.408 1.00 83.69 365 SER A CA 1
ATOM 2753 C C . SER A 1 365 ? 37.836 2.949 -7.643 1.00 83.69 365 SER A C 1
ATOM 2755 O O . SER A 1 365 ? 38.463 1.890 -7.624 1.00 83.69 365 SER A O 1
ATOM 2757 N N . ALA A 1 366 ? 36.664 3.056 -7.014 1.00 80.75 366 ALA A N 1
ATOM 2758 C CA . ALA A 1 366 ? 35.962 1.910 -6.443 1.00 80.75 366 ALA A CA 1
ATOM 2759 C C . ALA A 1 366 ? 35.370 1.010 -7.541 1.00 80.75 366 ALA A C 1
ATOM 2761 O O . ALA A 1 366 ? 35.449 -0.209 -7.415 1.00 80.75 366 ALA A O 1
ATOM 2762 N N . TYR A 1 367 ? 34.845 1.582 -8.631 1.00 84.88 367 TYR A N 1
ATOM 2763 C CA . TYR A 1 367 ? 34.339 0.844 -9.795 1.00 84.88 367 TYR A CA 1
ATOM 2764 C C . TYR A 1 367 ? 35.437 0.067 -10.533 1.00 84.88 367 TYR A C 1
ATOM 2766 O O . TYR A 1 367 ? 35.173 -1.019 -11.047 1.00 84.88 367 TYR A O 1
ATOM 2774 N N . ASP A 1 368 ? 36.672 0.579 -10.557 1.00 83.75 368 ASP A N 1
ATOM 2775 C CA . ASP A 1 368 ? 37.854 -0.121 -11.077 1.00 83.75 368 ASP A CA 1
ATOM 2776 C C . ASP A 1 368 ? 38.127 -1.418 -10.303 1.00 83.75 368 ASP A C 1
ATOM 2778 O O . ASP A 1 368 ? 38.404 -2.453 -10.907 1.00 83.75 368 ASP A O 1
ATOM 2782 N N . ARG A 1 369 ? 37.974 -1.378 -8.970 1.00 82.88 369 ARG A N 1
ATOM 2783 C CA . ARG A 1 369 ? 38.203 -2.497 -8.035 1.00 82.88 369 ARG A CA 1
ATOM 2784 C C . ARG A 1 369 ? 36.966 -3.380 -7.792 1.00 82.88 369 ARG A C 1
ATOM 2786 O O . ARG A 1 369 ? 36.841 -3.952 -6.711 1.00 82.88 369 ARG A O 1
ATOM 2793 N N . ASP A 1 370 ? 36.022 -3.441 -8.734 1.00 79.25 370 ASP A N 1
ATOM 2794 C CA . ASP A 1 370 ? 34.742 -4.170 -8.603 1.00 79.25 370 ASP A CA 1
ATOM 2795 C C . ASP A 1 370 ? 33.906 -3.791 -7.353 1.00 79.25 370 ASP A C 1
ATOM 2797 O O . ASP A 1 370 ? 33.031 -4.531 -6.895 1.00 79.25 370 ASP A O 1
ATOM 2801 N N . GLY A 1 371 ? 34.138 -2.603 -6.787 1.00 74.94 371 GLY A N 1
ATOM 2802 C CA . GLY A 1 371 ? 33.548 -2.103 -5.542 1.00 74.94 371 GLY A CA 1
ATOM 2803 C C . GLY A 1 371 ? 32.078 -1.690 -5.652 1.00 74.94 371 GLY A C 1
ATOM 2804 O O . GLY A 1 371 ? 31.642 -0.784 -4.944 1.00 74.94 371 GLY A O 1
ATOM 2805 N N . TYR A 1 372 ? 31.296 -2.329 -6.522 1.00 78.31 372 TYR A N 1
ATOM 2806 C CA . TYR A 1 372 ? 29.956 -1.911 -6.953 1.00 78.31 372 TYR A CA 1
ATOM 2807 C C . TYR A 1 372 ? 28.976 -1.614 -5.805 1.00 78.31 372 TYR A C 1
ATOM 2809 O O . TYR A 1 372 ? 28.208 -0.657 -5.876 1.00 78.31 372 TYR A O 1
ATOM 2817 N N . ARG A 1 373 ? 29.023 -2.382 -4.704 1.00 70.38 373 ARG A N 1
ATOM 2818 C CA . ARG A 1 373 ? 28.193 -2.114 -3.509 1.00 70.38 373 ARG A CA 1
ATOM 2819 C C . ARG A 1 373 ? 28.587 -0.822 -2.782 1.00 70.38 373 ARG A C 1
ATOM 2821 O O . ARG A 1 373 ? 27.710 -0.144 -2.258 1.00 70.38 373 ARG A O 1
ATOM 2828 N N . GLN A 1 374 ? 29.871 -0.461 -2.775 1.00 74.31 374 GLN A N 1
ATOM 2829 C CA . GLN A 1 374 ? 30.351 0.814 -2.231 1.00 74.31 374 GLN A CA 1
ATOM 2830 C C . GLN A 1 374 ? 30.008 1.974 -3.176 1.00 74.31 374 GLN A C 1
ATOM 2832 O O . GLN A 1 374 ? 29.598 3.030 -2.702 1.00 74.31 374 GLN A O 1
ATOM 2837 N N . VAL A 1 375 ? 30.110 1.758 -4.495 1.00 76.50 375 VAL A N 1
ATOM 2838 C CA . VAL A 1 375 ? 29.736 2.746 -5.522 1.00 76.50 375 VAL A CA 1
ATOM 2839 C C . VAL A 1 375 ? 28.256 3.102 -5.414 1.00 76.50 375 VAL A C 1
ATOM 2841 O O . VAL A 1 375 ? 27.951 4.257 -5.141 1.00 76.50 375 VAL A O 1
ATOM 2844 N N . ALA A 1 376 ? 27.342 2.132 -5.513 1.00 69.81 376 ALA A N 1
ATOM 2845 C CA . ALA A 1 376 ? 25.902 2.390 -5.417 1.00 69.81 376 ALA A CA 1
ATOM 2846 C C . ALA A 1 376 ? 25.508 3.058 -4.083 1.00 69.81 376 ALA A C 1
ATOM 2848 O O . ALA A 1 376 ? 24.713 3.998 -4.052 1.00 69.81 376 ALA A O 1
ATOM 2849 N N . ALA A 1 377 ? 26.101 2.626 -2.965 1.00 68.50 377 ALA A N 1
ATOM 2850 C CA . ALA A 1 377 ? 25.814 3.203 -1.654 1.00 68.50 377 ALA A CA 1
ATOM 2851 C C . ALA A 1 377 ? 26.391 4.625 -1.467 1.00 68.50 377 ALA A C 1
ATOM 2853 O O . ALA A 1 377 ? 25.787 5.424 -0.753 1.00 68.50 377 ALA A O 1
ATOM 2854 N N . GLY A 1 378 ? 27.510 4.962 -2.119 1.00 74.50 378 GLY A N 1
ATOM 2855 C CA . GLY A 1 378 ? 28.053 6.325 -2.169 1.00 74.50 378 GLY A CA 1
ATOM 2856 C C . GLY A 1 378 ? 27.276 7.241 -3.119 1.00 74.50 378 GLY A C 1
ATOM 2857 O O . GLY A 1 378 ? 26.888 8.344 -2.738 1.00 74.50 378 GLY A O 1
ATOM 2858 N N . VAL A 1 379 ? 26.945 6.749 -4.318 1.00 74.44 379 VAL A N 1
ATOM 2859 C CA . VAL A 1 379 ? 26.097 7.424 -5.316 1.00 74.44 379 VAL A CA 1
ATOM 2860 C C . VAL A 1 379 ? 24.769 7.861 -4.688 1.00 74.44 379 VAL A C 1
ATOM 2862 O O . VAL A 1 379 ? 24.441 9.047 -4.729 1.00 74.44 379 VAL A O 1
ATOM 2865 N N . ARG A 1 380 ? 24.065 6.961 -3.989 1.00 69.44 380 ARG A N 1
ATOM 2866 C CA . ARG A 1 380 ? 22.813 7.255 -3.258 1.00 69.44 380 ARG A CA 1
ATOM 2867 C C . ARG A 1 380 ? 22.956 8.264 -2.106 1.00 69.44 380 ARG A C 1
ATOM 2869 O O . ARG A 1 380 ? 21.948 8.749 -1.598 1.00 69.44 380 ARG A O 1
ATOM 2876 N N . GLN A 1 381 ? 24.177 8.590 -1.681 1.00 71.06 381 GLN A N 1
ATOM 2877 C CA . GLN A 1 381 ? 24.465 9.598 -0.651 1.00 71.06 381 GLN A CA 1
ATOM 2878 C C . GLN A 1 381 ? 24.923 10.949 -1.233 1.00 71.06 381 GLN A C 1
ATOM 2880 O O . GLN A 1 381 ? 25.185 11.882 -0.472 1.00 71.06 381 GLN A O 1
ATOM 2885 N N . THR A 1 382 ? 24.979 11.083 -2.563 1.00 75.12 382 THR A N 1
ATOM 2886 C CA . THR A 1 382 ? 25.352 12.323 -3.264 1.00 75.12 382 THR A CA 1
ATOM 2887 C C . THR A 1 382 ? 24.372 13.459 -2.961 1.00 75.12 382 THR A C 1
ATOM 2889 O O . THR A 1 382 ? 23.174 13.338 -3.206 1.00 75.12 382 THR A O 1
ATOM 2892 N N . ALA A 1 383 ? 24.883 14.595 -2.476 1.00 70.19 383 ALA A N 1
ATOM 2893 C CA . ALA A 1 383 ? 24.063 15.762 -2.133 1.00 70.19 383 ALA A CA 1
ATOM 2894 C C . ALA A 1 383 ? 23.639 16.617 -3.348 1.00 70.19 383 ALA A C 1
ATOM 2896 O O . ALA A 1 383 ? 22.577 17.234 -3.313 1.00 70.19 383 ALA A O 1
ATOM 2897 N N . ASP A 1 384 ? 24.438 16.647 -4.422 1.00 79.56 384 ASP A N 1
ATOM 2898 C CA . ASP A 1 384 ? 24.091 17.313 -5.686 1.00 79.56 384 ASP A CA 1
ATOM 2899 C C . ASP A 1 384 ? 24.395 16.400 -6.889 1.00 79.56 384 ASP A C 1
ATOM 2901 O O . ASP A 1 384 ? 25.511 16.413 -7.419 1.00 79.56 384 ASP A O 1
ATOM 2905 N N . PRO A 1 385 ? 23.426 15.577 -7.332 1.00 81.19 385 PRO A N 1
ATOM 2906 C CA . PRO A 1 385 ? 23.645 14.667 -8.450 1.00 81.19 385 PRO A CA 1
ATOM 2907 C C . PRO A 1 385 ? 23.797 15.402 -9.790 1.00 81.19 385 PRO A C 1
ATOM 2909 O O . PRO A 1 385 ? 24.418 14.865 -10.699 1.00 81.19 385 PRO A O 1
ATOM 2912 N N . VAL A 1 386 ? 23.309 16.643 -9.924 1.00 83.69 386 VAL A N 1
ATOM 2913 C CA . VAL A 1 386 ? 23.442 17.416 -11.177 1.00 83.69 386 VAL A CA 1
ATOM 2914 C C . VAL A 1 386 ? 24.896 17.795 -11.422 1.00 83.69 386 VAL A C 1
ATOM 2916 O O . VAL A 1 386 ? 25.397 17.657 -12.537 1.00 83.69 386 VAL A O 1
ATOM 2919 N N . ARG A 1 387 ? 25.601 18.206 -10.362 1.00 86.00 387 ARG A N 1
ATOM 2920 C CA . ARG A 1 387 ? 27.048 18.409 -10.408 1.00 86.00 387 ARG A CA 1
ATOM 2921 C C . ARG A 1 387 ? 27.787 17.111 -10.745 1.00 86.00 387 ARG A C 1
ATOM 2923 O O . ARG A 1 387 ? 28.684 17.154 -11.577 1.00 86.00 387 ARG A O 1
ATOM 2930 N N . LEU A 1 388 ? 27.404 15.977 -10.154 1.00 84.88 388 LEU A N 1
ATOM 2931 C CA . LEU A 1 388 ? 28.056 14.685 -10.405 1.00 84.88 388 LEU A CA 1
ATOM 2932 C C . LEU A 1 388 ? 27.914 14.227 -11.871 1.00 84.88 388 LEU A C 1
ATOM 2934 O O . LEU A 1 388 ? 28.900 13.826 -12.488 1.00 84.88 388 LEU A O 1
ATOM 2938 N N . LEU A 1 389 ? 26.714 14.353 -12.452 1.00 88.31 389 LEU A N 1
ATOM 2939 C CA . LEU A 1 389 ? 26.471 14.068 -13.872 1.00 88.31 389 LEU A CA 1
ATOM 2940 C C . LEU A 1 389 ? 27.238 15.020 -14.800 1.00 88.31 389 LEU A C 1
ATOM 2942 O O . LEU A 1 389 ? 27.734 14.592 -15.845 1.00 88.31 389 LEU A O 1
ATOM 2946 N N . ARG A 1 390 ? 27.372 16.296 -14.415 1.00 87.44 390 ARG A N 1
ATOM 2947 C CA . ARG A 1 390 ? 28.161 17.279 -15.165 1.00 87.44 390 ARG A CA 1
ATOM 2948 C C . ARG A 1 390 ? 29.658 16.973 -15.102 1.00 87.44 390 ARG A C 1
ATOM 2950 O O . ARG A 1 390 ? 30.283 16.893 -16.146 1.00 87.44 390 ARG A O 1
ATOM 2957 N N . GLU A 1 391 ? 30.223 16.700 -13.925 1.00 85.38 391 GLU A N 1
ATOM 2958 C CA . GLU A 1 391 ? 31.646 16.342 -13.781 1.00 85.38 391 GLU A CA 1
ATOM 2959 C C . GLU A 1 391 ? 32.029 15.087 -14.587 1.00 85.38 391 GLU A C 1
ATOM 2961 O O . GLU A 1 391 ? 33.139 15.014 -15.112 1.00 85.38 391 GLU A O 1
ATOM 2966 N N . PHE A 1 392 ? 31.116 14.120 -14.722 1.00 88.00 392 PHE A N 1
ATOM 2967 C CA . PHE A 1 392 ? 31.286 12.956 -15.598 1.00 88.00 392 PHE A CA 1
ATOM 2968 C C . PHE A 1 392 ? 31.174 13.315 -17.090 1.00 88.00 392 PHE A C 1
ATOM 2970 O O . PHE A 1 392 ? 31.964 12.841 -17.901 1.00 88.00 392 PHE A O 1
ATOM 2977 N N . THR A 1 393 ? 30.238 14.196 -17.450 1.00 85.69 393 THR A N 1
ATOM 2978 C CA . THR A 1 393 ? 30.048 14.672 -18.831 1.00 85.69 393 THR A CA 1
ATOM 2979 C C . THR A 1 393 ? 31.238 15.500 -19.328 1.00 85.69 393 THR A C 1
ATOM 2981 O O . THR A 1 393 ? 31.699 15.282 -20.449 1.00 85.69 393 THR A O 1
ATOM 2984 N N . ASP A 1 394 ? 31.750 16.404 -18.490 1.00 86.19 394 ASP A N 1
ATOM 2985 C CA . ASP A 1 394 ? 32.807 17.370 -18.814 1.00 86.19 394 ASP A CA 1
ATOM 2986 C C . ASP A 1 394 ? 34.202 16.723 -18.863 1.00 86.19 394 ASP A C 1
ATOM 2988 O O . ASP A 1 394 ? 35.054 17.145 -19.643 1.00 86.19 394 ASP A O 1
ATOM 2992 N N . ARG A 1 395 ? 34.453 15.684 -18.050 1.00 80.31 395 ARG A N 1
ATOM 2993 C CA . ARG A 1 395 ? 35.725 14.932 -18.066 1.00 80.31 395 ARG A CA 1
ATOM 2994 C C . ARG A 1 395 ? 35.881 14.008 -19.275 1.00 80.31 395 ARG A C 1
ATOM 2996 O O . ARG A 1 395 ? 37.004 13.602 -19.570 1.00 80.31 395 ARG A O 1
ATOM 3003 N N . GLY A 1 396 ? 34.786 13.671 -19.955 1.00 68.00 396 GLY A N 1
ATOM 3004 C CA . GLY A 1 396 ? 34.769 12.625 -20.975 1.00 68.00 396 GLY A CA 1
ATOM 3005 C C . GLY A 1 396 ? 34.918 11.214 -20.389 1.00 68.00 396 GLY A C 1
ATOM 3006 O O . GLY A 1 396 ? 34.963 11.022 -19.174 1.00 68.00 396 GLY A O 1
ATOM 3007 N N . ASN A 1 397 ? 34.973 10.217 -21.275 1.00 75.00 397 ASN A N 1
ATOM 3008 C CA . ASN A 1 397 ? 34.964 8.803 -20.902 1.00 75.00 397 ASN A CA 1
ATOM 3009 C C . ASN A 1 397 ? 36.187 8.436 -20.020 1.00 75.00 397 ASN A C 1
ATOM 3011 O O . ASN A 1 397 ? 37.316 8.507 -20.513 1.00 75.00 397 ASN A O 1
ATOM 3015 N N . PRO A 1 398 ? 36.000 7.986 -18.759 1.00 78.38 398 PRO A N 1
ATOM 3016 C CA . PRO A 1 398 ? 37.102 7.565 -17.887 1.00 78.38 398 PRO A CA 1
ATOM 3017 C C . PRO A 1 398 ? 37.742 6.222 -18.292 1.00 78.38 398 PRO A C 1
ATOM 3019 O O . PRO A 1 398 ? 38.856 5.928 -17.865 1.00 78.38 398 PRO A O 1
ATOM 3022 N N . TRP A 1 399 ? 37.087 5.431 -19.148 1.00 85.00 399 TRP A N 1
ATOM 3023 C CA . TRP A 1 399 ? 37.605 4.196 -19.744 1.00 85.00 399 TRP A CA 1
ATOM 3024 C C . TRP A 1 399 ? 37.462 4.208 -21.286 1.00 85.00 399 TRP A C 1
ATOM 3026 O O . TRP A 1 399 ? 36.643 3.460 -21.828 1.00 85.00 399 TRP A O 1
ATOM 3036 N N . PRO A 1 400 ? 38.264 4.997 -22.036 1.00 80.00 400 PRO A N 1
ATOM 3037 C CA . PRO A 1 400 ? 38.134 5.117 -23.498 1.00 80.00 400 PRO A CA 1
ATOM 3038 C C . PRO A 1 400 ? 38.221 3.787 -24.265 1.00 80.00 400 PRO A C 1
ATOM 3040 O O . PRO A 1 400 ? 37.605 3.636 -25.315 1.00 80.00 400 PRO A O 1
ATOM 3043 N N . ALA A 1 401 ? 38.957 2.808 -23.728 1.00 82.25 401 ALA A N 1
ATOM 3044 C CA . ALA A 1 401 ? 39.084 1.462 -24.293 1.00 82.25 401 ALA A CA 1
ATOM 3045 C C . ALA A 1 401 ? 37.936 0.499 -23.908 1.00 82.25 401 ALA A C 1
ATOM 3047 O O . ALA A 1 401 ? 37.873 -0.608 -24.434 1.00 82.25 401 ALA A O 1
ATOM 3048 N N . ALA A 1 402 ? 37.032 0.893 -23.004 1.00 84.50 402 ALA A N 1
ATOM 3049 C CA . ALA A 1 402 ? 35.921 0.072 -22.517 1.00 84.50 402 ALA A CA 1
ATOM 3050 C C . ALA A 1 402 ? 34.592 0.866 -22.485 1.00 84.50 402 ALA A C 1
ATOM 3052 O O . ALA A 1 402 ? 34.017 1.078 -21.413 1.00 84.50 402 ALA A O 1
ATOM 3053 N N . PRO A 1 403 ? 34.041 1.280 -23.646 1.00 85.81 403 PRO A N 1
ATOM 3054 C CA . PRO A 1 403 ? 32.798 2.063 -23.718 1.00 85.81 403 PRO A CA 1
ATOM 3055 C C . PRO A 1 403 ? 31.576 1.345 -23.114 1.00 85.81 403 PRO A C 1
ATOM 3057 O O . PRO A 1 403 ? 30.639 1.989 -22.648 1.00 85.81 403 PRO A O 1
ATOM 3060 N N . ARG A 1 404 ? 31.589 0.005 -23.037 1.00 90.56 404 ARG A N 1
ATOM 3061 C CA . ARG A 1 404 ? 30.563 -0.757 -22.304 1.00 90.56 404 ARG A CA 1
ATOM 3062 C C . ARG A 1 404 ? 30.623 -0.518 -20.789 1.00 90.56 404 ARG A C 1
ATOM 3064 O O . ARG A 1 404 ? 29.575 -0.441 -20.153 1.00 90.56 404 ARG A O 1
ATOM 3071 N N . ARG A 1 405 ? 31.824 -0.357 -20.216 1.00 90.00 405 ARG A N 1
ATOM 3072 C CA . ARG A 1 405 ? 32.039 -0.050 -18.788 1.00 90.00 405 ARG A CA 1
ATOM 3073 C C . ARG A 1 405 ? 31.578 1.367 -18.457 1.00 90.00 405 ARG A C 1
ATOM 3075 O O . ARG A 1 405 ? 30.897 1.562 -17.456 1.00 90.00 405 ARG A O 1
ATOM 3082 N N . GLU A 1 406 ? 31.865 2.324 -19.342 1.00 90.56 406 GLU A N 1
ATOM 3083 C CA . GLU A 1 406 ? 31.320 3.687 -19.277 1.00 90.56 406 GLU A CA 1
ATOM 3084 C C . GLU A 1 406 ? 29.783 3.673 -19.262 1.00 90.56 406 GLU A C 1
ATOM 3086 O O . GLU A 1 406 ? 29.167 4.248 -18.367 1.00 90.56 406 GLU A O 1
ATOM 3091 N N . ALA A 1 407 ? 29.157 2.966 -20.2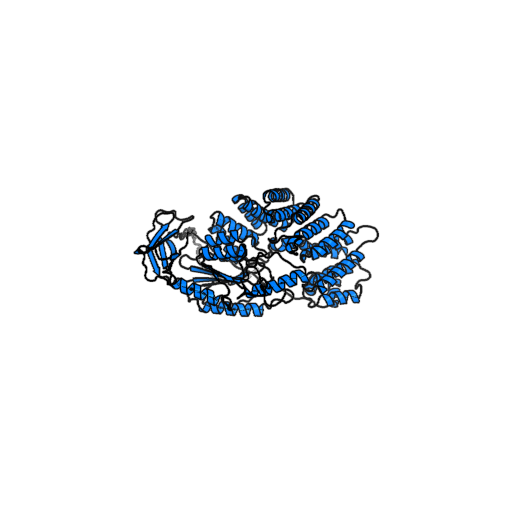08 1.00 91.06 407 ALA A N 1
ATOM 3092 C CA . ALA A 1 407 ? 27.702 2.910 -20.330 1.00 91.06 407 ALA A CA 1
ATOM 3093 C C . ALA A 1 407 ? 26.998 2.197 -19.159 1.00 91.06 407 ALA A C 1
ATOM 3095 O O . ALA A 1 407 ? 25.862 2.547 -18.830 1.00 91.06 407 ALA A O 1
ATOM 3096 N N . ALA A 1 408 ? 27.654 1.219 -18.525 1.00 91.25 408 ALA A N 1
ATOM 3097 C CA . ALA A 1 408 ? 27.172 0.581 -17.300 1.00 91.25 408 ALA A CA 1
ATOM 3098 C C . ALA A 1 408 ? 27.304 1.514 -16.082 1.00 91.25 408 ALA A C 1
ATOM 3100 O O . ALA A 1 408 ? 26.352 1.670 -15.320 1.00 91.25 408 ALA A O 1
ATOM 3101 N N . PHE A 1 409 ? 28.441 2.202 -15.929 1.00 91.19 409 PHE A N 1
ATOM 3102 C CA . PHE A 1 409 ? 28.649 3.183 -14.859 1.00 91.19 409 PHE A CA 1
ATOM 3103 C C . PHE A 1 409 ? 27.690 4.378 -14.966 1.00 91.19 409 PHE A C 1
ATOM 3105 O O . PHE A 1 409 ? 27.156 4.828 -13.954 1.00 91.19 409 PHE A O 1
ATOM 3112 N N . ALA A 1 410 ? 27.410 4.854 -16.184 1.00 91.56 410 ALA A N 1
ATOM 3113 C CA . ALA A 1 410 ? 26.476 5.950 -16.431 1.00 91.56 410 ALA A CA 1
ATOM 3114 C C . ALA A 1 410 ? 25.057 5.655 -15.909 1.00 91.56 410 ALA A C 1
ATOM 3116 O O . ALA A 1 410 ? 24.400 6.566 -15.407 1.00 91.56 410 ALA A O 1
ATOM 3117 N N . LEU A 1 411 ? 24.600 4.396 -15.973 1.00 90.62 411 LEU A N 1
ATOM 3118 C CA . LEU A 1 411 ? 23.305 3.972 -15.425 1.00 90.62 411 LEU A CA 1
ATOM 3119 C C . LEU A 1 411 ? 23.256 4.030 -13.893 1.00 90.62 411 LEU A C 1
ATOM 3121 O O . LEU A 1 411 ? 22.238 4.424 -13.331 1.00 90.62 411 LEU A O 1
ATOM 3125 N N . GLU A 1 412 ? 24.356 3.691 -13.219 1.00 87.38 412 GLU A N 1
ATOM 3126 C CA . GLU A 1 412 ? 24.464 3.842 -11.763 1.00 87.38 412 GLU A CA 1
ATOM 3127 C C . GLU A 1 412 ? 24.500 5.328 -11.390 1.00 87.38 412 GLU A C 1
ATOM 3129 O O . GLU A 1 412 ? 23.777 5.768 -10.500 1.00 87.38 412 GLU A O 1
ATOM 3134 N N . LEU A 1 413 ? 25.280 6.129 -12.123 1.00 89.19 413 LEU A N 1
ATOM 3135 C CA . LEU A 1 413 ? 25.478 7.551 -11.843 1.00 89.19 413 LEU A CA 1
ATOM 3136 C C . LEU A 1 413 ? 24.184 8.380 -11.936 1.00 89.19 413 LEU A C 1
ATOM 3138 O O . LEU A 1 413 ? 24.027 9.349 -11.190 1.00 89.19 413 LEU A O 1
ATOM 3142 N N . VAL A 1 414 ? 23.247 8.004 -12.817 1.00 89.44 414 VAL A N 1
ATOM 3143 C CA . VAL A 1 414 ? 21.943 8.680 -12.933 1.00 89.44 414 VAL A CA 1
ATOM 3144 C C . VAL A 1 414 ? 20.925 8.269 -11.868 1.00 89.44 414 VAL A C 1
ATOM 3146 O O . VAL A 1 414 ? 19.935 8.981 -11.728 1.00 89.44 414 VAL A O 1
ATOM 3149 N N . GLU A 1 415 ? 21.133 7.200 -11.086 1.00 83.25 415 GLU A N 1
ATOM 3150 C CA . GLU A 1 415 ? 20.139 6.714 -10.107 1.00 83.25 415 GLU A CA 1
ATOM 3151 C C . GLU A 1 415 ? 19.590 7.844 -9.198 1.00 83.25 415 GLU A C 1
ATOM 3153 O O . GLU A 1 415 ? 18.378 8.084 -9.220 1.00 83.25 415 GLU A O 1
ATOM 3158 N N . PRO A 1 416 ? 20.413 8.646 -8.484 1.00 70.81 416 PRO A N 1
ATOM 3159 C CA . PRO A 1 416 ? 19.901 9.689 -7.588 1.00 70.81 416 PRO A CA 1
ATOM 3160 C C . PRO A 1 416 ? 19.307 10.890 -8.338 1.00 70.81 416 PRO A C 1
ATOM 3162 O O . PRO A 1 416 ? 18.618 11.713 -7.736 1.00 70.81 416 PRO A O 1
ATOM 3165 N N . ALA A 1 417 ? 19.590 11.016 -9.637 1.00 78.00 417 ALA A N 1
ATOM 3166 C CA . ALA A 1 417 ? 19.077 12.067 -10.506 1.00 78.00 417 ALA A CA 1
ATOM 3167 C C . ALA A 1 417 ? 17.698 11.697 -11.093 1.00 78.00 417 ALA A C 1
ATOM 3169 O O . ALA A 1 417 ? 16.802 12.538 -11.118 1.00 78.00 417 ALA A O 1
ATOM 3170 N N . VAL A 1 418 ? 17.485 10.428 -11.466 1.00 74.94 418 VAL A N 1
ATOM 3171 C CA . VAL A 1 418 ? 16.191 9.880 -11.924 1.00 74.94 418 VAL A CA 1
ATOM 3172 C C . VAL A 1 418 ? 15.160 9.868 -10.785 1.00 74.94 418 VAL A C 1
ATOM 3174 O O . VAL A 1 418 ? 14.019 10.316 -10.962 1.00 74.94 418 VAL A O 1
ATOM 3177 N N . PHE A 1 419 ? 15.584 9.447 -9.588 1.00 68.38 419 PHE A N 1
ATOM 3178 C CA . PHE A 1 419 ? 14.800 9.561 -8.353 1.00 68.38 419 PHE A CA 1
ATOM 3179 C C . PHE A 1 419 ? 14.731 10.998 -7.802 1.00 68.38 419 PHE A C 1
ATOM 3181 O O . PHE A 1 419 ? 14.044 11.241 -6.809 1.00 68.38 419 PHE A O 1
ATOM 3188 N N . SER A 1 420 ? 15.407 11.975 -8.420 1.00 63.56 420 SER A N 1
ATOM 3189 C CA . SER A 1 420 ? 15.456 13.327 -7.870 1.00 63.56 420 SER A CA 1
ATOM 3190 C C . SER A 1 420 ? 14.116 14.057 -8.007 1.00 63.56 420 SER A C 1
ATOM 3192 O O . SER A 1 420 ? 13.538 14.121 -9.098 1.00 63.56 420 SER A O 1
ATOM 3194 N N . PRO A 1 421 ? 13.640 14.725 -6.945 1.00 53.81 421 PRO A N 1
ATOM 3195 C CA . PRO A 1 421 ? 12.524 15.657 -7.045 1.00 53.81 421 PRO A CA 1
ATOM 3196 C C . PRO A 1 421 ? 12.890 16.970 -7.774 1.00 53.81 421 PRO A C 1
ATOM 3198 O O . PRO A 1 421 ? 11.981 17.682 -8.192 1.00 53.81 421 PRO A O 1
ATOM 3201 N N . ARG A 1 422 ? 14.174 17.257 -8.051 1.00 63.94 422 ARG A N 1
ATOM 3202 C CA . ARG A 1 422 ? 14.614 18.384 -8.905 1.00 63.94 422 ARG A CA 1
ATOM 3203 C C . ARG A 1 422 ? 14.318 18.140 -10.402 1.00 63.94 422 ARG A C 1
ATOM 3205 O O . ARG A 1 422 ? 14.842 17.168 -10.947 1.00 63.94 422 ARG A O 1
ATOM 3212 N N . PRO A 1 423 ? 13.549 19.003 -11.104 1.00 68.44 423 PRO A N 1
ATOM 3213 C CA . PRO A 1 423 ? 13.287 18.840 -12.540 1.00 68.44 423 PRO A CA 1
ATOM 3214 C C . PRO A 1 423 ? 14.548 18.887 -13.412 1.00 68.44 423 PRO A C 1
ATOM 3216 O O . PRO A 1 423 ? 14.673 18.098 -14.343 1.00 68.44 423 PRO A O 1
ATOM 3219 N N . ASP A 1 424 ? 15.506 19.757 -13.082 1.00 76.31 424 ASP A N 1
ATOM 3220 C CA . ASP A 1 424 ? 16.777 19.893 -13.802 1.00 76.31 424 ASP A CA 1
ATOM 3221 C C . ASP A 1 424 ? 17.668 18.649 -13.651 1.00 76.31 424 ASP A C 1
ATOM 3223 O O . ASP A 1 424 ? 18.308 18.218 -14.610 1.00 76.31 424 ASP A O 1
ATOM 3227 N N . ALA A 1 425 ? 17.638 18.008 -12.479 1.00 76.88 425 ALA A N 1
ATOM 3228 C CA . ALA A 1 425 ? 18.320 16.737 -12.248 1.00 76.88 425 ALA A CA 1
ATOM 3229 C C . ALA A 1 425 ? 17.728 15.594 -13.082 1.00 76.88 425 ALA A C 1
ATOM 3231 O O . ALA A 1 425 ? 18.478 14.819 -13.674 1.00 76.88 425 ALA A O 1
ATOM 3232 N N . ARG A 1 426 ? 16.394 15.518 -13.182 1.00 84.00 426 ARG A N 1
ATOM 3233 C CA . ARG A 1 426 ? 15.714 14.525 -14.029 1.00 84.00 426 ARG A CA 1
ATOM 3234 C C . ARG A 1 426 ? 15.979 14.756 -15.512 1.00 84.00 426 ARG A C 1
ATOM 3236 O O . ARG A 1 426 ? 16.235 13.794 -16.230 1.00 84.00 426 ARG A O 1
ATOM 3243 N N . ALA A 1 427 ? 15.967 16.014 -15.955 1.00 83.69 427 ALA A N 1
ATOM 3244 C CA . ALA A 1 427 ? 16.297 16.377 -17.329 1.00 83.69 427 ALA A CA 1
ATOM 3245 C C . ALA A 1 427 ? 17.728 15.945 -17.688 1.00 83.69 427 ALA A C 1
ATOM 3247 O O . ALA A 1 427 ? 17.906 15.219 -18.661 1.00 83.69 427 ALA A O 1
ATOM 3248 N N . ALA A 1 428 ? 18.721 16.279 -16.854 1.00 87.62 428 ALA A N 1
ATOM 3249 C CA . ALA A 1 428 ? 20.110 15.854 -17.049 1.00 87.62 428 ALA A CA 1
ATOM 3250 C C . ALA A 1 428 ? 20.271 14.320 -17.040 1.00 87.62 428 ALA A C 1
ATOM 3252 O O . ALA A 1 428 ? 21.024 13.765 -17.841 1.00 87.62 428 ALA A O 1
ATOM 3253 N N . ALA A 1 429 ? 19.534 13.614 -16.176 1.00 89.94 429 ALA A N 1
ATOM 3254 C CA . ALA A 1 429 ? 19.522 12.154 -16.148 1.00 89.94 429 ALA A CA 1
ATOM 3255 C C . ALA A 1 429 ? 18.961 11.546 -17.443 1.00 89.94 429 ALA A C 1
ATOM 3257 O O . ALA A 1 429 ? 19.579 10.661 -18.034 1.00 89.94 429 ALA A O 1
ATOM 3258 N N . TYR A 1 430 ? 17.805 12.028 -17.904 1.00 90.38 430 TYR A N 1
ATOM 3259 C CA . TYR A 1 430 ? 17.150 11.523 -19.110 1.00 90.38 430 TYR A CA 1
ATOM 3260 C C . TYR A 1 430 ? 17.877 11.934 -20.401 1.00 90.38 430 TYR A C 1
ATOM 3262 O O . TYR A 1 430 ? 17.891 11.171 -21.371 1.00 90.38 430 TYR A O 1
ATOM 3270 N N . GLU A 1 431 ? 18.545 13.089 -20.406 1.00 92.06 431 GLU A N 1
ATOM 3271 C CA . GLU A 1 431 ? 19.481 13.487 -21.457 1.00 92.06 431 GLU A CA 1
ATOM 3272 C C . GLU A 1 431 ? 20.665 12.517 -21.524 1.00 92.06 431 GLU A C 1
ATOM 3274 O O . GLU A 1 431 ? 20.962 11.998 -22.603 1.00 92.06 431 GLU A O 1
ATOM 3279 N N . LEU A 1 432 ? 21.290 12.189 -20.385 1.00 92.94 432 LEU A N 1
ATOM 3280 C CA . LEU A 1 432 ? 22.411 11.250 -20.346 1.00 92.94 432 LEU A CA 1
ATOM 3281 C C . LEU A 1 432 ? 21.980 9.832 -20.760 1.00 92.94 432 LEU A C 1
ATOM 3283 O O . LEU A 1 432 ? 22.655 9.211 -21.580 1.00 92.94 432 LEU A O 1
ATOM 3287 N N . LEU A 1 433 ? 20.814 9.353 -20.308 1.00 93.50 433 LEU A N 1
ATOM 3288 C CA . LEU A 1 433 ? 20.202 8.110 -20.799 1.00 93.50 433 LEU A CA 1
ATOM 3289 C C . LEU A 1 433 ? 19.951 8.160 -22.317 1.00 93.50 433 LEU A C 1
ATOM 3291 O O . LEU A 1 433 ? 20.286 7.222 -23.035 1.00 93.50 433 LEU A O 1
ATOM 3295 N N . THR A 1 434 ? 19.415 9.264 -22.841 1.00 92.31 434 THR A N 1
ATOM 3296 C CA . THR A 1 434 ? 19.169 9.439 -24.283 1.00 92.31 434 THR A CA 1
ATOM 3297 C C . THR A 1 434 ? 20.459 9.562 -25.100 1.00 92.31 434 THR A C 1
ATOM 3299 O O . THR A 1 434 ? 20.468 9.179 -26.273 1.00 92.31 434 THR A O 1
ATOM 3302 N N . ARG A 1 435 ? 21.555 10.057 -24.514 1.00 92.62 435 ARG A N 1
ATOM 3303 C CA . ARG A 1 435 ? 22.899 10.030 -25.106 1.00 92.62 435 ARG A CA 1
ATOM 3304 C C . ARG A 1 435 ? 23.430 8.599 -25.143 1.00 92.62 435 ARG A C 1
ATOM 3306 O O . ARG A 1 435 ? 23.772 8.117 -26.221 1.00 92.62 435 ARG A O 1
ATOM 3313 N N . PHE A 1 436 ? 23.442 7.889 -24.014 1.00 93.00 436 PHE A N 1
ATOM 3314 C CA . PHE A 1 436 ? 23.952 6.517 -23.969 1.00 93.00 436 PHE A CA 1
ATOM 3315 C C . PHE A 1 436 ? 23.117 5.537 -24.796 1.00 93.00 436 PHE A C 1
ATOM 3317 O O . PHE A 1 436 ? 23.712 4.701 -25.466 1.00 93.00 436 PHE A O 1
ATOM 3324 N N . SER A 1 437 ? 21.797 5.723 -24.933 1.00 91.62 437 SER A N 1
ATOM 3325 C CA . SER A 1 437 ? 20.968 4.915 -25.849 1.00 91.62 437 SER A CA 1
ATOM 3326 C C . SER A 1 437 ? 21.365 5.042 -27.334 1.00 91.62 437 SER A C 1
ATOM 3328 O O . SER A 1 437 ? 20.858 4.295 -28.168 1.00 91.62 437 SER A O 1
ATOM 3330 N N . ARG A 1 438 ? 22.222 6.013 -27.692 1.00 90.50 438 ARG A N 1
ATOM 3331 C CA . ARG A 1 438 ? 22.849 6.147 -29.021 1.00 90.50 438 ARG A CA 1
ATOM 3332 C C . ARG A 1 438 ? 24.280 5.599 -29.050 1.00 90.50 438 ARG A C 1
ATOM 3334 O O . ARG A 1 438 ? 24.707 5.148 -30.101 1.00 90.50 438 ARG A O 1
ATOM 3341 N N . LEU A 1 439 ? 25.001 5.645 -27.926 1.00 89.19 439 LEU A N 1
ATOM 3342 C CA . LEU A 1 439 ? 26.391 5.179 -27.800 1.00 89.19 439 LEU A CA 1
ATOM 3343 C C . LEU A 1 439 ? 26.505 3.659 -27.604 1.00 89.19 439 LEU A C 1
ATOM 3345 O O . LEU A 1 439 ? 27.470 3.064 -28.065 1.00 89.19 439 LEU A O 1
ATOM 3349 N N . VAL A 1 440 ? 25.528 3.022 -26.945 1.00 89.88 440 VAL A N 1
ATOM 3350 C CA . VAL A 1 440 ? 25.485 1.552 -26.785 1.00 89.88 440 VAL A CA 1
ATOM 3351 C C . VAL A 1 440 ? 24.912 0.828 -27.998 1.00 89.88 440 VAL A C 1
ATOM 3353 O O . VAL A 1 440 ? 24.938 -0.401 -28.042 1.00 89.88 440 VAL A O 1
ATOM 3356 N N . ARG A 1 441 ? 24.354 1.577 -28.956 1.00 88.94 441 ARG A N 1
ATOM 3357 C CA . ARG A 1 441 ? 23.793 1.021 -30.180 1.00 88.94 441 ARG A CA 1
ATOM 3358 C C . ARG A 1 441 ? 24.921 0.534 -31.076 1.00 88.94 441 ARG A C 1
ATOM 3360 O O . ARG A 1 441 ? 25.734 1.330 -31.538 1.00 88.94 441 ARG A O 1
ATOM 3367 N N . ASP A 1 442 ? 24.904 -0.754 -31.382 1.00 85.00 442 ASP A N 1
ATOM 3368 C CA . ASP A 1 442 ? 25.752 -1.294 -32.435 1.00 85.00 442 ASP A CA 1
ATOM 3369 C C . ASP A 1 442 ? 25.248 -0.784 -33.808 1.00 85.00 442 ASP A C 1
ATOM 3371 O O . ASP A 1 442 ? 24.032 -0.760 -34.051 1.00 85.00 442 ASP A O 1
ATOM 3375 N N . PRO A 1 443 ? 26.127 -0.306 -34.706 1.00 82.62 443 PRO A N 1
ATOM 3376 C CA . PRO A 1 443 ? 25.699 0.269 -35.979 1.00 82.62 443 PRO A CA 1
ATOM 3377 C C . PRO A 1 443 ? 25.153 -0.770 -36.970 1.00 82.62 443 PRO A C 1
ATOM 3379 O O . PRO A 1 443 ? 24.410 -0.380 -37.871 1.00 82.62 443 PRO A O 1
ATOM 3382 N N . LEU A 1 444 ? 25.491 -2.055 -36.810 1.00 81.69 444 LEU A N 1
ATOM 3383 C CA . LEU A 1 444 ? 25.113 -3.138 -37.716 1.00 81.69 444 LEU A CA 1
ATOM 3384 C C . LEU A 1 444 ? 23.938 -3.945 -37.138 1.00 81.69 444 LEU A C 1
ATOM 3386 O O . LEU A 1 444 ? 22.807 -3.826 -37.613 1.00 81.69 444 LEU A O 1
ATOM 3390 N N . GLU A 1 445 ? 24.157 -4.708 -36.065 1.00 86.44 445 GLU A N 1
ATOM 3391 C CA . GLU A 1 445 ? 23.217 -5.745 -35.600 1.00 86.44 445 GLU A CA 1
ATOM 3392 C C . GLU A 1 445 ? 22.806 -5.562 -34.129 1.00 86.44 445 GLU A C 1
ATOM 3394 O O . GLU A 1 445 ? 23.605 -5.065 -33.340 1.00 86.44 445 GLU A O 1
ATOM 3399 N N . PRO A 1 446 ? 21.569 -5.908 -33.711 1.00 89.25 446 PRO A N 1
ATOM 3400 C CA . PRO A 1 446 ? 21.111 -5.664 -32.340 1.00 89.25 446 PRO A CA 1
ATOM 3401 C C . PRO A 1 446 ? 21.914 -6.490 -31.326 1.00 89.25 446 PRO A C 1
ATOM 3403 O O . PRO A 1 446 ? 21.752 -7.706 -31.235 1.00 89.25 446 PRO A O 1
ATOM 3406 N N . SER A 1 447 ? 22.787 -5.841 -30.549 1.00 92.38 447 SER A N 1
ATOM 3407 C CA . SER A 1 447 ? 23.692 -6.577 -29.657 1.00 92.38 447 SER A CA 1
ATOM 3408 C C . SER A 1 447 ? 23.023 -6.963 -28.324 1.00 92.38 447 SER A C 1
ATOM 3410 O O . SER A 1 447 ? 22.222 -6.190 -27.787 1.00 92.38 447 SER A O 1
ATOM 3412 N N . PRO A 1 448 ? 23.395 -8.099 -27.699 1.00 92.19 448 PRO A N 1
ATOM 3413 C CA . PRO A 1 448 ? 22.901 -8.450 -26.365 1.00 92.19 448 PRO A CA 1
ATOM 3414 C C . PRO A 1 448 ? 23.238 -7.405 -25.290 1.00 92.19 448 PRO A C 1
ATOM 3416 O O . PRO A 1 448 ? 22.491 -7.251 -24.327 1.00 92.19 448 PRO A O 1
ATOM 3419 N N . PHE A 1 449 ? 24.346 -6.666 -25.443 1.00 94.31 449 PHE A N 1
ATOM 3420 C CA . PHE A 1 449 ? 24.695 -5.567 -24.535 1.00 94.31 449 PHE A CA 1
ATOM 3421 C C . PHE A 1 449 ? 23.741 -4.377 -24.700 1.00 94.31 449 PHE A C 1
ATOM 3423 O O . PHE A 1 449 ? 23.233 -3.869 -23.707 1.00 94.31 449 PHE A O 1
ATOM 3430 N N . GLU A 1 450 ? 23.446 -3.978 -25.942 1.00 94.88 450 GLU A N 1
ATOM 3431 C CA . GLU A 1 450 ? 22.454 -2.944 -26.269 1.00 94.88 450 GLU A CA 1
ATOM 3432 C C . GLU A 1 450 ? 21.082 -3.305 -25.661 1.00 94.88 450 GLU A C 1
ATOM 3434 O O . GLU A 1 450 ? 20.482 -2.497 -24.952 1.00 94.88 450 GLU A O 1
ATOM 3439 N N . GLN A 1 451 ? 20.639 -4.556 -25.837 1.00 94.69 451 GLN A N 1
ATOM 3440 C CA . GLN A 1 451 ? 19.392 -5.099 -25.282 1.00 94.69 451 GLN A CA 1
ATOM 3441 C C . GLN A 1 451 ? 19.343 -5.035 -23.743 1.00 94.69 451 GLN A C 1
ATOM 3443 O O . GLN A 1 451 ? 18.374 -4.535 -23.167 1.00 94.69 451 GLN A O 1
ATOM 3448 N N . TYR A 1 452 ? 20.388 -5.510 -23.052 1.00 93.75 452 TYR A N 1
ATOM 3449 C CA . TYR A 1 452 ? 20.440 -5.466 -21.585 1.00 93.75 452 TYR A CA 1
ATOM 3450 C C . TYR A 1 452 ? 20.623 -4.049 -21.031 1.00 93.75 452 TYR A C 1
ATOM 3452 O O . TYR A 1 452 ? 20.098 -3.762 -19.955 1.00 93.75 452 TYR A O 1
ATOM 3460 N N . TRP A 1 453 ? 21.288 -3.148 -21.760 1.00 96.75 453 TRP A N 1
ATOM 3461 C CA . TRP A 1 453 ? 21.388 -1.737 -21.384 1.00 96.75 453 TRP A CA 1
ATOM 3462 C C . TRP A 1 453 ? 20.014 -1.056 -21.426 1.00 96.75 453 TRP A C 1
ATOM 3464 O O . TRP A 1 453 ? 19.624 -0.415 -20.450 1.00 96.75 453 TRP A O 1
ATOM 3474 N N . TYR A 1 454 ? 19.228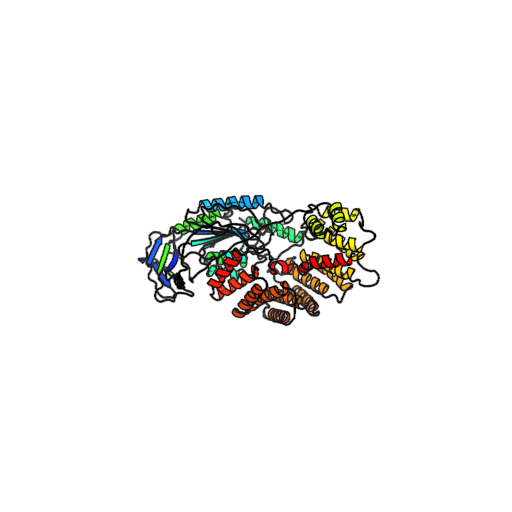 -1.266 -22.493 1.00 97.19 454 TYR A N 1
ATOM 3475 C CA . TYR A 1 454 ? 17.844 -0.776 -22.561 1.00 97.19 454 TYR A CA 1
ATOM 3476 C C . TYR A 1 454 ? 16.980 -1.335 -21.419 1.00 97.19 454 TYR A C 1
ATOM 3478 O O . TYR A 1 454 ? 16.234 -0.580 -20.801 1.00 97.19 454 TYR A O 1
ATOM 3486 N N . PHE A 1 455 ? 17.111 -2.622 -21.075 1.00 96.56 455 PHE A N 1
ATOM 3487 C CA . PHE A 1 455 ? 16.380 -3.215 -19.946 1.00 96.56 455 PHE A CA 1
ATOM 3488 C C . PHE A 1 455 ? 16.792 -2.614 -18.588 1.00 96.56 455 PHE A C 1
ATOM 3490 O O . PHE A 1 455 ? 15.938 -2.271 -17.768 1.00 96.56 455 PHE A O 1
ATOM 3497 N N . ALA A 1 456 ? 18.090 -2.417 -18.348 1.00 95.62 456 ALA A N 1
ATOM 3498 C CA . ALA A 1 456 ? 18.588 -1.775 -17.131 1.00 95.62 456 ALA A CA 1
ATOM 3499 C C . ALA A 1 456 ? 18.127 -0.306 -17.007 1.00 95.62 456 ALA A C 1
ATOM 3501 O O . ALA A 1 456 ? 17.759 0.132 -15.917 1.00 95.62 456 ALA A O 1
ATOM 3502 N N . ALA A 1 457 ? 18.069 0.428 -18.123 1.00 96.81 457 ALA A N 1
ATOM 3503 C CA . ALA A 1 457 ? 17.546 1.792 -18.180 1.00 96.81 457 ALA A CA 1
ATOM 3504 C C . ALA A 1 457 ? 16.027 1.861 -17.929 1.00 96.81 457 ALA A C 1
ATOM 3506 O O . ALA A 1 457 ? 15.568 2.704 -17.159 1.00 96.81 457 ALA A O 1
ATOM 3507 N N . LEU A 1 458 ? 15.246 0.962 -18.540 1.00 96.94 458 LEU A N 1
ATOM 3508 C CA . LEU A 1 458 ? 13.791 0.905 -18.364 1.00 96.94 458 LEU A CA 1
ATOM 3509 C C . LEU A 1 458 ? 13.408 0.526 -16.934 1.00 96.94 458 LEU A C 1
ATOM 3511 O O . LEU A 1 458 ? 12.621 1.235 -16.318 1.00 96.94 458 LEU A O 1
ATOM 3515 N N . THR A 1 459 ? 14.035 -0.506 -16.361 1.00 92.62 459 THR A N 1
ATOM 3516 C CA . THR A 1 459 ? 13.791 -0.891 -14.959 1.00 92.62 459 THR A CA 1
ATOM 3517 C C . THR A 1 459 ? 14.052 0.261 -13.981 1.00 92.62 459 THR A C 1
ATOM 3519 O O . THR A 1 459 ? 13.298 0.413 -13.025 1.00 92.62 459 THR A O 1
ATOM 3522 N N . LEU A 1 460 ? 15.055 1.115 -14.230 1.00 88.06 460 LEU A N 1
ATOM 3523 C CA . LEU A 1 460 ? 15.328 2.305 -13.413 1.00 88.06 460 LEU A CA 1
ATOM 3524 C C . LEU A 1 460 ? 14.236 3.387 -13.542 1.00 88.06 460 LEU A C 1
ATOM 3526 O O . LEU A 1 460 ? 13.823 3.970 -12.539 1.00 88.06 460 LEU A O 1
ATOM 3530 N N . LEU A 1 461 ? 13.757 3.649 -14.763 1.00 89.00 461 LEU A N 1
ATOM 3531 C CA . LEU A 1 461 ? 12.684 4.618 -15.024 1.00 89.00 461 LEU A CA 1
ATOM 3532 C C . LEU A 1 461 ? 11.324 4.137 -14.486 1.00 89.00 461 LEU A C 1
ATOM 3534 O O . LEU A 1 461 ? 10.585 4.934 -13.907 1.00 89.00 461 LEU A O 1
ATOM 3538 N N . GLU A 1 462 ? 11.028 2.838 -14.592 1.00 85.69 462 GLU A N 1
ATOM 3539 C CA . GLU A 1 462 ? 9.868 2.199 -13.956 1.00 85.69 462 GLU A CA 1
ATOM 3540 C C . GLU A 1 462 ? 9.935 2.341 -12.426 1.00 85.69 462 GLU A C 1
ATOM 3542 O O . GLU A 1 462 ? 8.940 2.707 -11.801 1.00 85.69 462 GLU A O 1
ATOM 3547 N N . GLY A 1 463 ? 11.120 2.152 -11.828 1.00 77.81 463 GLY A N 1
ATOM 3548 C CA . GLY A 1 463 ? 11.352 2.296 -10.387 1.00 77.81 463 GLY A CA 1
ATOM 3549 C C . GLY A 1 463 ? 11.086 3.698 -9.847 1.00 77.81 463 GLY A C 1
ATOM 3550 O O . GLY A 1 463 ? 10.513 3.853 -8.768 1.00 77.81 463 GLY A O 1
ATOM 3551 N N . ALA A 1 464 ? 11.445 4.724 -10.619 1.00 76.62 464 ALA A N 1
ATOM 3552 C CA . ALA A 1 464 ? 11.143 6.121 -10.314 1.00 76.62 464 ALA A CA 1
ATOM 3553 C C . ALA A 1 464 ? 9.778 6.597 -10.846 1.00 76.62 464 ALA A C 1
ATOM 3555 O O . ALA A 1 464 ? 9.492 7.794 -10.765 1.00 76.62 464 ALA A O 1
ATOM 3556 N N . ILE A 1 465 ? 8.958 5.679 -11.375 1.00 74.38 465 ILE A N 1
ATOM 3557 C CA . ILE A 1 465 ? 7.603 5.901 -11.899 1.00 74.38 465 ILE A CA 1
ATOM 3558 C C . ILE A 1 465 ? 7.588 7.065 -12.908 1.00 74.38 465 ILE A C 1
ATOM 3560 O O . ILE A 1 465 ? 6.974 8.113 -12.702 1.00 74.38 465 ILE A O 1
ATOM 3564 N N . ARG A 1 466 ? 8.337 6.879 -14.002 1.00 83.88 466 ARG A N 1
ATOM 3565 C CA . ARG A 1 466 ? 8.531 7.837 -15.106 1.00 83.88 466 ARG A CA 1
ATOM 3566 C C . ARG A 1 466 ? 7.821 7.376 -16.385 1.00 83.88 466 ARG A C 1
ATOM 3568 O O . ARG A 1 466 ? 8.501 6.951 -17.320 1.00 83.88 466 ARG A O 1
ATOM 3575 N N . PRO A 1 467 ? 6.480 7.379 -16.461 1.00 87.00 467 PRO A N 1
ATOM 3576 C CA . PRO A 1 467 ? 5.774 6.727 -17.562 1.00 87.00 467 PRO A CA 1
ATOM 3577 C C . PRO A 1 467 ? 6.052 7.332 -18.939 1.00 87.00 467 PRO A C 1
ATOM 3579 O O . PRO A 1 467 ? 6.103 6.600 -19.921 1.00 87.00 467 PRO A O 1
ATOM 3582 N N . ASP A 1 468 ? 6.269 8.640 -19.051 1.00 87.75 468 ASP A N 1
ATOM 3583 C CA . ASP A 1 468 ? 6.501 9.264 -20.356 1.00 87.75 468 ASP A CA 1
ATOM 3584 C C . ASP A 1 468 ? 7.924 9.026 -20.870 1.00 87.75 468 ASP A C 1
ATOM 3586 O O . ASP A 1 468 ? 8.105 8.677 -22.036 1.00 87.75 468 ASP A O 1
ATOM 3590 N N . GLU A 1 469 ? 8.928 9.120 -19.998 1.00 91.38 469 GLU A N 1
ATOM 3591 C CA . GLU A 1 469 ? 10.305 8.732 -20.302 1.00 91.38 469 GLU A CA 1
ATOM 3592 C C . GLU A 1 469 ? 10.423 7.219 -20.566 1.00 91.38 469 GLU A C 1
ATOM 3594 O O . GLU A 1 469 ? 11.182 6.807 -21.445 1.00 91.38 469 GLU A O 1
ATOM 3599 N N . THR A 1 470 ? 9.643 6.393 -19.855 1.00 93.94 470 THR A N 1
ATOM 3600 C CA . THR A 1 470 ? 9.602 4.929 -20.030 1.00 93.94 470 THR A CA 1
ATOM 3601 C C . THR A 1 470 ? 8.928 4.540 -21.343 1.00 93.94 470 THR A C 1
ATOM 3603 O O . THR A 1 470 ? 9.514 3.778 -22.100 1.00 93.94 470 THR A O 1
ATOM 3606 N N . ASP A 1 471 ? 7.752 5.081 -21.679 1.00 94.81 471 ASP A N 1
ATOM 3607 C CA . ASP A 1 471 ? 7.067 4.836 -22.962 1.00 94.81 471 ASP A CA 1
ATOM 3608 C C . ASP A 1 471 ? 7.916 5.330 -24.148 1.00 94.81 471 ASP A C 1
ATOM 3610 O O . ASP A 1 471 ? 8.065 4.621 -25.145 1.00 94.81 471 ASP A O 1
ATOM 3614 N N . ALA A 1 472 ? 8.571 6.490 -24.021 1.00 94.50 472 ALA A N 1
ATOM 3615 C CA . ALA A 1 472 ? 9.483 7.007 -25.041 1.00 94.50 472 ALA A CA 1
ATOM 3616 C C . ALA A 1 472 ? 10.737 6.129 -25.230 1.00 94.50 472 ALA A C 1
ATOM 3618 O O . ALA A 1 472 ? 11.136 5.857 -26.369 1.00 94.50 472 ALA A O 1
ATOM 3619 N N . LEU A 1 473 ? 11.358 5.657 -24.141 1.00 95.88 473 LEU A N 1
ATOM 3620 C CA . LEU A 1 473 ? 12.529 4.780 -24.218 1.00 95.88 473 LEU A CA 1
ATOM 3621 C C . LEU A 1 473 ? 12.152 3.360 -24.669 1.00 95.88 473 LEU A C 1
ATOM 3623 O O . LEU A 1 473 ? 12.857 2.787 -25.497 1.00 95.88 473 LEU A O 1
ATOM 3627 N N . ALA A 1 474 ? 11.023 2.819 -24.206 1.00 96.38 474 ALA A N 1
ATOM 3628 C CA . ALA A 1 474 ? 10.516 1.504 -24.594 1.00 96.38 474 ALA A CA 1
ATOM 3629 C C . ALA A 1 474 ? 10.072 1.488 -26.060 1.00 96.38 474 ALA A C 1
ATOM 3631 O O . ALA A 1 474 ? 10.349 0.525 -26.766 1.00 96.38 474 ALA A O 1
ATOM 3632 N N . THR A 1 475 ? 9.475 2.572 -26.563 1.00 95.62 475 THR A N 1
ATOM 3633 C CA . THR A 1 475 ? 9.166 2.730 -27.993 1.00 95.62 475 THR A CA 1
ATOM 3634 C C . THR A 1 475 ? 10.445 2.738 -28.841 1.00 95.62 475 THR A C 1
ATOM 3636 O O . THR A 1 475 ? 10.502 2.066 -29.871 1.00 95.62 475 THR A O 1
ATOM 3639 N N . ARG A 1 476 ? 11.513 3.420 -28.390 1.00 94.69 476 ARG A N 1
ATOM 3640 C CA . ARG A 1 476 ? 12.836 3.378 -29.048 1.00 94.69 476 ARG A CA 1
ATOM 3641 C C . ARG A 1 476 ? 13.452 1.975 -29.008 1.00 94.69 476 ARG A C 1
ATOM 3643 O O . ARG A 1 476 ? 14.020 1.540 -30.005 1.00 94.69 476 ARG A O 1
ATOM 3650 N N . ALA A 1 477 ? 13.322 1.276 -27.883 1.00 95.38 477 ALA A N 1
ATOM 3651 C CA . ALA A 1 477 ? 13.830 -0.078 -27.704 1.00 95.38 477 ALA A CA 1
ATOM 3652 C C . ALA A 1 477 ? 13.075 -1.092 -28.585 1.00 95.38 477 ALA A C 1
ATOM 3654 O O . ALA A 1 477 ? 13.708 -1.852 -29.309 1.00 95.38 477 ALA A O 1
ATOM 3655 N N . LEU A 1 478 ? 11.739 -1.049 -28.624 1.00 95.75 478 LEU A N 1
ATOM 3656 C CA . LEU A 1 478 ? 10.896 -1.898 -29.480 1.00 95.75 478 LEU A CA 1
ATOM 3657 C C . LEU A 1 478 ? 11.137 -1.663 -30.978 1.00 95.75 478 LEU A C 1
ATOM 3659 O O . LEU A 1 478 ? 11.111 -2.614 -31.751 1.00 95.75 478 LEU A O 1
ATOM 3663 N N . ALA A 1 479 ? 11.447 -0.433 -31.400 1.00 94.56 479 ALA A N 1
ATOM 3664 C CA . ALA A 1 479 ? 11.822 -0.146 -32.789 1.00 94.56 479 ALA A CA 1
ATOM 3665 C C . ALA A 1 479 ? 13.151 -0.809 -33.224 1.00 94.56 479 ALA A C 1
ATOM 3667 O O . ALA A 1 479 ? 13.426 -0.908 -34.419 1.00 94.56 479 ALA A O 1
ATOM 3668 N N . ARG A 1 480 ? 13.975 -1.261 -32.269 1.00 94.00 480 ARG A N 1
ATOM 3669 C CA . ARG A 1 480 ? 15.237 -1.990 -32.495 1.00 94.00 480 ARG A CA 1
ATOM 3670 C C . ARG A 1 480 ? 15.134 -3.482 -32.157 1.00 94.00 480 ARG A C 1
ATOM 3672 O O . ARG A 1 480 ? 15.785 -4.294 -32.808 1.00 94.00 480 ARG A O 1
ATOM 3679 N N . PHE A 1 481 ? 14.310 -3.827 -31.172 1.00 95.62 481 PHE A N 1
ATOM 3680 C CA . PHE A 1 481 ? 14.083 -5.171 -30.642 1.00 95.62 481 PHE A CA 1
ATOM 3681 C C . PHE A 1 481 ? 12.570 -5.482 -30.614 1.00 95.62 481 PHE A C 1
ATOM 3683 O O . PHE A 1 481 ? 11.987 -5.609 -29.535 1.00 95.62 481 PHE A O 1
ATOM 3690 N N . PRO A 1 482 ? 11.894 -5.601 -31.774 1.00 93.50 482 PRO A N 1
ATOM 3691 C CA . PRO A 1 482 ? 10.433 -5.743 -31.827 1.00 93.50 482 PRO A CA 1
ATOM 3692 C C . PRO A 1 482 ? 9.912 -7.051 -31.209 1.00 93.50 482 PRO A C 1
ATOM 3694 O O . PRO A 1 482 ? 8.741 -7.133 -30.858 1.00 93.50 482 PRO A O 1
ATOM 3697 N N . GLY A 1 483 ? 10.779 -8.059 -31.060 1.00 90.62 483 GLY A N 1
ATOM 3698 C CA . GLY A 1 483 ? 10.484 -9.331 -30.395 1.00 90.62 483 GLY A CA 1
ATOM 3699 C C . GLY A 1 483 ? 10.922 -9.418 -28.926 1.00 90.62 483 GLY A C 1
ATOM 3700 O O . GLY A 1 483 ? 10.963 -10.524 -28.399 1.00 90.62 483 GLY A O 1
ATOM 3701 N N . GLU A 1 484 ? 11.296 -8.313 -28.267 1.00 95.69 484 GLU A N 1
ATOM 3702 C CA . GLU A 1 484 ? 11.645 -8.313 -26.836 1.00 95.69 484 GLU A CA 1
ATOM 3703 C C . GLU A 1 484 ? 10.406 -8.021 -25.964 1.00 95.69 484 GLU A C 1
ATOM 3705 O O . GLU A 1 484 ? 9.987 -6.862 -25.849 1.00 95.69 484 GLU A O 1
ATOM 3710 N N . PRO A 1 485 ? 9.810 -9.037 -25.310 1.00 95.75 485 PRO A N 1
ATOM 3711 C CA . PRO A 1 485 ? 8.558 -8.860 -24.583 1.00 95.75 485 PRO A CA 1
ATOM 3712 C C . PRO A 1 485 ? 8.696 -7.978 -23.339 1.00 95.75 485 PRO A C 1
ATOM 3714 O O . PRO A 1 485 ? 7.745 -7.280 -22.987 1.00 95.75 485 PRO A O 1
ATOM 3717 N N . ARG A 1 486 ? 9.877 -7.914 -22.703 1.00 95.81 486 ARG A N 1
ATOM 3718 C CA . ARG A 1 486 ? 10.096 -7.052 -21.525 1.00 95.81 486 ARG A CA 1
ATOM 3719 C C . ARG A 1 486 ? 9.900 -5.573 -21.850 1.00 95.81 486 ARG A C 1
ATOM 3721 O O . ARG A 1 486 ? 9.424 -4.830 -20.999 1.00 95.81 486 ARG A O 1
ATOM 3728 N N . PHE A 1 487 ? 10.200 -5.146 -23.080 1.00 97.50 487 PHE A N 1
ATOM 3729 C CA . PHE A 1 487 ? 9.975 -3.764 -23.520 1.00 97.50 487 PHE A CA 1
ATOM 3730 C C . PHE A 1 487 ? 8.496 -3.487 -23.822 1.00 97.50 487 PHE A C 1
ATOM 3732 O O . PHE A 1 487 ? 8.014 -2.387 -23.552 1.00 97.50 487 PHE A O 1
ATOM 3739 N N . ALA A 1 488 ? 7.751 -4.483 -24.318 1.00 96.81 488 ALA A N 1
ATOM 3740 C CA . ALA A 1 488 ? 6.296 -4.390 -24.444 1.00 96.81 488 ALA A CA 1
ATOM 3741 C C . ALA A 1 488 ? 5.627 -4.283 -23.061 1.00 96.81 488 ALA A C 1
ATOM 3743 O O . ALA A 1 488 ? 4.744 -3.447 -22.871 1.00 96.81 488 ALA A O 1
ATOM 3744 N N . LEU A 1 489 ? 6.108 -5.049 -22.074 1.00 97.88 489 LEU A N 1
ATOM 3745 C CA . LEU A 1 489 ? 5.650 -4.971 -20.687 1.00 97.88 489 LEU A CA 1
ATOM 3746 C C . LEU A 1 489 ? 6.022 -3.636 -20.016 1.00 97.88 489 LEU A C 1
ATOM 3748 O O . LEU A 1 489 ? 5.131 -3.005 -19.451 1.00 97.88 489 LEU A O 1
ATOM 3752 N N . SER A 1 490 ? 7.267 -3.147 -20.147 1.00 97.88 490 SER A N 1
ATOM 3753 C CA . SER A 1 490 ? 7.670 -1.798 -19.690 1.00 97.88 490 SER A CA 1
ATOM 3754 C C . SER A 1 490 ? 6.716 -0.729 -20.215 1.00 97.88 490 SER A C 1
ATOM 3756 O O . SER A 1 490 ? 6.303 0.169 -19.485 1.00 97.88 490 SER A O 1
ATOM 3758 N N . ARG A 1 491 ? 6.337 -0.838 -21.494 1.00 96.81 491 ARG A N 1
ATOM 3759 C CA . ARG A 1 491 ? 5.435 0.104 -22.150 1.00 96.81 491 ARG A CA 1
ATOM 3760 C C . ARG A 1 491 ? 3.991 -0.013 -21.658 1.00 96.81 491 ARG A C 1
ATOM 3762 O O . ARG A 1 491 ? 3.339 1.011 -21.481 1.00 96.81 491 ARG A O 1
ATOM 3769 N N . ALA A 1 492 ? 3.493 -1.222 -21.405 1.00 97.50 492 ALA A N 1
ATOM 3770 C CA . ALA A 1 492 ? 2.162 -1.425 -20.834 1.00 97.50 492 ALA A CA 1
ATOM 3771 C C . ALA A 1 492 ? 2.065 -0.878 -19.398 1.00 97.50 492 ALA A C 1
ATOM 3773 O O . ALA A 1 492 ? 1.138 -0.127 -19.095 1.00 97.50 492 ALA A O 1
ATOM 3774 N N . ILE A 1 493 ? 3.081 -1.151 -18.570 1.00 95.62 493 ILE A N 1
ATOM 3775 C CA . ILE A 1 493 ? 3.240 -0.579 -17.224 1.00 95.62 493 ILE A CA 1
ATOM 3776 C C . ILE A 1 493 ? 3.284 0.951 -17.296 1.00 95.62 493 ILE A C 1
ATOM 3778 O O . ILE A 1 493 ? 2.577 1.613 -16.546 1.00 95.62 493 ILE A O 1
ATOM 3782 N N . ALA A 1 494 ? 4.052 1.525 -18.225 1.00 93.44 494 ALA A N 1
ATOM 3783 C CA . ALA A 1 494 ? 4.134 2.971 -18.419 1.00 93.44 494 ALA A CA 1
ATOM 3784 C C . ALA A 1 494 ? 2.802 3.609 -18.862 1.00 93.44 494 ALA A C 1
ATOM 3786 O O . ALA A 1 494 ? 2.517 4.751 -18.510 1.00 93.44 494 ALA A O 1
ATOM 3787 N N . ILE A 1 495 ? 1.959 2.897 -19.615 1.00 93.25 495 ILE A N 1
ATOM 3788 C CA . ILE A 1 495 ? 0.625 3.391 -19.982 1.00 93.25 495 ILE A CA 1
ATOM 3789 C C . ILE A 1 495 ? -0.303 3.346 -18.756 1.00 93.25 495 ILE A C 1
ATOM 3791 O O . ILE A 1 495 ? -0.872 4.381 -18.424 1.00 93.25 495 ILE A O 1
ATOM 3795 N N . ASP A 1 496 ? -0.389 2.220 -18.039 1.00 92.12 496 ASP A N 1
ATOM 3796 C CA . ASP A 1 496 ? -1.156 2.065 -16.781 1.00 92.12 496 ASP A CA 1
ATOM 3797 C C . ASP A 1 496 ? -0.729 3.095 -15.714 1.00 92.12 496 ASP A C 1
ATOM 3799 O O . ASP A 1 496 ? -1.567 3.763 -15.110 1.00 92.12 496 ASP A O 1
ATOM 3803 N N . GLN A 1 497 ? 0.580 3.335 -15.572 1.00 85.94 497 GLN A N 1
ATOM 3804 C CA . GLN A 1 497 ? 1.152 4.340 -14.671 1.00 85.94 497 GLN A CA 1
ATOM 3805 C C . GLN A 1 497 ? 0.623 5.769 -14.907 1.00 85.94 497 GLN A C 1
ATOM 3807 O O . GLN A 1 497 ? 0.679 6.581 -13.986 1.00 85.94 497 GLN A O 1
ATOM 3812 N N . ARG A 1 498 ? 0.101 6.127 -16.092 1.00 85.25 498 ARG A N 1
ATOM 3813 C CA . ARG A 1 498 ? -0.360 7.507 -16.350 1.00 85.25 498 ARG A CA 1
ATOM 3814 C C . ARG A 1 498 ? -1.563 7.903 -15.494 1.00 85.25 498 ARG A C 1
ATOM 3816 O O . ARG A 1 498 ? -1.587 9.037 -15.019 1.00 85.25 498 ARG A O 1
ATOM 3823 N N . ARG A 1 499 ? -2.500 6.991 -15.202 1.00 77.81 499 ARG A N 1
ATOM 3824 C CA . ARG A 1 499 ? -3.638 7.278 -14.296 1.00 77.81 499 ARG A CA 1
ATOM 3825 C C . ARG A 1 499 ? -3.214 7.544 -12.847 1.00 77.81 499 ARG A C 1
ATOM 3827 O O . ARG A 1 499 ? -3.982 8.112 -12.084 1.00 77.81 499 ARG A O 1
ATOM 3834 N N . VAL A 1 500 ? -1.990 7.146 -12.487 1.00 67.06 500 VAL A N 1
ATOM 3835 C CA . VAL A 1 500 ? -1.397 7.296 -11.149 1.00 67.06 500 VAL A CA 1
ATOM 3836 C C . VAL A 1 500 ? -0.208 8.269 -11.118 1.00 67.06 500 VAL A C 1
ATOM 3838 O O . VAL A 1 500 ? 0.522 8.326 -10.130 1.00 67.06 500 VAL A O 1
ATOM 3841 N N . THR A 1 501 ? 0.002 9.038 -12.193 1.00 64.19 501 THR A N 1
ATOM 3842 C CA . THR A 1 501 ? 1.004 10.120 -12.256 1.00 64.19 501 THR A CA 1
ATOM 3843 C C . THR A 1 501 ? 0.525 11.392 -12.951 1.00 64.19 501 THR A C 1
ATOM 3845 O O . THR A 1 501 ? 1.209 12.409 -12.845 1.00 64.19 501 THR A O 1
ATOM 3848 N N . ARG A 1 502 ? -0.622 11.376 -13.647 1.00 59.66 502 ARG A N 1
ATOM 3849 C CA . ARG A 1 502 ? -1.215 12.533 -14.334 1.00 59.66 502 ARG A CA 1
ATOM 3850 C C . ARG A 1 502 ? -2.731 12.578 -14.149 1.00 59.66 502 ARG A C 1
ATOM 3852 O O . ARG A 1 502 ? -3.474 11.935 -14.887 1.00 59.66 502 ARG A O 1
ATOM 3859 N N . ALA A 1 503 ? -3.187 13.460 -13.263 1.00 51.00 503 ALA A N 1
ATOM 3860 C CA . ALA A 1 503 ? -4.585 13.889 -13.183 1.00 51.00 503 ALA A CA 1
ATOM 3861 C C . ALA A 1 503 ? -4.942 14.821 -14.367 1.00 51.00 503 ALA A C 1
ATOM 3863 O O . ALA A 1 503 ? -5.150 16.022 -14.204 1.00 51.00 503 ALA A O 1
ATOM 3864 N N . GLN A 1 504 ? -4.927 14.278 -15.588 1.00 62.94 504 GLN A N 1
ATOM 3865 C CA . GLN A 1 504 ? -5.322 14.975 -16.816 1.00 62.94 504 GLN A CA 1
ATOM 3866 C C . GLN A 1 504 ? -6.679 14.446 -17.311 1.00 62.94 504 GLN A C 1
ATOM 3868 O O . GLN A 1 504 ? -6.821 13.225 -17.391 1.00 62.94 504 GLN A O 1
ATOM 3873 N N . PRO A 1 505 ? -7.616 15.310 -17.763 1.00 59.50 505 PRO A N 1
ATOM 3874 C CA . PRO A 1 505 ? -8.951 14.902 -18.236 1.00 59.50 505 PRO A CA 1
ATOM 3875 C C . PRO A 1 505 ? -8.992 13.897 -19.401 1.00 59.50 505 PRO A C 1
ATOM 3877 O O . PRO A 1 505 ? -10.042 13.343 -19.699 1.00 59.50 505 PRO A O 1
ATOM 3880 N N . ALA A 1 506 ? -7.871 13.678 -20.097 1.00 70.75 506 ALA A N 1
ATOM 3881 C CA . ALA A 1 506 ? -7.751 12.658 -21.141 1.00 70.75 506 ALA A CA 1
ATOM 3882 C C . ALA A 1 506 ? -7.442 11.250 -20.588 1.00 70.75 506 ALA A C 1
ATOM 3884 O O . ALA A 1 506 ? -7.616 10.261 -21.296 1.00 70.75 506 ALA A O 1
ATOM 3885 N N . VAL A 1 507 ? -6.964 11.160 -19.343 1.00 74.69 507 VAL A N 1
ATOM 3886 C CA . VAL A 1 507 ? -6.464 9.938 -18.691 1.00 74.69 507 VAL A CA 1
ATOM 3887 C C . VAL A 1 507 ? -7.448 9.454 -17.627 1.00 74.69 507 VAL A C 1
ATOM 3889 O O . VAL A 1 507 ? -7.801 8.277 -17.612 1.00 74.69 507 VAL A O 1
ATOM 3892 N N . VAL A 1 508 ? -7.923 10.374 -16.784 1.00 72.31 508 VAL A N 1
ATOM 3893 C CA . VAL A 1 508 ? -8.941 10.149 -15.748 1.00 72.31 508 VAL A CA 1
ATOM 3894 C C . VAL A 1 508 ? -9.984 11.265 -15.773 1.00 72.31 508 VAL A C 1
ATOM 3896 O O . VAL A 1 508 ? -9.682 12.388 -16.181 1.00 72.31 508 VAL A O 1
ATOM 3899 N N . ASP A 1 509 ? -11.204 10.958 -15.344 1.00 69.44 509 ASP A N 1
ATOM 3900 C CA . ASP A 1 509 ? -12.290 11.926 -15.196 1.00 69.44 509 ASP A CA 1
ATOM 3901 C C . ASP A 1 509 ? -12.221 12.708 -13.864 1.00 69.44 509 ASP A C 1
ATOM 3903 O O . ASP A 1 509 ? -11.250 12.628 -13.107 1.00 69.44 509 ASP A O 1
ATOM 3907 N N . ALA A 1 510 ? -13.263 13.492 -13.567 1.00 63.53 510 ALA A N 1
ATOM 3908 C CA . ALA A 1 510 ? -13.354 14.286 -12.339 1.00 63.53 510 ALA A CA 1
ATOM 3909 C C . ALA A 1 510 ? -13.566 13.456 -11.051 1.00 63.53 510 ALA A C 1
ATOM 3911 O O . ALA A 1 510 ? -13.414 14.002 -9.960 1.00 63.53 510 ALA A O 1
ATOM 3912 N N . ALA A 1 511 ? -13.903 12.167 -11.164 1.00 60.66 511 ALA A N 1
ATOM 3913 C CA . ALA A 1 511 ? -13.980 11.213 -10.058 1.00 60.66 511 ALA A CA 1
ATOM 3914 C C . ALA A 1 511 ? -12.697 10.361 -9.923 1.00 60.66 511 ALA A C 1
ATOM 3916 O O . ALA A 1 511 ? -12.602 9.535 -9.018 1.00 60.66 511 ALA A O 1
ATOM 3917 N N . GLY A 1 512 ? -11.704 10.560 -10.801 1.00 67.06 512 GLY A N 1
ATOM 3918 C CA . GLY A 1 512 ? -10.473 9.768 -10.851 1.00 67.06 512 GLY A CA 1
ATOM 3919 C C . GLY A 1 512 ? -10.610 8.441 -11.607 1.00 67.06 512 GLY A C 1
ATOM 3920 O O . GLY A 1 512 ? -9.669 7.646 -11.614 1.00 67.06 512 GLY A O 1
ATOM 3921 N N . ILE A 1 513 ? -11.749 8.192 -12.259 1.00 75.94 513 ILE A N 1
ATOM 3922 C CA . ILE A 1 513 ? -12.010 6.966 -13.019 1.00 75.94 513 ILE A CA 1
ATOM 3923 C C . ILE A 1 513 ? -11.284 7.064 -14.373 1.00 75.94 513 ILE A C 1
ATOM 3925 O O . ILE A 1 513 ? -11.359 8.112 -15.021 1.00 75.94 513 ILE A O 1
ATOM 3929 N N . PRO A 1 514 ? -10.571 6.017 -14.838 1.00 83.25 514 PRO A N 1
ATOM 3930 C CA . PRO A 1 514 ? -9.938 6.016 -16.157 1.00 83.25 514 PRO A CA 1
ATOM 3931 C C . PRO A 1 514 ? -10.929 6.328 -17.284 1.00 83.25 514 PRO A C 1
ATOM 3933 O O . PRO A 1 514 ? -12.005 5.736 -17.350 1.00 83.25 514 PRO A O 1
ATOM 3936 N N . THR A 1 515 ? -10.554 7.216 -18.211 1.00 88.38 515 THR A N 1
ATOM 3937 C CA . THR A 1 515 ? -11.382 7.460 -19.404 1.00 88.38 515 THR A CA 1
ATOM 3938 C C . THR A 1 515 ? -11.464 6.191 -20.252 1.00 88.38 515 THR A C 1
ATOM 3940 O O . THR A 1 515 ? -10.505 5.416 -20.301 1.00 88.38 515 THR A O 1
ATOM 3943 N N . GLU A 1 516 ? -12.571 5.986 -20.974 1.00 90.06 516 GLU A N 1
ATOM 3944 C CA . GLU A 1 516 ? -12.735 4.813 -21.845 1.00 90.06 516 GLU A CA 1
ATOM 3945 C C . GLU A 1 516 ? -11.551 4.673 -22.813 1.00 90.06 516 GLU A C 1
ATOM 3947 O O . GLU A 1 516 ? -10.917 3.625 -22.857 1.00 90.06 516 GLU A O 1
ATOM 3952 N N . ALA A 1 517 ? -11.153 5.761 -23.484 1.00 91.50 517 ALA A N 1
ATOM 3953 C CA . ALA A 1 517 ? -10.003 5.786 -24.390 1.00 91.50 517 ALA A CA 1
ATOM 3954 C C . ALA A 1 517 ? -8.663 5.425 -23.711 1.00 91.50 517 ALA A C 1
ATOM 3956 O O . ALA A 1 517 ? -7.802 4.804 -24.345 1.00 91.50 517 ALA A O 1
ATOM 3957 N N . HIS A 1 518 ? -8.474 5.788 -22.436 1.00 91.44 518 HIS A N 1
ATOM 3958 C CA . HIS A 1 518 ? -7.289 5.413 -21.667 1.00 91.44 518 HIS A CA 1
ATOM 3959 C C . HIS A 1 518 ? -7.329 3.941 -21.239 1.00 91.44 518 HIS A C 1
ATOM 3961 O O . HIS A 1 518 ? -6.351 3.221 -21.453 1.00 91.44 518 HIS A O 1
ATOM 3967 N N . ALA A 1 519 ? -8.465 3.467 -20.724 1.00 93.56 519 ALA A N 1
ATOM 3968 C CA . ALA A 1 519 ? -8.678 2.062 -20.392 1.00 93.56 519 ALA A CA 1
ATOM 3969 C C . ALA A 1 519 ? -8.460 1.151 -21.605 1.00 93.56 519 ALA A C 1
ATOM 3971 O O . ALA A 1 519 ? -7.814 0.110 -21.505 1.00 93.56 519 ALA A O 1
ATOM 3972 N N . ASP A 1 520 ? -8.905 1.584 -22.780 1.00 95.25 520 ASP A N 1
ATOM 3973 C CA . ASP A 1 520 ? -8.696 0.890 -24.044 1.00 95.25 520 ASP A CA 1
ATOM 3974 C C . ASP A 1 520 ? -7.218 0.834 -24.464 1.00 95.25 520 ASP A C 1
ATOM 3976 O O . ASP A 1 520 ? -6.757 -0.164 -25.024 1.00 95.25 520 ASP A O 1
ATOM 3980 N N . ALA A 1 521 ? -6.440 1.881 -24.166 1.00 95.44 521 ALA A N 1
ATOM 3981 C CA . ALA A 1 521 ? -4.994 1.884 -24.375 1.00 95.44 521 ALA A CA 1
ATOM 3982 C C . ALA A 1 521 ? -4.269 0.926 -23.412 1.00 95.44 521 ALA A C 1
ATOM 3984 O O . ALA A 1 521 ? -3.389 0.187 -23.857 1.00 95.44 521 ALA A O 1
ATOM 3985 N N . VAL A 1 522 ? -4.666 0.890 -22.133 1.00 96.31 522 VAL A N 1
ATOM 3986 C CA . VAL A 1 522 ? -4.127 -0.048 -21.130 1.00 96.31 522 VAL A CA 1
ATOM 3987 C C . VAL A 1 522 ? -4.448 -1.497 -21.508 1.00 96.31 522 VAL A C 1
ATOM 3989 O O . VAL A 1 522 ? -3.534 -2.320 -21.581 1.00 96.31 522 VAL A O 1
ATOM 3992 N N . ARG A 1 523 ? -5.714 -1.797 -21.842 1.00 97.19 523 ARG A N 1
ATOM 3993 C CA . ARG A 1 523 ? -6.164 -3.116 -22.325 1.00 97.19 523 ARG A CA 1
ATOM 3994 C C . ARG A 1 523 ? -5.313 -3.584 -23.503 1.00 97.19 523 ARG A C 1
ATOM 3996 O O . ARG A 1 523 ? -4.666 -4.620 -23.403 1.00 97.19 523 ARG A O 1
ATOM 4003 N N . ARG A 1 524 ? -5.230 -2.793 -24.584 1.00 97.00 524 ARG A N 1
ATOM 4004 C CA . ARG A 1 524 ? -4.420 -3.138 -25.771 1.00 97.00 524 ARG A CA 1
ATOM 4005 C C . ARG A 1 524 ? -2.948 -3.389 -25.439 1.00 97.00 524 ARG A C 1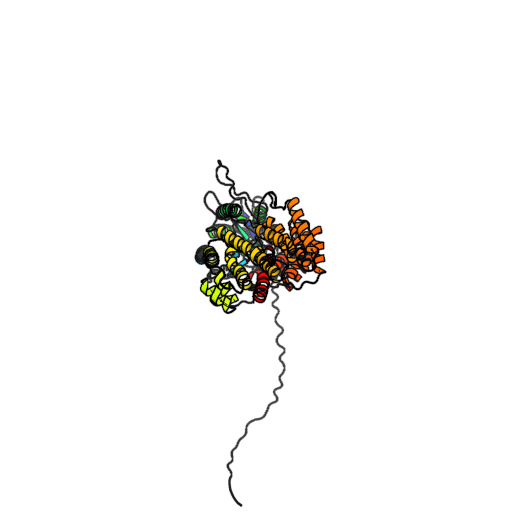
ATOM 4007 O O . ARG A 1 524 ? -2.357 -4.313 -25.995 1.00 97.00 524 ARG A O 1
ATOM 4014 N N . ALA A 1 525 ? -2.354 -2.586 -24.555 1.00 97.25 525 ALA A N 1
ATOM 4015 C CA . ALA A 1 525 ? -0.946 -2.723 -24.197 1.00 97.25 525 ALA A CA 1
ATOM 4016 C C . ALA A 1 525 ? -0.670 -4.004 -23.389 1.00 97.25 525 ALA A C 1
ATOM 4018 O O . ALA A 1 525 ? 0.261 -4.738 -23.723 1.00 97.25 525 ALA A O 1
ATOM 4019 N N . TYR A 1 526 ? -1.501 -4.327 -22.390 1.00 98.25 526 TYR A N 1
ATOM 4020 C CA . TYR A 1 526 ? -1.361 -5.591 -21.663 1.00 98.25 526 TYR A CA 1
ATOM 4021 C C . TYR A 1 526 ? -1.727 -6.806 -22.528 1.00 98.25 526 TYR A C 1
ATOM 4023 O O . TYR A 1 526 ? -1.009 -7.797 -22.460 1.00 98.25 526 TYR A O 1
ATOM 4031 N N . THR A 1 527 ? -2.724 -6.738 -23.421 1.00 96.94 527 THR A N 1
ATOM 4032 C CA . THR A 1 527 ? -3.001 -7.819 -24.394 1.00 96.94 527 THR A CA 1
ATOM 4033 C C . THR A 1 527 ? -1.785 -8.122 -25.279 1.00 96.94 527 THR A C 1
ATOM 4035 O O . THR A 1 527 ? -1.487 -9.288 -25.529 1.00 96.94 527 THR A O 1
ATOM 4038 N N . ALA A 1 528 ? -1.034 -7.102 -25.710 1.00 94.88 528 ALA A N 1
ATOM 4039 C CA . ALA A 1 528 ? 0.206 -7.306 -26.462 1.00 94.88 528 ALA A CA 1
ATOM 4040 C C . ALA A 1 528 ? 1.313 -7.969 -25.613 1.00 94.88 528 ALA A C 1
ATOM 4042 O O . ALA A 1 528 ? 2.032 -8.830 -26.114 1.00 94.88 528 ALA A O 1
ATOM 4043 N N . ALA A 1 529 ? 1.426 -7.621 -24.326 1.00 96.81 529 ALA A N 1
ATOM 4044 C CA . ALA A 1 529 ? 2.372 -8.250 -23.397 1.00 96.81 529 ALA A CA 1
ATOM 4045 C C . ALA A 1 529 ? 1.946 -9.666 -22.939 1.00 96.81 529 ALA A C 1
ATOM 4047 O O . ALA A 1 529 ? 2.803 -10.471 -22.568 1.00 96.81 529 ALA A O 1
ATOM 4048 N N . ILE A 1 530 ? 0.649 -9.997 -23.000 1.00 97.62 530 ILE A N 1
ATOM 4049 C CA . ILE A 1 530 ? 0.094 -11.334 -22.717 1.00 97.62 530 ILE A CA 1
ATOM 4050 C C . ILE A 1 530 ? 0.534 -12.369 -23.762 1.00 97.62 530 ILE A C 1
ATOM 4052 O O . ILE A 1 530 ? 0.721 -13.537 -23.422 1.00 97.62 530 ILE A O 1
ATOM 4056 N N . ALA A 1 531 ? 0.745 -11.946 -25.013 1.00 95.62 531 ALA A N 1
ATOM 4057 C CA . ALA A 1 531 ? 1.074 -12.823 -26.139 1.00 95.62 531 ALA A CA 1
ATOM 4058 C C . ALA A 1 531 ? 2.464 -13.495 -26.059 1.00 95.62 531 ALA A C 1
ATOM 4060 O O . ALA A 1 531 ? 2.752 -14.389 -26.854 1.00 95.62 531 ALA A O 1
ATOM 4061 N N . ALA A 1 532 ? 3.325 -13.086 -25.121 1.00 95.94 532 ALA A N 1
ATOM 4062 C CA . ALA A 1 532 ? 4.655 -13.656 -24.921 1.00 95.94 532 ALA A CA 1
ATOM 4063 C C . ALA A 1 532 ? 4.757 -14.377 -23.559 1.00 95.94 532 ALA A C 1
ATOM 4065 O O . ALA A 1 532 ? 4.548 -13.737 -22.524 1.00 95.94 532 ALA A O 1
ATOM 4066 N N . PRO A 1 533 ? 5.134 -15.673 -23.507 1.00 94.38 533 PRO A N 1
ATOM 4067 C CA . PRO A 1 533 ? 5.179 -16.445 -22.258 1.00 94.38 533 PRO A CA 1
ATOM 4068 C C . PRO A 1 533 ? 6.042 -15.829 -21.147 1.00 94.38 533 PRO A C 1
ATOM 4070 O O . PRO A 1 533 ? 5.742 -15.991 -19.970 1.00 94.38 533 PRO A O 1
ATOM 4073 N N . GLN A 1 534 ? 7.094 -15.088 -21.505 1.00 92.69 534 GLN A N 1
ATOM 4074 C CA . GLN A 1 534 ? 8.013 -14.445 -20.559 1.00 92.69 534 GLN A CA 1
ATOM 4075 C C . GLN A 1 534 ? 7.364 -13.303 -19.759 1.00 92.69 534 GLN A C 1
ATOM 4077 O O . GLN A 1 534 ? 7.876 -12.937 -18.704 1.00 92.69 534 GLN A O 1
ATOM 4082 N N . THR A 1 535 ? 6.269 -12.724 -20.260 1.00 96.56 535 THR A N 1
ATOM 4083 C CA . THR A 1 535 ? 5.573 -11.576 -19.651 1.00 96.56 535 THR A CA 1
ATOM 4084 C C . THR A 1 535 ? 4.094 -11.833 -19.380 1.00 96.56 535 THR A C 1
ATOM 4086 O O . THR A 1 535 ? 3.472 -11.044 -18.671 1.00 96.56 535 THR A O 1
ATOM 4089 N N . SER A 1 536 ? 3.541 -12.939 -19.888 1.00 97.50 536 SER A N 1
ATOM 4090 C CA . SER A 1 536 ? 2.112 -13.257 -19.829 1.00 97.50 536 SER A CA 1
ATOM 4091 C C . SER A 1 536 ? 1.546 -13.253 -18.407 1.00 97.50 536 SER A C 1
ATOM 4093 O O . SER A 1 536 ? 0.565 -12.559 -18.143 1.00 97.50 536 SER A O 1
ATOM 4095 N N . VAL A 1 537 ? 2.220 -13.916 -17.459 1.00 97.81 537 VAL A N 1
ATOM 4096 C CA . VAL A 1 537 ? 1.813 -13.956 -16.042 1.00 97.81 537 VAL A CA 1
ATOM 4097 C C . VAL A 1 537 ? 1.706 -12.554 -15.429 1.00 97.81 537 VAL A C 1
ATOM 4099 O O . VAL A 1 537 ? 0.689 -12.227 -14.823 1.00 97.81 537 VAL A O 1
ATOM 4102 N N . GLU A 1 538 ? 2.717 -11.694 -15.605 1.00 97.75 538 GLU A N 1
ATOM 4103 C CA . GLU A 1 538 ? 2.683 -10.332 -15.051 1.00 97.75 538 GLU A CA 1
ATOM 4104 C C . GLU A 1 538 ? 1.644 -9.453 -15.754 1.00 97.75 538 GLU A C 1
ATOM 4106 O O . GLU A 1 538 ? 0.915 -8.716 -15.090 1.00 97.75 538 GLU A O 1
ATOM 4111 N N . ALA A 1 539 ? 1.535 -9.550 -17.080 1.00 98.25 539 ALA A N 1
ATOM 4112 C CA . ALA A 1 539 ? 0.574 -8.775 -17.855 1.00 98.25 539 ALA A CA 1
ATOM 4113 C C . ALA A 1 539 ? -0.882 -9.144 -17.510 1.00 98.25 539 ALA A C 1
ATOM 4115 O O . ALA A 1 539 ? -1.713 -8.247 -17.382 1.00 98.25 539 ALA A O 1
ATOM 4116 N N . HIS A 1 540 ? -1.183 -10.425 -17.263 1.00 98.62 540 HIS A N 1
ATOM 4117 C CA . HIS A 1 540 ? -2.483 -10.864 -16.748 1.00 98.62 540 HIS A CA 1
ATOM 4118 C C . HIS A 1 540 ? -2.775 -10.321 -15.340 1.00 98.62 540 HIS A C 1
ATOM 4120 O O . HIS A 1 540 ? -3.852 -9.769 -15.120 1.00 98.62 540 HIS A O 1
ATOM 4126 N N . ILE A 1 541 ? -1.828 -10.433 -14.397 1.00 98.56 541 ILE A N 1
ATOM 4127 C CA . ILE A 1 541 ? -1.994 -9.938 -13.014 1.00 98.56 541 ILE A CA 1
ATOM 4128 C C . ILE A 1 541 ? -2.255 -8.423 -13.003 1.00 98.56 541 ILE A C 1
ATOM 4130 O O . ILE A 1 541 ? -3.147 -7.952 -12.298 1.00 98.56 541 ILE A O 1
ATOM 4134 N N . ARG A 1 542 ? -1.509 -7.658 -13.811 1.00 97.75 542 ARG A N 1
ATOM 4135 C CA . ARG A 1 542 ? -1.662 -6.199 -13.918 1.00 97.75 542 ARG A CA 1
ATOM 4136 C C . ARG A 1 542 ? -2.960 -5.787 -14.612 1.00 97.75 542 ARG A C 1
ATOM 4138 O O . ARG A 1 542 ? -3.640 -4.886 -14.128 1.00 97.75 542 ARG A O 1
ATOM 4145 N N . LEU A 1 543 ? -3.342 -6.462 -15.699 1.00 98.31 543 LEU A N 1
ATOM 4146 C CA . LEU A 1 543 ? -4.605 -6.196 -16.392 1.00 98.31 543 LEU A CA 1
ATOM 4147 C C . LEU A 1 543 ? -5.817 -6.503 -15.502 1.00 98.31 543 LEU A C 1
ATOM 4149 O O . LEU A 1 543 ? -6.763 -5.720 -15.479 1.00 98.31 543 LEU A O 1
ATOM 4153 N N . ALA A 1 544 ? -5.772 -7.585 -14.721 1.00 98.50 544 ALA A N 1
ATOM 4154 C CA . ALA A 1 544 ? -6.815 -7.894 -13.750 1.00 98.50 544 ALA A CA 1
ATOM 4155 C C . ALA A 1 544 ? -6.948 -6.809 -12.673 1.00 98.50 544 ALA A C 1
ATOM 4157 O O . ALA A 1 544 ? -8.054 -6.356 -12.396 1.00 98.50 544 ALA A O 1
ATOM 4158 N N . TRP A 1 545 ? -5.831 -6.333 -12.111 1.00 96.56 545 TRP A N 1
ATOM 4159 C CA . TRP A 1 545 ? -5.855 -5.246 -11.128 1.00 96.56 545 TRP A CA 1
ATOM 4160 C C . TRP A 1 545 ? -6.350 -3.918 -11.722 1.00 96.56 545 TRP A C 1
ATOM 4162 O O . TRP A 1 545 ? -7.081 -3.170 -11.072 1.00 96.56 545 TRP A O 1
ATOM 4172 N N . PHE A 1 546 ? -6.018 -3.639 -12.987 1.00 95.06 546 PHE A N 1
ATOM 4173 C CA . PHE A 1 546 ? -6.592 -2.513 -13.720 1.00 95.06 546 PHE A CA 1
ATOM 4174 C C . PHE A 1 546 ? -8.123 -2.636 -13.840 1.00 95.06 546 PHE A C 1
ATOM 4176 O O . PHE A 1 546 ? -8.831 -1.689 -13.503 1.00 95.06 546 PHE A O 1
ATOM 4183 N N . LEU A 1 547 ? -8.638 -3.802 -14.243 1.00 96.00 547 LEU A N 1
ATOM 4184 C CA . LEU A 1 547 ? -10.077 -4.065 -14.387 1.00 96.00 547 LEU A CA 1
ATOM 4185 C C . LEU A 1 547 ? -10.830 -4.007 -13.044 1.00 96.00 547 LEU A C 1
ATOM 4187 O O . LEU A 1 547 ? -11.864 -3.344 -12.965 1.00 96.00 547 LEU A O 1
ATOM 4191 N N . HIS A 1 548 ? -10.276 -4.594 -11.978 1.00 94.44 548 HIS A N 1
ATOM 4192 C CA . HIS A 1 548 ? -10.782 -4.469 -10.603 1.00 94.44 548 HIS A CA 1
ATOM 4193 C C . HIS A 1 548 ? -10.933 -2.997 -10.188 1.00 94.44 548 HIS A C 1
ATOM 4195 O O . HIS A 1 548 ? -11.985 -2.572 -9.721 1.00 94.44 548 HIS A O 1
ATOM 4201 N N . SER A 1 549 ? -9.923 -2.163 -10.472 1.00 87.19 549 SER A N 1
ATOM 4202 C CA . SER A 1 549 ? -9.979 -0.721 -10.181 1.00 87.19 549 SER A CA 1
ATOM 4203 C C . SER A 1 549 ? -10.972 0.087 -11.040 1.00 87.19 549 SER A C 1
ATOM 4205 O O . SER A 1 549 ? -11.061 1.302 -10.880 1.00 87.19 549 SER A O 1
ATOM 4207 N N . MET A 1 550 ? -11.723 -0.570 -11.932 1.00 89.75 550 MET A N 1
ATOM 4208 C CA . MET A 1 550 ? -12.881 -0.019 -12.649 1.00 89.75 550 MET A CA 1
ATOM 4209 C C . MET A 1 550 ? -14.183 -0.800 -12.361 1.00 89.75 550 MET A C 1
ATOM 4211 O O . MET A 1 550 ? -15.120 -0.712 -13.152 1.00 89.75 550 MET A O 1
ATOM 4215 N N . ALA A 1 551 ? -14.231 -1.585 -11.274 1.00 91.19 551 ALA A N 1
ATOM 4216 C CA . ALA A 1 551 ? -15.344 -2.469 -10.897 1.00 91.19 551 ALA A CA 1
ATOM 4217 C C . ALA A 1 551 ? -15.762 -3.469 -12.001 1.00 91.19 551 ALA A C 1
ATOM 4219 O O . ALA A 1 551 ? -16.943 -3.754 -12.201 1.00 91.19 551 ALA A O 1
ATOM 4220 N N . LYS A 1 552 ? -14.783 -3.985 -12.760 1.00 95.69 552 LYS A N 1
ATOM 4221 C CA . LYS A 1 552 ? -14.959 -5.002 -13.815 1.00 95.69 552 LYS A CA 1
ATOM 4222 C C . LYS A 1 552 ? -14.444 -6.367 -13.361 1.00 95.69 552 LYS A C 1
ATOM 4224 O O . LYS A 1 552 ? -13.628 -7.000 -14.031 1.00 95.69 552 LYS A O 1
ATOM 4229 N N . ASP A 1 553 ? -14.897 -6.814 -12.200 1.00 97.56 553 ASP A N 1
ATOM 4230 C CA . ASP A 1 553 ? -14.370 -8.004 -11.529 1.00 97.56 553 ASP A CA 1
ATOM 4231 C C . ASP A 1 553 ? -14.621 -9.314 -12.295 1.00 97.56 553 ASP A C 1
ATOM 4233 O O . ASP A 1 553 ? -13.744 -10.181 -12.329 1.00 97.56 553 ASP A O 1
ATOM 4237 N N . ASP A 1 554 ? -15.736 -9.411 -13.028 1.00 97.81 554 ASP A N 1
ATOM 4238 C CA . ASP A 1 554 ? -16.013 -10.513 -13.964 1.00 97.81 554 ASP A CA 1
ATOM 4239 C C . ASP A 1 554 ? -15.016 -10.576 -15.141 1.00 97.81 554 ASP A C 1
ATOM 4241 O O . ASP A 1 554 ? -14.712 -11.660 -15.639 1.00 97.81 554 ASP A O 1
ATOM 4245 N N . GLU A 1 555 ? -14.465 -9.436 -15.581 1.00 97.81 555 GLU A N 1
ATOM 4246 C CA . GLU A 1 555 ? -13.380 -9.393 -16.579 1.00 97.81 555 GLU A CA 1
ATOM 4247 C C . GLU A 1 555 ? -12.001 -9.625 -15.929 1.00 97.81 555 GLU A C 1
ATOM 4249 O O . GLU A 1 555 ? -11.087 -10.139 -16.576 1.00 97.81 555 GLU A O 1
ATOM 4254 N N . ALA A 1 556 ? -11.833 -9.271 -14.650 1.00 98.38 556 ALA A N 1
ATOM 4255 C CA . ALA A 1 556 ? -10.574 -9.409 -13.918 1.00 98.38 556 ALA A CA 1
ATOM 4256 C C . ALA A 1 556 ? -10.271 -10.861 -13.506 1.00 98.38 556 ALA A C 1
ATOM 4258 O O . ALA A 1 556 ? -9.135 -11.328 -13.652 1.00 98.38 556 ALA A O 1
ATOM 4259 N N . LEU A 1 557 ? -11.274 -11.592 -13.004 1.00 98.56 557 LEU A N 1
ATOM 4260 C CA . LEU A 1 557 ? -11.104 -12.946 -12.468 1.00 98.56 557 LEU A CA 1
ATOM 4261 C C . LEU A 1 557 ? -10.511 -13.945 -13.489 1.00 98.56 557 LEU A C 1
ATOM 4263 O O . LEU A 1 557 ? -9.559 -14.642 -13.123 1.00 98.56 557 LEU A O 1
ATOM 4267 N N . PRO A 1 558 ? -10.963 -14.014 -14.762 1.00 98.50 558 PRO A N 1
ATOM 4268 C CA . PRO A 1 558 ? -10.388 -14.921 -15.758 1.00 98.50 558 PRO A CA 1
ATOM 4269 C C . PRO A 1 558 ? -8.881 -14.735 -15.967 1.00 98.50 558 PRO A C 1
ATOM 4271 O O . PRO A 1 558 ? -8.165 -15.719 -16.141 1.00 98.50 558 PRO A O 1
ATOM 4274 N N . HIS A 1 559 ? -8.372 -13.502 -15.891 1.00 98.62 559 HIS A N 1
ATOM 4275 C CA . HIS A 1 559 ? -6.939 -13.233 -16.015 1.00 98.62 559 HIS A CA 1
ATOM 4276 C C . HIS A 1 559 ? -6.144 -13.694 -14.782 1.00 98.62 559 HIS A C 1
ATOM 4278 O O . HIS A 1 559 ? -5.034 -14.203 -14.930 1.00 98.62 559 HIS A O 1
ATOM 4284 N N . LEU A 1 560 ? -6.709 -13.608 -13.573 1.00 98.44 560 LEU A N 1
ATOM 4285 C CA . LEU A 1 560 ? -6.080 -14.152 -12.358 1.00 98.44 560 LEU A CA 1
ATOM 4286 C C . LEU A 1 560 ? -6.140 -15.687 -12.296 1.00 98.44 560 LEU A C 1
ATOM 4288 O O . LEU A 1 560 ? -5.285 -16.301 -11.651 1.00 98.44 560 LEU A O 1
ATOM 4292 N N . THR A 1 561 ? -7.078 -16.323 -12.999 1.00 97.81 561 THR A N 1
ATOM 4293 C CA . THR A 1 561 ? -7.038 -17.768 -13.281 1.00 97.81 561 THR A CA 1
ATOM 4294 C C . THR A 1 561 ? -5.935 -18.093 -14.293 1.00 97.81 561 THR A C 1
ATOM 4296 O O . THR A 1 561 ? -5.025 -18.845 -13.957 1.00 97.81 561 THR A O 1
ATOM 4299 N N . GLN A 1 562 ? -5.910 -17.428 -15.456 1.00 97.69 562 GLN A N 1
ATOM 4300 C CA . GLN A 1 562 ? -4.907 -17.635 -16.519 1.00 97.69 562 GLN A CA 1
ATOM 4301 C C . GLN A 1 562 ? -3.455 -17.400 -16.061 1.00 97.69 562 GLN A C 1
ATOM 4303 O O . GLN A 1 562 ? -2.545 -18.098 -16.504 1.00 97.69 562 GLN A O 1
ATOM 4308 N N . ALA A 1 563 ? -3.220 -16.449 -15.151 1.00 97.12 563 ALA A N 1
ATOM 4309 C CA . ALA A 1 563 ? -1.918 -16.227 -14.511 1.00 97.12 563 ALA A CA 1
ATOM 4310 C C . ALA A 1 563 ? -1.518 -17.326 -13.503 1.00 97.12 563 ALA A C 1
ATOM 4312 O O . ALA A 1 563 ? -0.390 -17.335 -13.018 1.00 97.12 563 ALA A O 1
ATOM 4313 N N . GLY A 1 564 ? -2.453 -18.202 -13.131 1.00 93.94 564 GLY A N 1
ATOM 4314 C CA . GLY A 1 564 ? -2.266 -19.323 -12.210 1.00 93.94 564 GLY A CA 1
ATOM 4315 C C . GLY A 1 564 ? -2.038 -20.667 -12.877 1.00 93.94 564 GLY A C 1
ATOM 4316 O O . GLY A 1 564 ? -1.324 -21.495 -12.321 1.00 93.94 564 GLY A O 1
ATOM 4317 N N . ASP A 1 565 ? -2.617 -20.856 -14.061 1.00 93.38 565 ASP A N 1
ATOM 4318 C CA . ASP A 1 565 ? -2.410 -22.044 -14.897 1.00 93.38 565 ASP A CA 1
ATOM 4319 C C . ASP A 1 565 ? -1.008 -22.049 -15.551 1.00 93.38 565 ASP A C 1
ATOM 4321 O O . ASP A 1 565 ? -0.571 -23.045 -16.126 1.00 93.38 565 ASP A O 1
ATOM 4325 N N . GLN A 1 566 ? -0.289 -20.924 -15.452 1.00 91.94 566 GLN A N 1
ATOM 4326 C CA . GLN A 1 566 ? 1.069 -20.713 -15.945 1.00 91.94 566 GLN A CA 1
ATOM 4327 C C . GLN A 1 566 ? 2.107 -20.764 -14.813 1.00 91.94 566 GLN A C 1
ATOM 4329 O O . GLN A 1 566 ? 1.939 -20.156 -13.756 1.00 91.94 566 GLN A O 1
ATOM 4334 N N . THR A 1 567 ? 3.242 -21.418 -15.064 1.00 89.38 567 THR A N 1
ATOM 4335 C CA . THR A 1 567 ? 4.371 -21.460 -14.122 1.00 89.38 567 THR A CA 1
ATOM 4336 C C . THR A 1 567 ? 5.130 -20.132 -14.095 1.00 89.38 567 THR A C 1
ATOM 4338 O O . THR A 1 567 ? 5.599 -19.657 -15.128 1.00 89.38 567 THR A O 1
ATOM 4341 N N . THR A 1 568 ? 5.357 -19.582 -12.900 1.00 91.19 568 THR A N 1
ATOM 4342 C CA . THR A 1 568 ? 6.316 -18.492 -12.663 1.00 91.19 568 THR A CA 1
ATOM 4343 C C . THR A 1 568 ? 7.216 -18.813 -11.472 1.00 91.19 568 THR A C 1
ATOM 4345 O O . THR A 1 568 ? 6.785 -19.458 -10.520 1.00 91.19 568 THR A O 1
ATOM 4348 N N . ASN A 1 569 ? 8.461 -18.335 -11.527 1.00 85.88 569 ASN A N 1
ATOM 4349 C CA . ASN A 1 569 ? 9.446 -18.438 -10.445 1.00 85.88 569 ASN A CA 1
ATOM 4350 C C . ASN A 1 569 ? 9.639 -17.099 -9.700 1.00 85.88 569 ASN A C 1
ATOM 4352 O O . ASN A 1 569 ? 10.589 -16.964 -8.934 1.00 85.88 569 ASN A O 1
ATOM 4356 N N . ASP A 1 570 ? 8.794 -16.094 -9.956 1.00 89.62 570 ASP A N 1
ATOM 4357 C CA . ASP A 1 570 ? 8.838 -14.781 -9.300 1.00 89.62 570 ASP A CA 1
ATOM 4358 C C . ASP A 1 570 ? 7.895 -14.758 -8.077 1.00 89.62 570 ASP A C 1
ATOM 4360 O O . ASP A 1 570 ? 6.672 -14.697 -8.261 1.00 89.62 570 ASP A O 1
ATOM 4364 N N . PRO A 1 571 ? 8.414 -14.772 -6.829 1.00 88.19 571 PRO A N 1
ATOM 4365 C CA . PRO A 1 571 ? 7.574 -14.831 -5.633 1.00 88.19 571 PRO A CA 1
ATOM 4366 C C . PRO A 1 571 ? 6.682 -13.598 -5.464 1.00 88.19 571 PRO A C 1
ATOM 4368 O O . PRO A 1 571 ? 5.587 -13.708 -4.913 1.00 88.19 571 PRO A O 1
ATOM 4371 N N . SER A 1 572 ? 7.107 -12.436 -5.977 1.00 88.69 572 SER A N 1
ATOM 4372 C CA . SER A 1 572 ? 6.308 -11.209 -5.940 1.00 88.69 572 SER A CA 1
ATOM 4373 C C . SER A 1 572 ? 5.079 -11.339 -6.833 1.00 88.69 572 SER A C 1
ATOM 4375 O O . SER A 1 572 ? 3.992 -10.951 -6.417 1.00 88.69 572 SER A O 1
ATOM 4377 N N . LEU A 1 573 ? 5.207 -11.933 -8.026 1.00 94.38 573 LEU A N 1
ATOM 4378 C CA . LEU A 1 573 ? 4.050 -12.207 -8.888 1.00 94.38 573 LEU A CA 1
ATOM 4379 C C . LEU A 1 573 ? 3.133 -13.278 -8.289 1.00 94.38 573 LEU A C 1
ATOM 4381 O O . LEU A 1 573 ? 1.915 -13.119 -8.329 1.00 94.38 573 LEU A O 1
ATOM 4385 N N . MET A 1 574 ? 3.696 -14.331 -7.687 1.00 94.19 574 MET A N 1
ATOM 4386 C CA . MET A 1 574 ? 2.904 -15.356 -6.993 1.00 94.19 574 MET A CA 1
ATOM 4387 C C . MET A 1 574 ? 2.074 -14.743 -5.853 1.00 94.19 574 MET A C 1
ATOM 4389 O O . MET A 1 574 ? 0.886 -15.040 -5.739 1.00 94.19 574 MET A O 1
ATOM 4393 N N . TYR A 1 575 ? 2.675 -13.862 -5.044 1.00 95.00 575 TYR A N 1
ATOM 4394 C CA . TYR A 1 575 ? 1.990 -13.134 -3.973 1.00 95.00 575 TYR A CA 1
ATOM 4395 C C . TYR A 1 575 ? 0.933 -12.162 -4.515 1.00 95.00 575 TYR A C 1
ATOM 4397 O O . TYR A 1 575 ? -0.224 -12.237 -4.105 1.00 95.00 575 TYR A O 1
ATOM 4405 N N . LEU A 1 576 ? 1.302 -11.287 -5.461 1.00 96.31 576 LEU A N 1
ATOM 4406 C CA . LEU A 1 576 ? 0.403 -10.268 -6.021 1.00 96.31 576 LEU A CA 1
ATOM 4407 C C . LEU A 1 576 ? -0.825 -10.905 -6.674 1.00 96.31 576 LEU A C 1
ATOM 4409 O O . LEU A 1 576 ? -1.937 -10.423 -6.476 1.00 96.31 576 LEU A O 1
ATOM 4413 N N . ARG A 1 577 ? -0.650 -12.035 -7.376 1.00 98.00 577 ARG A N 1
ATOM 4414 C CA . ARG A 1 577 ? -1.766 -12.828 -7.903 1.00 98.00 577 ARG A CA 1
ATOM 4415 C C . ARG A 1 577 ? -2.743 -13.222 -6.794 1.00 98.00 577 ARG A C 1
ATOM 4417 O O . ARG A 1 577 ? -3.940 -13.047 -6.976 1.00 98.00 577 ARG A O 1
ATOM 4424 N N . GLN A 1 578 ? -2.257 -13.763 -5.677 1.00 98.38 578 GLN A N 1
ATOM 4425 C CA . GLN A 1 578 ? -3.114 -14.236 -4.582 1.00 98.38 578 GLN A CA 1
ATOM 4426 C C . GLN A 1 578 ? -3.786 -13.082 -3.823 1.00 98.38 578 GLN A C 1
ATOM 4428 O O . GLN A 1 578 ? -4.963 -13.184 -3.486 1.00 98.38 578 GLN A O 1
ATOM 4433 N N . LEU A 1 579 ? -3.081 -11.963 -3.620 1.00 98.12 579 LEU A N 1
ATOM 4434 C CA . LEU A 1 579 ? -3.649 -10.748 -3.031 1.00 98.12 579 LEU A CA 1
ATOM 4435 C C . LEU A 1 579 ? -4.791 -10.196 -3.901 1.00 98.12 579 LEU A C 1
ATOM 4437 O O . LEU A 1 579 ? -5.911 -10.033 -3.423 1.00 98.12 579 LEU A O 1
ATOM 4441 N N . PHE A 1 580 ? -4.539 -9.974 -5.195 1.00 98.38 580 PHE A N 1
ATOM 4442 C CA . PHE A 1 580 ? -5.540 -9.435 -6.123 1.00 98.38 580 PHE A CA 1
ATOM 4443 C C . PHE A 1 580 ? -6.691 -10.412 -6.380 1.00 98.38 580 PHE A C 1
ATOM 4445 O O . PHE A 1 580 ? -7.832 -9.981 -6.507 1.00 98.38 580 PHE A O 1
ATOM 4452 N N . LEU A 1 581 ? -6.423 -11.723 -6.394 1.00 98.56 581 LEU A N 1
ATOM 4453 C CA . LEU A 1 581 ? -7.462 -12.752 -6.441 1.00 98.56 581 LEU A CA 1
ATOM 4454 C C . LEU A 1 581 ? -8.368 -12.672 -5.209 1.00 98.56 581 LEU A C 1
ATOM 4456 O O . LEU A 1 581 ? -9.581 -12.754 -5.360 1.00 98.56 581 LEU A O 1
ATOM 4460 N N . GLY A 1 582 ? -7.812 -12.419 -4.021 1.00 97.94 582 GLY A N 1
ATOM 4461 C CA . GLY A 1 582 ? -8.594 -12.133 -2.820 1.00 97.94 582 GLY A CA 1
ATOM 4462 C C . GLY A 1 582 ? -9.525 -10.928 -2.988 1.00 97.94 582 GLY A C 1
ATOM 4463 O O . GLY A 1 582 ? -10.720 -11.056 -2.722 1.00 97.94 582 GLY A O 1
ATOM 4464 N N . HIS A 1 583 ? -9.022 -9.798 -3.493 1.00 97.44 583 HIS A N 1
ATOM 4465 C CA . HIS A 1 583 ? -9.825 -8.582 -3.693 1.00 97.44 583 HIS A CA 1
ATOM 4466 C C . HIS A 1 583 ? -10.920 -8.742 -4.763 1.00 97.44 583 HIS A C 1
ATOM 4468 O O . HIS A 1 583 ? -12.063 -8.354 -4.529 1.00 97.44 583 HIS A O 1
ATOM 4474 N N . VAL A 1 584 ? -10.612 -9.375 -5.899 1.00 98.25 584 VAL A N 1
ATOM 4475 C CA . VAL A 1 584 ? -11.589 -9.643 -6.972 1.00 98.25 584 VAL A CA 1
ATOM 4476 C C . VAL A 1 584 ? -12.658 -10.641 -6.512 1.00 98.25 584 VAL A C 1
ATOM 4478 O O . VAL A 1 584 ? -13.845 -10.434 -6.743 1.00 98.25 584 VAL A O 1
ATOM 4481 N N . LEU A 1 585 ? -12.277 -11.703 -5.792 1.00 98.19 585 LEU A N 1
ATOM 4482 C CA . LEU A 1 585 ? -13.247 -12.635 -5.203 1.00 98.19 585 LEU A CA 1
ATOM 4483 C C . LEU A 1 585 ? -14.107 -11.969 -4.121 1.00 98.19 585 LEU A C 1
ATOM 4485 O O . LEU A 1 585 ? -15.271 -12.329 -3.984 1.00 98.19 585 LEU A O 1
ATOM 4489 N N . TRP A 1 586 ? -13.567 -10.997 -3.379 1.00 95.00 586 TRP A N 1
ATOM 4490 C CA . TRP A 1 586 ? -14.337 -10.215 -2.411 1.00 95.00 586 TRP A CA 1
ATOM 4491 C C . TRP A 1 586 ? -15.414 -9.365 -3.099 1.00 95.00 586 TRP A C 1
ATOM 4493 O O . TRP A 1 586 ? -16.572 -9.400 -2.692 1.00 95.00 586 TRP A O 1
ATOM 4503 N N . ALA A 1 587 ? -15.054 -8.659 -4.177 1.00 94.25 587 ALA A N 1
ATOM 4504 C CA . ALA A 1 587 ? -15.989 -7.858 -4.971 1.00 94.25 587 ALA A CA 1
ATOM 4505 C C . ALA A 1 587 ? -17.097 -8.702 -5.638 1.00 94.25 587 ALA A C 1
ATOM 4507 O O . ALA A 1 587 ? -18.224 -8.236 -5.779 1.00 94.25 587 ALA A O 1
ATOM 4508 N N . LEU A 1 588 ? -16.800 -9.960 -5.983 1.00 97.19 588 LEU A N 1
ATOM 4509 C CA . LEU A 1 588 ? -17.750 -10.938 -6.535 1.00 97.19 588 LEU A CA 1
ATOM 4510 C C . LEU A 1 588 ? -18.556 -11.711 -5.463 1.00 97.19 588 LEU A C 1
ATOM 4512 O O . LEU A 1 588 ? -19.129 -12.754 -5.769 1.00 97.19 588 LEU A O 1
ATOM 4516 N N . ASP A 1 589 ? -18.561 -11.252 -4.205 1.00 95.44 589 ASP A N 1
ATOM 4517 C CA . ASP A 1 589 ? -19.208 -11.885 -3.035 1.00 95.44 589 ASP A CA 1
ATOM 4518 C C . ASP A 1 589 ? -18.757 -13.337 -2.735 1.00 95.44 589 ASP A C 1
ATOM 4520 O O . ASP A 1 589 ? -19.366 -14.084 -1.967 1.00 95.44 589 ASP A O 1
ATOM 4524 N N . ARG A 1 590 ? -17.611 -13.759 -3.282 1.00 96.88 590 ARG A N 1
ATOM 4525 C CA . ARG A 1 590 ? -16.997 -15.079 -3.055 1.00 96.88 590 ARG A CA 1
ATOM 4526 C C . ARG A 1 590 ? -16.094 -15.049 -1.822 1.00 96.88 590 ARG A C 1
ATOM 4528 O O . ARG A 1 590 ? -14.901 -15.352 -1.876 1.00 96.88 590 ARG A O 1
ATOM 4535 N N . GLN A 1 591 ? -16.686 -14.661 -0.695 1.00 92.69 591 GLN A N 1
ATOM 4536 C CA . GLN A 1 591 ? -15.988 -14.296 0.542 1.00 92.69 591 GLN A CA 1
ATOM 4537 C C . GLN A 1 591 ? -15.083 -15.418 1.097 1.00 92.69 591 GLN A C 1
ATOM 4539 O O . GLN A 1 591 ? -13.963 -15.150 1.534 1.00 92.69 591 GLN A O 1
ATOM 4544 N N . ASP A 1 592 ? -15.523 -16.681 1.050 1.00 94.94 592 ASP A N 1
ATOM 4545 C CA . ASP A 1 592 ? -14.718 -17.811 1.543 1.00 94.94 592 ASP A CA 1
ATOM 4546 C C . ASP A 1 592 ? -13.525 -18.125 0.622 1.00 94.94 592 ASP A C 1
ATOM 4548 O O . ASP A 1 592 ? -12.422 -18.368 1.117 1.00 94.94 592 ASP A O 1
ATOM 4552 N N . ASP A 1 593 ? -13.700 -18.048 -0.704 1.00 97.62 593 ASP A N 1
ATOM 4553 C CA . ASP A 1 593 ? -12.597 -18.196 -1.667 1.00 97.62 593 ASP A CA 1
ATOM 4554 C C . ASP A 1 593 ? -11.583 -17.048 -1.509 1.00 97.62 593 ASP A C 1
ATOM 4556 O O . ASP A 1 593 ? -10.371 -17.273 -1.519 1.00 97.62 593 ASP A O 1
ATOM 4560 N N . SER A 1 594 ? -12.080 -15.821 -1.305 1.00 97.56 594 SER A N 1
ATOM 4561 C CA . SER A 1 594 ? -11.281 -14.620 -1.032 1.00 97.56 594 SER A CA 1
ATOM 4562 C C . SER A 1 594 ? -10.376 -14.810 0.193 1.00 97.56 594 SER A C 1
ATOM 4564 O O . SER A 1 594 ? -9.165 -14.586 0.125 1.00 97.56 594 SER A O 1
ATOM 4566 N N . ILE A 1 595 ? -10.922 -15.350 1.288 1.00 97.19 595 ILE A N 1
ATOM 4567 C CA . ILE A 1 595 ? -10.164 -15.707 2.495 1.00 97.19 595 ILE A CA 1
ATOM 4568 C C . ILE A 1 595 ? -9.083 -16.757 2.214 1.00 97.19 595 ILE A C 1
ATOM 4570 O O . ILE A 1 595 ? -7.976 -16.646 2.749 1.00 97.19 595 ILE A O 1
ATOM 4574 N N . GLN A 1 596 ? -9.349 -17.763 1.373 1.00 97.94 596 GLN A N 1
ATOM 4575 C CA . GLN A 1 596 ? -8.318 -18.737 0.996 1.00 97.94 596 GLN A CA 1
ATOM 4576 C C . GLN A 1 596 ? -7.224 -18.112 0.118 1.00 97.94 596 GLN A C 1
ATOM 4578 O O . GLN A 1 596 ? -6.054 -18.454 0.294 1.00 97.94 596 GLN A O 1
ATOM 4583 N N . ALA A 1 597 ? -7.565 -17.162 -0.758 1.00 98.25 597 ALA A N 1
ATOM 4584 C CA . ALA A 1 597 ? -6.601 -16.419 -1.567 1.00 98.25 597 ALA A CA 1
ATOM 4585 C C . ALA A 1 597 ? -5.695 -15.520 -0.701 1.00 98.25 597 ALA A C 1
ATOM 4587 O O . ALA A 1 597 ? -4.471 -15.624 -0.796 1.00 98.25 597 ALA A O 1
ATOM 4588 N N . TYR A 1 598 ? -6.234 -14.742 0.248 1.00 97.94 598 TYR A N 1
ATOM 4589 C CA . TYR A 1 598 ? -5.391 -13.978 1.183 1.00 97.94 598 TYR A CA 1
ATOM 4590 C C . TYR A 1 598 ? -4.532 -14.893 2.081 1.00 97.94 598 TYR A C 1
ATOM 4592 O O . TYR A 1 598 ? -3.350 -14.624 2.302 1.00 97.94 598 TYR A O 1
ATOM 4600 N N . ARG A 1 599 ? -5.071 -16.033 2.544 1.00 97.25 599 ARG A N 1
ATOM 4601 C CA . ARG A 1 599 ? -4.289 -17.063 3.262 1.00 97.25 599 ARG A CA 1
ATOM 4602 C C . ARG A 1 599 ? -3.194 -17.683 2.382 1.00 97.25 599 ARG A C 1
ATOM 4604 O O . ARG A 1 599 ? -2.152 -18.069 2.906 1.00 97.25 599 ARG A O 1
ATOM 4611 N N . ALA A 1 600 ? -3.389 -17.781 1.067 1.00 96.94 600 ALA A N 1
ATOM 4612 C CA . ALA A 1 600 ? -2.359 -18.211 0.122 1.00 96.94 600 ALA A CA 1
ATOM 4613 C C . ALA A 1 600 ? -1.297 -17.122 -0.114 1.00 96.94 600 ALA A C 1
ATOM 4615 O O . ALA A 1 600 ? -0.112 -17.447 -0.165 1.00 96.94 600 ALA A O 1
ATOM 4616 N N . ALA A 1 601 ? -1.683 -15.843 -0.161 1.00 96.06 601 ALA A N 1
ATOM 4617 C CA . ALA A 1 601 ? -0.747 -14.719 -0.196 1.00 96.06 601 ALA A CA 1
ATOM 4618 C C . ALA A 1 601 ? 0.160 -14.709 1.051 1.00 96.06 601 ALA A C 1
ATOM 4620 O O . ALA A 1 601 ? 1.382 -14.648 0.925 1.00 96.06 601 ALA A O 1
ATOM 4621 N N . LEU A 1 602 ? -0.400 -14.897 2.252 1.00 92.50 602 LEU A N 1
ATOM 4622 C CA . LEU A 1 602 ? 0.382 -14.974 3.496 1.00 92.50 602 LEU A CA 1
ATOM 4623 C C . LEU A 1 602 ? 1.284 -16.215 3.603 1.00 92.50 602 LEU A C 1
ATOM 4625 O O . LEU A 1 602 ? 2.283 -16.170 4.312 1.00 92.50 602 LEU A O 1
ATOM 4629 N N . LYS A 1 603 ? 1.010 -17.306 2.874 1.00 92.19 603 LYS A N 1
ATOM 4630 C CA . LYS A 1 603 ? 1.965 -18.428 2.752 1.00 92.19 603 LYS A CA 1
ATOM 4631 C C . LYS A 1 603 ? 3.189 -18.075 1.897 1.00 92.19 603 LYS A C 1
ATOM 4633 O O . LYS A 1 603 ? 4.217 -18.730 2.032 1.00 92.19 603 LYS A O 1
ATOM 4638 N N . LEU A 1 604 ? 3.075 -17.075 1.021 1.00 89.75 604 LEU A N 1
ATOM 4639 C CA . LEU A 1 604 ? 4.143 -16.613 0.126 1.00 89.75 604 LEU A CA 1
ATOM 4640 C C . LEU A 1 604 ? 4.926 -15.433 0.722 1.00 89.75 604 LEU A C 1
ATOM 4642 O O . LEU A 1 604 ? 6.139 -15.363 0.548 1.00 89.75 604 LEU A O 1
ATOM 4646 N N . ALA A 1 605 ? 4.254 -14.542 1.458 1.00 88.62 605 ALA A N 1
ATOM 4647 C CA . ALA A 1 605 ? 4.873 -13.446 2.202 1.00 88.62 605 ALA A CA 1
ATOM 4648 C C . ALA A 1 605 ? 4.225 -13.293 3.600 1.00 88.62 605 ALA A C 1
ATOM 4650 O O . ALA A 1 605 ? 3.320 -12.474 3.773 1.00 88.62 605 ALA A O 1
ATOM 4651 N N . PRO A 1 606 ? 4.674 -14.057 4.618 1.00 86.69 606 PRO A N 1
ATOM 4652 C CA . PRO A 1 606 ? 4.050 -14.072 5.950 1.00 86.69 606 PRO A CA 1
ATOM 4653 C C . PRO A 1 606 ? 4.072 -12.735 6.702 1.00 86.69 606 PRO A C 1
ATOM 4655 O O . PRO A 1 606 ? 3.264 -12.530 7.606 1.00 86.69 606 PRO A O 1
ATOM 4658 N N . SER A 1 607 ? 4.996 -11.838 6.346 1.00 82.44 607 SER A N 1
ATOM 4659 C CA . SER A 1 607 ? 5.171 -10.501 6.927 1.00 82.44 607 SER A CA 1
ATOM 4660 C C . SER A 1 607 ? 4.307 -9.412 6.281 1.00 82.44 607 SER A C 1
ATOM 4662 O O . SER A 1 607 ? 4.256 -8.293 6.792 1.00 82.44 607 SER A O 1
ATOM 4664 N N . ALA A 1 608 ? 3.664 -9.696 5.147 1.00 87.75 608 ALA A N 1
ATOM 4665 C CA . ALA A 1 608 ? 3.091 -8.671 4.286 1.00 87.75 608 ALA A CA 1
ATOM 4666 C C . ALA A 1 608 ? 1.856 -8.000 4.917 1.00 87.75 608 ALA A C 1
ATOM 4668 O O . ALA A 1 608 ? 0.840 -8.651 5.180 1.00 87.75 608 ALA A O 1
ATOM 4669 N N . GLN A 1 609 ? 1.952 -6.689 5.174 1.00 89.38 609 GLN A N 1
ATOM 4670 C CA . GLN A 1 609 ? 0.899 -5.895 5.816 1.00 89.38 609 GLN A CA 1
ATOM 4671 C C . GLN A 1 609 ? -0.417 -6.003 5.044 1.00 89.38 609 GLN A C 1
ATOM 4673 O O . GLN A 1 609 ? -1.463 -6.226 5.649 1.00 89.38 609 GLN A O 1
ATOM 4678 N N . SER A 1 610 ? -0.363 -5.894 3.717 1.00 90.88 610 SER A N 1
ATOM 4679 C CA . SER A 1 610 ? -1.545 -5.792 2.869 1.00 90.88 610 SER A CA 1
ATOM 4680 C C . SER A 1 610 ? -2.359 -7.082 2.863 1.00 90.88 610 SER A C 1
ATOM 4682 O O . SER A 1 610 ? -3.569 -7.048 3.072 1.00 90.88 610 SER A O 1
ATOM 4684 N N . ALA A 1 611 ? -1.708 -8.239 2.730 1.00 93.75 611 ALA A N 1
ATOM 4685 C CA . ALA A 1 611 ? -2.397 -9.524 2.828 1.00 93.75 611 ALA A CA 1
ATOM 4686 C C . ALA A 1 611 ? -2.917 -9.818 4.250 1.00 93.75 611 ALA A C 1
ATOM 4688 O O . ALA A 1 611 ? -3.965 -10.452 4.388 1.00 93.75 611 ALA A O 1
ATOM 4689 N N . ARG A 1 612 ? -2.239 -9.339 5.309 1.00 92.50 612 ARG A N 1
ATOM 4690 C CA . ARG A 1 612 ? -2.742 -9.467 6.689 1.00 92.50 612 ARG A CA 1
ATOM 4691 C C . ARG A 1 612 ? -3.977 -8.603 6.928 1.00 92.50 612 ARG A C 1
ATOM 4693 O O . ARG A 1 612 ? -4.944 -9.109 7.486 1.00 92.50 612 ARG A O 1
ATOM 4700 N N . VAL A 1 613 ? -3.965 -7.337 6.509 1.00 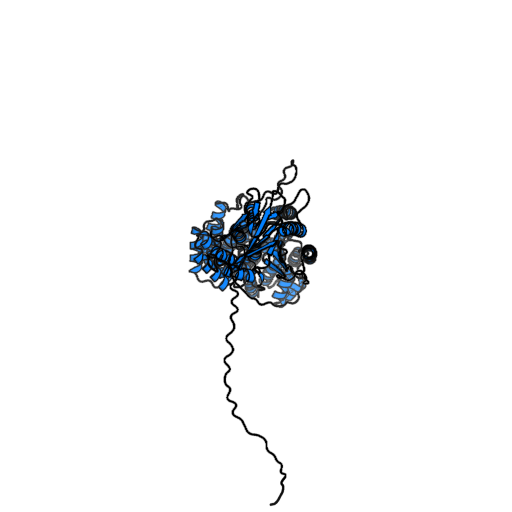90.94 613 VAL A N 1
ATOM 4701 C CA . VAL A 1 613 ? -5.086 -6.403 6.710 1.00 90.94 613 VAL A CA 1
ATOM 4702 C C . VAL A 1 613 ? -6.293 -6.783 5.847 1.00 90.94 613 VAL A C 1
ATOM 4704 O O . VAL A 1 613 ? -7.418 -6.779 6.347 1.00 90.94 613 VAL A O 1
ATOM 4707 N N . ALA A 1 614 ? -6.081 -7.202 4.597 1.00 94.00 614 ALA A N 1
ATOM 4708 C CA . ALA A 1 614 ? -7.159 -7.703 3.748 1.00 94.00 614 ALA A CA 1
ATOM 4709 C C . ALA A 1 614 ? -7.812 -8.973 4.333 1.00 94.00 614 ALA A C 1
ATOM 4711 O O . ALA A 1 614 ? -9.040 -9.050 4.423 1.00 94.00 614 ALA A O 1
ATOM 4712 N N . LEU A 1 615 ? -7.010 -9.930 4.829 1.00 95.94 615 LEU A N 1
ATOM 4713 C CA . LEU A 1 615 ? -7.535 -11.106 5.530 1.00 95.94 615 LEU A CA 1
ATOM 4714 C C . LEU A 1 615 ? -8.236 -10.729 6.844 1.00 95.94 615 LEU A C 1
ATOM 4716 O O . LEU A 1 615 ? -9.315 -11.242 7.110 1.00 95.94 615 LEU A O 1
ATOM 4720 N N . MET A 1 616 ? -7.668 -9.824 7.643 1.00 92.62 616 MET A N 1
ATOM 4721 C CA . MET A 1 616 ? -8.260 -9.317 8.888 1.00 92.62 616 MET A CA 1
ATOM 4722 C C . MET A 1 616 ? -9.653 -8.725 8.649 1.00 92.62 616 MET A C 1
ATOM 4724 O O . MET A 1 616 ? -10.597 -9.066 9.359 1.00 92.62 616 MET A O 1
ATOM 4728 N N . SER A 1 617 ? -9.794 -7.888 7.618 1.00 91.56 617 SER A N 1
ATOM 4729 C CA . SER A 1 617 ? -11.082 -7.327 7.211 1.00 91.56 617 SER A CA 1
ATOM 4730 C C . SER A 1 617 ? -12.063 -8.427 6.798 1.00 91.56 617 SER A C 1
ATOM 4732 O O . SER A 1 617 ? -13.182 -8.475 7.306 1.00 91.56 617 SER A O 1
ATOM 4734 N N . ALA A 1 618 ? -11.644 -9.349 5.925 1.00 92.06 618 ALA A N 1
ATOM 4735 C CA . ALA A 1 618 ? -12.504 -10.429 5.445 1.00 92.06 618 ALA A CA 1
ATOM 4736 C C . ALA A 1 618 ? -12.955 -11.380 6.573 1.00 92.06 618 ALA A C 1
ATOM 4738 O O . ALA A 1 618 ? -14.129 -11.743 6.630 1.00 92.06 618 ALA A O 1
ATOM 4739 N N . LEU A 1 619 ? -12.064 -11.736 7.507 1.00 89.56 619 LEU A N 1
ATOM 4740 C CA . LEU A 1 619 ? -12.402 -12.554 8.677 1.00 89.56 619 LEU A CA 1
ATOM 4741 C C . LEU A 1 619 ? -13.401 -11.839 9.595 1.00 89.56 619 LEU A C 1
ATOM 4743 O O . LEU A 1 619 ? -14.418 -12.438 9.944 1.00 89.56 619 LEU A O 1
ATOM 4747 N N . LEU A 1 620 ? -13.196 -10.550 9.897 1.00 85.25 620 LEU A N 1
ATOM 4748 C CA . LEU A 1 620 ? -14.152 -9.776 10.696 1.00 85.25 620 LEU A CA 1
ATOM 4749 C C . LEU A 1 620 ? -15.536 -9.714 10.032 1.00 85.25 620 LEU A C 1
ATOM 4751 O O . LEU A 1 620 ? -16.549 -9.862 10.714 1.00 85.25 620 LEU A O 1
ATOM 4755 N N . MET A 1 621 ? -15.593 -9.531 8.709 1.00 85.31 621 MET A N 1
ATOM 4756 C CA . MET A 1 621 ? -16.858 -9.514 7.966 1.00 85.31 621 MET A CA 1
ATOM 4757 C C . MET A 1 621 ? -17.567 -10.879 7.957 1.00 85.31 621 MET A C 1
ATOM 4759 O O . MET A 1 621 ? -18.795 -10.913 7.988 1.00 85.31 621 MET A O 1
ATOM 4763 N N . ARG A 1 622 ? -16.826 -11.999 7.995 1.00 85.75 622 ARG A N 1
ATOM 4764 C CA . ARG A 1 622 ? -17.383 -13.352 8.220 1.00 85.75 622 ARG A CA 1
ATOM 4765 C C . ARG A 1 622 ? -17.718 -13.653 9.688 1.00 85.75 622 ARG A C 1
ATOM 4767 O O . ARG A 1 622 ? -18.239 -14.727 9.973 1.00 85.75 622 ARG A O 1
ATOM 4774 N N . GLY A 1 623 ? -17.425 -12.742 10.617 1.00 79.06 623 GLY A N 1
ATOM 4775 C CA . GLY A 1 623 ? -17.635 -12.922 12.057 1.00 79.06 623 GLY A CA 1
ATOM 4776 C C . GLY A 1 623 ? -16.482 -13.604 12.807 1.00 79.06 623 GLY A C 1
ATOM 4777 O O . GLY A 1 623 ? -16.558 -13.730 14.029 1.00 79.06 623 GLY A O 1
ATOM 4778 N N . ASP A 1 624 ? -15.394 -13.987 12.130 1.00 82.62 624 ASP A N 1
ATOM 4779 C CA . ASP A 1 624 ? -14.157 -14.481 12.753 1.00 82.62 624 ASP A CA 1
ATOM 4780 C C . ASP A 1 624 ? -13.341 -13.305 13.317 1.00 82.62 624 ASP A C 1
ATOM 4782 O O . ASP A 1 624 ? -12.301 -12.888 12.795 1.00 82.62 624 ASP A O 1
ATOM 4786 N N . ARG A 1 625 ? -13.867 -12.720 14.398 1.00 78.88 625 ARG A N 1
ATOM 4787 C CA . ARG A 1 625 ? -13.239 -11.590 15.083 1.00 78.88 625 ARG A CA 1
ATOM 4788 C C . ARG A 1 625 ? -11.923 -11.978 15.759 1.00 78.88 625 ARG A C 1
ATOM 4790 O O . ARG A 1 625 ? -10.997 -11.177 15.730 1.00 78.88 625 ARG A O 1
ATOM 4797 N N . ALA A 1 626 ? -11.812 -13.189 16.305 1.00 73.88 626 ALA A N 1
ATOM 4798 C CA . ALA A 1 626 ? -10.577 -13.664 16.929 1.00 73.88 626 ALA A CA 1
ATOM 4799 C C . ALA A 1 626 ? -9.439 -13.789 15.897 1.00 73.88 626 ALA A C 1
ATOM 4801 O O . ALA A 1 626 ? -8.331 -13.306 16.132 1.00 73.88 626 ALA A O 1
ATOM 4802 N N . GLY A 1 627 ? -9.719 -14.343 14.711 1.00 79.62 627 GLY A N 1
ATOM 4803 C CA . GLY A 1 627 ? -8.774 -14.370 13.595 1.00 79.62 627 GLY A CA 1
ATOM 4804 C C . GLY A 1 627 ? -8.407 -12.973 13.084 1.00 79.62 627 GLY A C 1
ATOM 4805 O O . GLY A 1 627 ? -7.243 -12.725 12.763 1.00 79.62 627 GLY A O 1
ATOM 4806 N N . ALA A 1 628 ? -9.361 -12.038 13.057 1.00 83.50 628 ALA A N 1
ATOM 4807 C CA . ALA A 1 628 ? -9.103 -10.643 12.701 1.00 83.50 628 ALA A CA 1
ATOM 4808 C C . ALA A 1 628 ? -8.214 -9.920 13.733 1.00 83.50 628 ALA A C 1
ATOM 4810 O O . ALA A 1 628 ? -7.202 -9.326 13.365 1.00 83.50 628 ALA A O 1
ATOM 4811 N N . GLU A 1 629 ? -8.530 -10.000 15.025 1.00 80.31 629 GLU A N 1
ATOM 4812 C CA . GLU A 1 629 ? -7.744 -9.363 16.088 1.00 80.31 629 GLU A CA 1
ATOM 4813 C C . GLU A 1 629 ? -6.335 -9.973 16.215 1.00 80.31 629 GLU A C 1
ATOM 4815 O O . GLU A 1 629 ? -5.360 -9.236 16.376 1.00 80.31 629 GLU A O 1
ATOM 4820 N N . ALA A 1 630 ? -6.180 -11.287 16.017 1.00 82.44 630 ALA A N 1
ATOM 4821 C CA . ALA A 1 630 ? -4.866 -11.932 15.948 1.00 82.44 630 ALA A CA 1
ATOM 4822 C C . ALA A 1 630 ? -4.023 -11.457 14.745 1.00 82.44 630 ALA A C 1
ATOM 4824 O O . ALA A 1 630 ? -2.794 -11.389 14.832 1.00 82.44 630 ALA A O 1
ATOM 4825 N N . LEU A 1 631 ? -4.655 -11.112 13.616 1.00 86.50 631 LEU A N 1
ATOM 4826 C CA . LEU A 1 631 ? -3.971 -10.497 12.472 1.00 86.50 631 LEU A CA 1
ATOM 4827 C C . LEU A 1 631 ? -3.654 -9.018 12.716 1.00 86.50 631 LEU A C 1
ATOM 4829 O O . LEU A 1 631 ? -2.586 -8.569 12.311 1.00 86.50 631 LEU A O 1
ATOM 4833 N N . SER A 1 632 ? -4.516 -8.284 13.420 1.00 83.94 632 SER A N 1
ATOM 4834 C CA . SER A 1 632 ? -4.239 -6.916 13.875 1.00 83.94 632 SER A CA 1
ATOM 4835 C C . SER A 1 632 ? -3.014 -6.862 14.791 1.00 83.94 632 SER A C 1
ATOM 4837 O O . SER A 1 632 ? -2.114 -6.048 14.573 1.00 83.94 632 SER A O 1
ATOM 4839 N N . GLU A 1 633 ? -2.913 -7.774 15.766 1.00 82.31 633 GLU A N 1
ATOM 4840 C CA . GLU A 1 633 ? -1.726 -7.890 16.620 1.00 82.31 633 GLU A CA 1
ATOM 4841 C C . GLU A 1 633 ? -0.473 -8.197 15.781 1.00 82.31 633 GLU A C 1
ATOM 4843 O O . GLU A 1 633 ? 0.555 -7.545 15.961 1.00 82.31 633 GLU A O 1
ATOM 4848 N N . GLN A 1 634 ? -0.550 -9.096 14.792 1.00 82.69 634 GLN A N 1
ATOM 4849 C CA . GLN A 1 634 ? 0.568 -9.371 13.873 1.00 82.69 634 GLN A CA 1
ATOM 4850 C C . GLN A 1 634 ? 0.957 -8.165 13.004 1.00 82.69 634 GLN A C 1
ATOM 4852 O O . GLN A 1 634 ? 2.145 -7.924 12.795 1.00 82.69 634 GLN A O 1
ATOM 4857 N N . VAL A 1 635 ? -0.013 -7.388 12.512 1.00 82.81 635 VAL A N 1
ATOM 4858 C CA . VAL A 1 635 ? 0.224 -6.149 11.746 1.00 82.81 635 VAL A CA 1
ATOM 4859 C C . VAL A 1 635 ? 0.923 -5.089 12.607 1.00 82.81 635 VAL A C 1
ATOM 4861 O O . VAL A 1 635 ? 1.750 -4.339 12.095 1.00 82.81 635 VAL A O 1
ATOM 4864 N N . GLN A 1 636 ? 0.660 -5.058 13.916 1.00 77.44 636 GLN A N 1
ATOM 4865 C CA . GLN A 1 636 ? 1.322 -4.157 14.868 1.00 77.44 636 GLN A CA 1
ATOM 4866 C C . GLN A 1 636 ? 2.697 -4.638 15.358 1.00 77.44 636 GLN A C 1
ATOM 4868 O O . GLN A 1 636 ? 3.546 -3.810 15.693 1.00 77.44 636 GLN A O 1
ATOM 4873 N N . THR A 1 637 ? 2.917 -5.954 15.442 1.00 72.50 637 THR A N 1
ATOM 4874 C CA . THR A 1 637 ? 4.095 -6.553 16.103 1.00 72.50 637 THR A CA 1
ATOM 4875 C C . THR A 1 637 ? 5.153 -7.117 15.154 1.00 72.50 637 THR A C 1
ATOM 4877 O O . THR A 1 637 ? 6.281 -7.333 15.588 1.00 72.50 637 THR A O 1
ATOM 4880 N N . SER A 1 638 ? 4.846 -7.336 13.873 1.00 67.75 638 SER A N 1
ATOM 4881 C CA . SER A 1 638 ? 5.806 -7.862 12.890 1.00 67.75 638 SER A CA 1
ATOM 4882 C C . SER A 1 638 ? 6.888 -6.824 12.567 1.00 67.75 638 SER A C 1
ATOM 4884 O O . SER A 1 638 ? 6.612 -5.745 12.043 1.00 67.75 638 SER A O 1
ATOM 4886 N N . VAL A 1 639 ? 8.140 -7.164 12.888 1.00 55.38 639 VAL A N 1
ATOM 4887 C CA . VAL A 1 639 ? 9.326 -6.294 12.728 1.00 55.38 639 VAL A CA 1
ATOM 4888 C C . VAL A 1 639 ? 10.210 -6.753 11.555 1.00 55.38 639 VAL A C 1
ATOM 4890 O O . VAL A 1 639 ? 11.403 -6.473 11.520 1.00 55.38 639 VAL A O 1
ATOM 4893 N N . ASP A 1 640 ? 9.642 -7.494 10.603 1.00 54.62 640 ASP A N 1
ATOM 4894 C CA . ASP A 1 640 ? 10.380 -8.062 9.473 1.00 54.62 640 ASP A CA 1
ATOM 4895 C C . ASP A 1 640 ? 10.773 -6.991 8.441 1.00 54.62 640 ASP A C 1
ATOM 4897 O O . ASP A 1 640 ? 9.936 -6.214 7.981 1.00 54.62 640 ASP A O 1
ATOM 4901 N N . ASP A 1 641 ? 12.031 -7.011 7.989 1.00 51.94 641 ASP A N 1
ATOM 4902 C CA . ASP A 1 641 ? 12.540 -6.151 6.901 1.00 51.94 641 ASP A CA 1
ATOM 4903 C C . ASP A 1 641 ? 12.034 -6.569 5.494 1.00 51.94 641 ASP A C 1
ATOM 4905 O O . ASP A 1 641 ? 12.442 -6.008 4.472 1.00 51.94 641 ASP A O 1
ATOM 4909 N N . LEU A 1 642 ? 11.154 -7.574 5.411 1.00 60.50 642 LEU A N 1
ATOM 4910 C CA . LEU A 1 642 ? 10.563 -8.062 4.164 1.00 60.50 642 LEU A CA 1
ATOM 4911 C C . LEU A 1 642 ? 9.506 -7.081 3.635 1.00 60.50 642 LEU A C 1
ATOM 4913 O O . LEU A 1 642 ? 8.369 -7.050 4.106 1.00 60.50 642 LEU A O 1
ATOM 4917 N N . ILE A 1 643 ? 9.898 -6.313 2.616 1.00 69.81 643 ILE A N 1
ATOM 4918 C CA . ILE A 1 643 ? 9.046 -5.371 1.878 1.00 69.81 643 ILE A CA 1
ATOM 4919 C C . ILE A 1 643 ? 7.825 -6.100 1.297 1.00 69.81 643 ILE A C 1
ATOM 4921 O O . ILE A 1 643 ? 7.984 -7.049 0.529 1.00 69.81 643 ILE A O 1
ATOM 4925 N N . ASP A 1 644 ? 6.619 -5.609 1.600 1.00 84.94 644 ASP A N 1
ATOM 4926 C CA . ASP A 1 644 ? 5.379 -6.078 0.975 1.00 84.94 644 ASP A CA 1
ATOM 4927 C C . ASP A 1 644 ? 5.438 -5.849 -0.551 1.00 84.94 644 ASP A C 1
ATOM 4929 O O . ASP A 1 644 ? 5.610 -4.700 -0.985 1.00 84.94 644 ASP A O 1
ATOM 4933 N N . PRO A 1 645 ? 5.300 -6.890 -1.396 1.00 86.81 645 PRO A N 1
ATOM 4934 C CA . PRO A 1 645 ? 5.374 -6.718 -2.844 1.00 86.81 645 PRO A CA 1
ATOM 4935 C C . PRO A 1 645 ? 4.305 -5.775 -3.415 1.00 86.81 645 PRO A C 1
ATOM 4937 O O . PRO A 1 645 ? 4.527 -5.204 -4.485 1.00 86.81 645 PRO A O 1
ATOM 4940 N N . TRP A 1 646 ? 3.184 -5.548 -2.712 1.00 88.19 646 TRP A N 1
ATOM 4941 C CA . TRP A 1 646 ? 2.186 -4.544 -3.104 1.00 88.19 646 TRP A CA 1
ATOM 4942 C C . TRP A 1 646 ? 2.776 -3.130 -3.148 1.00 88.19 646 TRP A C 1
ATOM 4944 O O . TRP A 1 646 ? 2.595 -2.413 -4.133 1.00 88.19 646 TRP A O 1
ATOM 4954 N N . TRP A 1 647 ? 3.594 -2.752 -2.161 1.00 79.12 647 TRP A N 1
ATOM 4955 C CA . TRP A 1 647 ? 4.256 -1.441 -2.129 1.00 79.12 647 TRP A CA 1
ATOM 4956 C C . TRP A 1 647 ? 5.236 -1.223 -3.295 1.00 79.12 647 TRP A C 1
ATOM 4958 O O . TRP A 1 647 ? 5.605 -0.086 -3.591 1.00 79.12 647 TRP A O 1
ATOM 4968 N N . MET A 1 648 ? 5.639 -2.303 -3.972 1.00 75.75 648 MET A N 1
ATOM 4969 C CA . MET A 1 648 ? 6.531 -2.296 -5.134 1.00 75.75 648 MET A CA 1
ATOM 4970 C C . MET A 1 648 ? 5.784 -2.490 -6.469 1.00 75.75 648 MET A C 1
ATOM 4972 O O . MET A 1 648 ? 6.402 -2.345 -7.523 1.00 75.75 648 MET A O 1
ATOM 4976 N N . TYR A 1 649 ? 4.470 -2.766 -6.464 1.00 85.06 649 TYR A N 1
ATOM 4977 C CA . TYR A 1 649 ? 3.666 -3.042 -7.668 1.00 85.06 649 TYR A CA 1
ATOM 4978 C C . TYR A 1 649 ? 3.832 -1.967 -8.754 1.00 85.06 649 TYR A C 1
ATOM 4980 O O . TYR A 1 649 ? 4.072 -2.281 -9.927 1.00 85.06 649 TYR A O 1
ATOM 4988 N N . TRP A 1 650 ? 3.749 -0.695 -8.351 1.00 79.88 650 TRP A N 1
ATOM 4989 C CA . TRP A 1 650 ? 3.840 0.469 -9.237 1.00 79.88 650 TRP A CA 1
ATOM 4990 C C . TRP A 1 650 ? 5.240 0.716 -9.806 1.00 79.88 650 TRP A C 1
ATOM 4992 O O . TRP A 1 650 ? 5.362 1.418 -10.805 1.00 79.88 650 TRP A O 1
ATOM 5002 N N . GLN A 1 651 ? 6.279 0.112 -9.222 1.00 80.81 651 GLN A N 1
ATOM 5003 C CA . GLN A 1 651 ? 7.668 0.206 -9.689 1.00 80.81 651 GLN A CA 1
ATOM 5004 C C . GLN A 1 651 ? 7.999 -0.807 -10.803 1.00 80.81 651 GLN A C 1
ATOM 5006 O O . GLN A 1 651 ? 9.146 -0.909 -11.239 1.00 80.81 651 GLN A O 1
ATOM 5011 N N . GLY A 1 652 ? 7.003 -1.565 -11.277 1.00 87.69 652 GLY A N 1
ATOM 5012 C CA . GLY A 1 652 ? 7.124 -2.394 -12.473 1.00 87.69 652 GLY A CA 1
ATOM 5013 C C . GLY A 1 652 ? 8.195 -3.481 -12.358 1.00 87.69 652 GLY A C 1
ATOM 5014 O O . GLY A 1 652 ? 8.225 -4.290 -11.424 1.00 87.69 652 GLY A O 1
ATOM 5015 N N . GLN A 1 653 ? 9.102 -3.481 -13.327 1.00 89.94 653 GLN A N 1
ATOM 5016 C CA . GLN A 1 653 ? 10.239 -4.387 -13.431 1.00 89.94 653 GLN A CA 1
ATOM 5017 C C . GLN A 1 653 ? 11.467 -3.917 -12.623 1.00 89.94 653 GLN A C 1
ATOM 5019 O O . GLN A 1 653 ? 12.491 -4.599 -12.642 1.00 89.94 653 GLN A O 1
ATOM 5024 N N . TYR A 1 654 ? 11.401 -2.816 -11.854 1.00 87.19 654 TYR A N 1
ATOM 5025 C CA . TYR A 1 654 ? 12.518 -2.334 -11.013 1.00 87.19 654 TYR A CA 1
ATOM 5026 C C . TYR A 1 654 ? 13.033 -3.375 -10.009 1.00 87.19 654 TYR A C 1
ATOM 5028 O O . TYR A 1 654 ? 14.219 -3.390 -9.682 1.00 87.19 654 TYR A O 1
ATOM 5036 N N . ARG A 1 655 ? 12.189 -4.329 -9.594 1.00 84.25 655 ARG A N 1
ATOM 5037 C CA . ARG A 1 655 ? 12.606 -5.505 -8.807 1.00 84.25 655 ARG A CA 1
ATOM 5038 C C . ARG A 1 655 ? 13.745 -6.309 -9.461 1.00 84.25 655 ARG A C 1
ATOM 5040 O O . ARG A 1 655 ? 14.563 -6.896 -8.759 1.00 84.25 655 ARG A O 1
ATOM 5047 N N . PHE A 1 656 ? 13.861 -6.269 -10.791 1.00 86.19 656 PHE A N 1
ATOM 5048 C CA . PHE A 1 656 ? 14.958 -6.872 -11.550 1.00 86.19 656 PHE A CA 1
ATOM 5049 C C . PHE A 1 656 ? 16.163 -5.944 -11.756 1.00 86.19 656 PHE A C 1
ATOM 5051 O O . PHE A 1 656 ? 17.201 -6.424 -12.206 1.00 86.19 656 PHE A O 1
ATOM 5058 N N . HIS A 1 657 ? 16.086 -4.649 -11.425 1.00 85.56 657 HIS A N 1
ATOM 5059 C CA . HIS A 1 657 ? 17.130 -3.663 -11.736 1.00 85.56 657 HIS A CA 1
ATOM 5060 C C . HIS A 1 657 ? 18.506 -4.057 -11.174 1.00 85.56 657 HIS A C 1
ATOM 5062 O O . HIS A 1 657 ? 19.506 -4.001 -11.883 1.00 85.56 657 HIS A O 1
ATOM 5068 N N . SER A 1 658 ? 18.567 -4.558 -9.934 1.00 80.62 658 SER A N 1
ATOM 5069 C CA . SER A 1 658 ? 19.819 -5.036 -9.320 1.00 80.62 658 SER A CA 1
ATOM 5070 C C . SER A 1 658 ? 20.457 -6.202 -10.098 1.00 80.62 658 SER A C 1
ATOM 5072 O O . SER A 1 658 ? 21.674 -6.234 -10.309 1.00 80.62 658 SER A O 1
ATOM 5074 N N . ALA A 1 659 ? 19.637 -7.136 -10.592 1.00 81.50 659 ALA A N 1
ATOM 5075 C CA . ALA A 1 659 ? 20.086 -8.255 -11.418 1.00 81.50 659 ALA A CA 1
ATOM 5076 C C . ALA A 1 659 ? 20.465 -7.799 -12.839 1.00 81.50 659 ALA A C 1
ATOM 5078 O O . ALA A 1 659 ? 21.498 -8.217 -13.358 1.00 81.50 659 ALA A O 1
ATOM 5079 N N . ALA A 1 660 ? 19.691 -6.887 -13.437 1.00 87.19 660 ALA A N 1
ATOM 5080 C CA . ALA A 1 660 ? 19.976 -6.284 -14.737 1.00 87.19 660 ALA A CA 1
ATOM 5081 C C . ALA A 1 660 ? 21.311 -5.524 -14.725 1.00 87.19 660 ALA A C 1
ATOM 5083 O O . ALA A 1 660 ? 22.143 -5.751 -15.598 1.00 87.19 660 ALA A O 1
ATOM 5084 N N . MET A 1 661 ? 21.565 -4.707 -13.698 1.00 88.50 661 MET A N 1
ATOM 5085 C CA . MET A 1 661 ? 22.840 -4.010 -13.507 1.00 88.50 661 MET A CA 1
ATOM 5086 C C . MET A 1 661 ? 23.998 -4.973 -13.243 1.00 88.50 661 MET A C 1
ATOM 5088 O O . MET A 1 661 ? 25.093 -4.766 -13.756 1.00 88.50 661 MET A O 1
ATOM 5092 N N . THR A 1 662 ? 23.777 -6.053 -12.488 1.00 85.19 662 THR A N 1
ATOM 5093 C CA . THR A 1 662 ? 24.803 -7.090 -12.277 1.00 85.19 662 THR A CA 1
ATOM 5094 C C . THR A 1 662 ? 25.172 -7.775 -13.594 1.00 85.19 662 THR A C 1
ATOM 5096 O O . THR A 1 662 ? 26.351 -7.827 -13.941 1.00 85.19 662 THR A O 1
ATOM 5099 N N . ARG A 1 663 ? 24.179 -8.178 -14.395 1.00 87.31 663 ARG A N 1
ATOM 5100 C CA . ARG A 1 663 ? 24.404 -8.759 -15.724 1.00 87.31 663 ARG A CA 1
ATOM 5101 C C . ARG A 1 663 ? 25.041 -7.768 -16.704 1.00 87.31 663 ARG A C 1
ATOM 5103 O O . ARG A 1 663 ? 25.905 -8.148 -17.488 1.00 87.31 663 ARG A O 1
ATOM 5110 N N . LEU A 1 664 ? 24.667 -6.492 -16.644 1.00 91.19 664 LEU A N 1
ATOM 5111 C CA . LEU A 1 664 ? 25.262 -5.452 -17.482 1.00 91.19 664 LEU A CA 1
ATOM 5112 C C . LEU A 1 664 ? 26.745 -5.229 -17.145 1.00 91.19 664 LEU A C 1
ATOM 5114 O O . LEU A 1 664 ? 27.552 -5.092 -18.061 1.00 91.19 664 LEU A O 1
ATOM 5118 N N . ARG A 1 665 ? 27.118 -5.264 -15.855 1.00 88.50 665 ARG A N 1
ATOM 5119 C CA . ARG A 1 665 ? 28.524 -5.217 -15.410 1.00 88.50 665 ARG A CA 1
ATOM 5120 C C . ARG A 1 665 ? 29.320 -6.402 -15.956 1.00 88.50 665 ARG A C 1
ATOM 5122 O O . ARG A 1 665 ? 30.393 -6.183 -16.511 1.00 88.50 665 ARG A O 1
ATOM 5129 N N . GLU A 1 666 ? 28.791 -7.627 -15.872 1.00 88.75 666 GLU A N 1
ATOM 5130 C CA . GLU A 1 666 ? 29.419 -8.822 -16.470 1.00 88.75 666 GLU A CA 1
ATOM 5131 C C . GLU A 1 666 ? 29.682 -8.646 -17.972 1.00 88.75 666 GLU A C 1
ATOM 5133 O O . GLU A 1 666 ? 30.765 -8.962 -18.445 1.00 88.75 666 GLU A O 1
ATOM 5138 N N . MET A 1 667 ? 28.712 -8.095 -18.709 1.00 89.44 667 MET A N 1
ATOM 5139 C CA . MET A 1 667 ? 28.790 -7.862 -20.160 1.00 89.44 667 MET A CA 1
ATOM 5140 C C . MET A 1 667 ? 29.583 -6.594 -20.545 1.00 89.44 667 MET A C 1
ATOM 5142 O O . MET A 1 667 ? 29.697 -6.276 -21.733 1.00 89.44 667 MET A O 1
ATOM 5146 N N . SER A 1 668 ? 30.102 -5.864 -19.550 1.00 85.94 668 SER A N 1
ATOM 5147 C CA . SER A 1 668 ? 30.936 -4.661 -19.705 1.00 85.94 668 SER A CA 1
ATOM 5148 C C . SER A 1 668 ? 32.432 -4.894 -19.463 1.00 85.94 668 SER A C 1
ATOM 5150 O O . SER A 1 668 ? 33.224 -3.963 -19.632 1.00 85.94 668 SER A O 1
ATOM 5152 N N . ARG A 1 669 ? 32.787 -6.119 -19.061 1.00 81.25 669 ARG A N 1
ATOM 5153 C CA . ARG A 1 669 ? 34.153 -6.644 -18.965 1.00 81.25 669 ARG A CA 1
ATOM 5154 C C . ARG A 1 669 ? 34.612 -7.195 -20.316 1.00 81.25 669 ARG A C 1
ATOM 5156 O O . ARG A 1 669 ? 35.837 -7.134 -20.537 1.00 81.25 669 ARG A O 1
#

Secondary structure (DSSP, 8-state):
------------------------PPPPP--------EEEEEEEEEETTEE-----TTTEEEEETTEEE-EEEEE-----EEEEEEEE--S-TTS-TTSPP-HHHHHHHHHHHHHHHHTTS-TT-EEEEEEESSSEEEEEEEEETTS----------S---HHHHHHHHHT----TTSEEEEEEEE--EESS-SS-HHHHHHHHHT--SEEEEEE-HHHHHHHHHHHHHHHHHH------EESB------SSSSS---PBPHHHHHHHHHHHHTT-EEE--BTTBPPPHHHHHHHHHHHHTT-EEEEEE--SS-SSS-EEEEEEESS-SS-EEEE--EE-------------------SHHHHHHHHHTT-HHHHHHHHTT-S-HHHHHHHHHHH--S-TT-HHHHHHHHHHHTHHHHT-S-HHHHHHHHHHHHHHHHHS--SSS--HHHHHHHHHHHHHHHHTT-HHHHHHHHHHHHTT-TT-HHHHHHHHHHHHGGGGT---TTTB-TTSPBPHHHHHHHHHHHHHHHTSHHHHHHHHHHHHHHHHTTT-HHHHHHHHHHTTSS----HHHHHHHHHHHHHHHHHTT-HHHHHHHHHHHHHH-TT-HHHHHHHHHHHHHTT-HHHHHHHHHHHHH-------HHHHGGGGGGGGHHHHHHHHHHTT-

pLDDT: mean 77.45, std 18.26, range [25.53, 98.62]

Foldseek 3Di:
DDDDDDDDDDDDDDDDDDDDDPPDDPPDPPPPPPLCLKAKKWKWKDQVVHTDPDDFQVFKWKDKVNHTFRFPGKDLDPFAAFEEEEEELAAQLPDPPQDDRPLVVVQVVVVVQVLLQLVVHDQRYWYWYWYFDLAIARQDDTDGSPDDHGSPDDDRNNAGLPLLNLLLQQLADDDNRYAYEYEYEDQQWHAQFLDALVLSLVSLLAGRYQYEYFHPLVSNLSRVVVQVCCLVPQLFFFDIPGQWDHFDDPVDDQDTDGHTDPSVVSVQNSNVSSVHGYAADDRDDGDGSSNSSVVVVVSSSSMMMGMGRDDPDDSFFKIAMDMDTPPDPSMDMDMRGIDGDDDDDDDADDDDDDDEDEALVVLVVCVVVVVVVRNLVRLLVYPDLLVVLVVDVVVDQPCPVQVLSSLLVLLSSLLCLLLRSDPSSVVSNLVSLVVSLVVQDDPPARDPLNLLSLVLNLLSNLQSLPLVSQLVSLVVNCVRVVPDLSSLQSNLLSLVSCLRRHPDCQQANPVSAGDPVSLVVSVVSLVSSCVDLVRVLVSLLVNLVNCVSNLNLVVSLVSLVVSVVHDDPDLLSQLSSLSSNLSSCVSVVVLVVSLVSLVSSCVSPVLASSSLSSNLSSCVVVRVSVSNSVSSVSSNRRPDPDDHSSSCSSSRSNVCSVVSSVVSSVVSD

Radius of gyration: 31.28 Å; chains: 1; bounding box: 106×99×91 Å

Sequence (669 aa):
MIARALVIAAALAGGTALLGLQAQTPPAPQTFRTATDVVFVDVSVRDGSRAVTGLRAEDFQVKDNGVSQRIDSVEATAVPIDLTLVVDLSGNPRAPWTGRANVPTIAAQLQAEVEKARQLLRPGDRLRLLAVDRRMQQVFAMQPASSPFAIARLEVGGLASLFDTLAAALLQPVEPARRHVVVARTKGFDTFSSIDVQALGAIAERSDALFHVVAMETALDYDAALSAFQCQMMGFCFPTRTFWVPFTRRLVGPSPEHSLLPDGLVLAAAAEATGGGLHRTAMFSEPSLTGTFRKAFDDFRSSYMLRYTLQGVPGGGWHTIGVDVRGSRSFTVRARKGYMVEESRPVPAPPPVLATPRTLAELTSAYDRDGYRQVAAGVRQTADPVRLLREFTDRGNPWPAAPRREAAFALELVEPAVFSPRPDARAAAYELLTRFSRLVRDPLEPSPFEQYWYFAALTLLEGAIRPDETDALATRALARFPGEPRFALSRAIAIDQRRVTRAQPAVVDAAGIPTEAHADAVRRAYTAAIAAPQTSVEAHIRLAWFLHSMAKDDEALPHLTQAGDQTTNDPSLMYLRQLFLGHVLWALDRQDDSIQAYRAALKLAPSAQSARVALMSALLMRGDRAGAEALSEQVQTSVDDLIDPWWMYWQGQYRFHSAAMTRLREMSR